Protein AF-A0A2Z6LLL2-F1 (afdb_monomer)

Radius of gyration: 31.36 Å; Cα contacts (8 Å, |Δi|>4): 465; chains: 1; bounding box: 80×69×62 Å

Mean predicted aligned error: 14.04 Å

Foldseek 3Di:
DVLVDDDADPDDPVLLVVLLVLLVVLQVCLVVLADPLEQAPHPPRDPVVLLVVLQLLLVQCVVVVFFKDKDKDADRQLQLPAQLVLLLVLCVVSVPDPVSNVVVCCSQFPDWDFDQDVNRTDDTDTRRGGHHHPRSNSLSSLSSSCRVVVVVQVVCCVVVQFAFRWDDDPDTDGAQWHHHRRTIMGMHGPDPSNVVSCCVVCVVPVDDDDDAQDDDPRATHNDDLADPVNCVSLVVVLVCQLVVDPPVPADPVRNLVSLLVSLVPSCCVVVVNDDHDPPDPVVVVSVCSNVVPPDPDPCNVQLPKEKDAALQQVAFQAQHQHFNCGGVCVVVVVQCVFAPPRRDTPNRCVVQDLALPGPRSHGPDDDDPVSSVSSVVVNVRVVPDDHNNVDHMDID

Sequence (396 aa):
MVSDFRPIALVSSIYKILSKVLANRLRNVVGVVVSDAQLAFIKGRQILDGILIANELVDDAKRNAKDLLLFKVDFEKAYDSVDWDYLNEVMVKMNFPSQWRGWMKACVMTASASVLVNGSPTDEFPFERGLRQGDPLSPFLFLLAAEGLNVLMSAMVRNGSFIPYRVGSNISVSVSHLQFADDTLLVGVKSWANVRALKPAASVMHCKHGCLPFLYLGLPIGGDSRIIQFWKPLLDKIHKRLTGWKCKNLSFGGRLVLLKSVLSSVPVYFLSFFKAPSGSSWWRALNKVRSGHGLIDPRWLADNIVRQIGDGRTTSFWVDCWLEVGPLARAFSRLYDLADNKNISVADMCVDGWALNGNEWKWRRRLFAWEEELVAQCVGVLANFVLQGDVSDRWV

Organism: Trifolium subterraneum (NCBI:txid3900)

Nearest PDB structures (foldseek):
  8c8j-assembly1_A  TM=8.072E-01  e=1.002E-12  Homo sapiens
  8sxu-assembly1_A  TM=7.950E-01  e=5.300E-11  Homo sapiens
  8gh6-assembly1_A  TM=6.274E-01  e=6.405E-09  Bombyx mori
  8ibx-assembly1_C  TM=6.152E-01  e=4.355E-09  Bombyx mori
  8ibz-assembly1_C  TM=5.870E-01  e=2.997E-08  Bombyx mori

InterPro domains:
  IPR000477 Reverse transcriptase domain [PF00078] (3-188)
  IPR000477 Reverse transcriptase domain [PS50878] (1-250)
  IPR043502 DNA/RNA polymerase superfamily [SSF56672] (5-199)

Structure (mmCIF, N/CA/C/O backbone):
data_AF-A0A2Z6LLL2-F1
#
_entry.id   AF-A0A2Z6LLL2-F1
#
loop_
_atom_site.group_PDB
_atom_site.id
_atom_site.type_symbol
_atom_site.label_atom_id
_atom_site.label_alt_id
_atom_site.label_comp_id
_atom_site.label_asym_id
_atom_site.label_entity_id
_atom_site.label_seq_id
_atom_site.pdbx_PDB_ins_code
_atom_site.Cartn_x
_atom_site.Cartn_y
_atom_site.Cartn_z
_atom_site.occupancy
_atom_site.B_iso_or_equiv
_atom_site.auth_seq_id
_atom_site.auth_comp_id
_atom_site.auth_asym_id
_atom_site.auth_atom_id
_atom_site.pdbx_PDB_model_num
ATOM 1 N N . MET A 1 1 ? 15.741 -20.517 0.670 1.00 38.72 1 MET A N 1
ATOM 2 C CA . MET A 1 1 ? 16.246 -19.827 -0.540 1.00 38.72 1 MET A CA 1
ATOM 3 C C . MET A 1 1 ? 15.124 -19.455 -1.504 1.00 38.72 1 MET A C 1
ATOM 5 O O . MET A 1 1 ? 15.037 -18.282 -1.800 1.00 38.72 1 MET A O 1
ATOM 9 N N . VAL A 1 2 ? 14.232 -20.356 -1.953 1.00 52.81 2 VAL A N 1
ATOM 10 C CA . VAL A 1 2 ? 13.105 -19.977 -2.854 1.00 52.81 2 VAL A CA 1
ATOM 11 C C . VAL A 1 2 ? 11.979 -19.199 -2.142 1.00 52.81 2 VAL A C 1
ATOM 13 O O . VAL A 1 2 ? 11.270 -18.424 -2.773 1.00 52.81 2 VAL A O 1
ATOM 16 N N . SER A 1 3 ? 11.837 -19.349 -0.820 1.00 52.53 3 SER A N 1
ATOM 17 C CA . SER A 1 3 ? 10.820 -18.677 0.012 1.00 52.53 3 SER A CA 1
ATOM 18 C C . SER A 1 3 ? 10.890 -17.148 0.008 1.00 52.53 3 SER A C 1
ATOM 20 O O . SER A 1 3 ? 9.868 -16.506 0.228 1.00 52.53 3 SER A O 1
ATOM 22 N N . ASP A 1 4 ? 12.070 -16.581 -0.250 1.00 59.38 4 ASP A N 1
ATOM 23 C CA . ASP A 1 4 ? 12.340 -15.149 -0.064 1.00 59.38 4 ASP A CA 1
ATOM 24 C C . ASP A 1 4 ? 12.199 -14.354 -1.373 1.00 59.38 4 ASP A C 1
ATOM 26 O O . ASP A 1 4 ? 12.359 -13.132 -1.396 1.00 59.38 4 ASP A O 1
ATOM 30 N N . PHE A 1 5 ? 11.904 -15.044 -2.479 1.00 66.75 5 PHE A N 1
ATOM 31 C CA . PHE A 1 5 ? 11.714 -14.436 -3.788 1.00 66.75 5 PHE A CA 1
ATOM 32 C C . PHE A 1 5 ? 10.233 -14.229 -4.087 1.00 66.75 5 PHE A C 1
ATOM 34 O O . PHE A 1 5 ? 9.390 -15.084 -3.823 1.00 66.75 5 PHE A O 1
ATOM 41 N N . ARG A 1 6 ? 9.929 -13.083 -4.699 1.00 66.38 6 ARG A N 1
ATOM 42 C CA . ARG A 1 6 ? 8.595 -12.749 -5.195 1.00 66.38 6 ARG A CA 1
ATOM 43 C C . ARG A 1 6 ? 8.514 -13.104 -6.686 1.00 66.38 6 ARG A C 1
ATOM 45 O O . ARG A 1 6 ? 9.143 -12.401 -7.481 1.00 66.38 6 ARG A O 1
ATOM 52 N N . PRO A 1 7 ? 7.799 -14.170 -7.085 1.00 69.62 7 PRO A N 1
ATOM 53 C CA . PRO A 1 7 ? 7.684 -14.535 -8.492 1.00 69.62 7 PRO A CA 1
ATOM 54 C C . PRO A 1 7 ? 6.863 -13.481 -9.246 1.00 69.62 7 PRO A C 1
ATOM 56 O O . PRO A 1 7 ? 5.790 -13.076 -8.804 1.00 69.62 7 PRO A O 1
ATOM 59 N N . ILE A 1 8 ? 7.370 -13.026 -10.393 1.00 71.69 8 ILE A N 1
ATOM 60 C CA . ILE A 1 8 ? 6.679 -12.076 -11.275 1.00 71.69 8 ILE A CA 1
ATOM 61 C C . ILE A 1 8 ? 6.273 -12.820 -12.544 1.00 71.69 8 ILE A C 1
ATOM 63 O O . ILE A 1 8 ? 7.121 -13.404 -13.217 1.00 71.69 8 ILE A O 1
ATOM 67 N N . ALA A 1 9 ? 4.987 -12.772 -12.895 1.00 71.75 9 ALA A N 1
ATOM 68 C CA . ALA A 1 9 ? 4.488 -13.399 -14.110 1.00 71.75 9 ALA A CA 1
ATOM 69 C C . ALA A 1 9 ? 4.664 -12.455 -15.308 1.00 71.75 9 ALA A C 1
ATOM 71 O O . ALA A 1 9 ? 4.010 -11.411 -15.406 1.00 71.75 9 ALA A O 1
ATOM 72 N N . LEU A 1 10 ? 5.520 -12.830 -16.261 1.00 72.69 10 LEU A N 1
ATOM 73 C CA . LEU A 1 10 ? 5.643 -12.109 -17.526 1.00 72.69 10 LEU A CA 1
ATOM 74 C C . LEU A 1 10 ? 4.599 -12.622 -18.528 1.00 72.69 10 LEU A C 1
ATOM 76 O O . LEU A 1 10 ? 4.867 -13.493 -19.344 1.00 72.69 10 LEU A O 1
ATOM 80 N N . VAL A 1 11 ? 3.388 -12.072 -18.458 1.00 76.31 11 VAL A N 1
ATOM 81 C CA . VAL A 1 11 ? 2.296 -12.420 -19.384 1.00 76.31 11 VAL A CA 1
ATOM 82 C C . VAL A 1 11 ? 2.451 -11.760 -20.762 1.00 76.31 11 VAL A C 1
ATOM 84 O O . VAL A 1 11 ? 3.023 -10.668 -20.881 1.00 76.31 11 VAL A O 1
ATOM 87 N N . SER A 1 12 ? 1.908 -12.413 -21.798 1.00 82.50 12 SER A N 1
ATOM 88 C CA . SER A 1 12 ? 1.950 -11.933 -23.185 1.00 82.50 12 SER A CA 1
ATOM 89 C C . SER A 1 12 ? 1.299 -10.553 -23.340 1.00 82.50 12 SER A C 1
ATOM 91 O O . SER A 1 12 ? 0.352 -10.201 -22.631 1.00 82.50 12 SER A O 1
ATOM 93 N N . SER A 1 13 ? 1.792 -9.752 -24.288 1.00 87.06 13 SER A N 1
ATOM 94 C CA . SER A 1 13 ? 1.284 -8.391 -24.518 1.00 87.06 13 SER A CA 1
ATOM 95 C C . SER A 1 13 ? -0.201 -8.370 -24.894 1.00 87.06 13 SER A C 1
ATOM 97 O O . SER A 1 13 ? -0.933 -7.503 -24.423 1.00 87.06 13 SER A O 1
ATOM 99 N N . ILE A 1 14 ? -0.668 -9.352 -25.674 1.00 88.50 14 ILE A N 1
ATOM 100 C CA . ILE A 1 14 ? -2.082 -9.479 -26.061 1.00 88.50 14 ILE A CA 1
ATOM 101 C C . ILE A 1 14 ? -2.953 -9.733 -24.825 1.00 88.50 14 ILE A C 1
ATOM 103 O O . ILE A 1 14 ? -3.949 -9.039 -24.616 1.00 88.50 14 ILE A O 1
ATOM 107 N N . TYR A 1 15 ? -2.543 -10.667 -23.959 1.00 89.75 15 TYR A N 1
ATOM 108 C CA . TYR A 1 15 ? -3.256 -10.930 -22.711 1.00 89.75 15 TYR A CA 1
ATOM 109 C C . TYR A 1 15 ? -3.288 -9.691 -21.809 1.00 89.75 15 TYR A C 1
ATOM 111 O O . TYR A 1 15 ? -4.338 -9.373 -21.262 1.00 89.75 15 TYR A O 1
ATOM 119 N N . LYS A 1 16 ? -2.179 -8.946 -21.695 1.00 90.44 16 LYS A N 1
ATOM 120 C CA . LYS A 1 16 ? -2.130 -7.708 -20.895 1.00 90.44 16 LYS A CA 1
ATOM 121 C C . LYS A 1 16 ? -3.144 -6.666 -21.366 1.00 90.44 16 LYS A C 1
ATOM 123 O O . LYS A 1 16 ? -3.724 -5.975 -20.532 1.00 90.44 16 LYS A O 1
ATOM 128 N N . ILE A 1 17 ? -3.364 -6.541 -22.676 1.00 93.00 17 ILE A N 1
ATOM 129 C CA . ILE A 1 17 ? -4.384 -5.634 -23.221 1.00 93.00 17 ILE A CA 1
ATOM 130 C C . ILE A 1 17 ? -5.774 -6.101 -22.777 1.00 93.00 17 ILE A C 1
ATOM 132 O O . ILE A 1 17 ? -6.531 -5.309 -22.213 1.00 93.00 17 ILE A O 1
ATOM 136 N N . LEU A 1 18 ? -6.087 -7.387 -22.963 1.00 93.62 18 LEU A N 1
ATOM 137 C CA . LEU A 1 18 ? -7.368 -7.965 -22.556 1.00 93.62 18 LEU A CA 1
ATOM 138 C C . LEU A 1 18 ? -7.612 -7.805 -21.047 1.00 93.62 18 LEU A C 1
ATOM 140 O O . LEU A 1 18 ? -8.645 -7.271 -20.637 1.00 93.62 18 LEU A O 1
ATOM 144 N N . SER A 1 19 ? -6.652 -8.214 -20.216 1.00 93.88 19 SER A N 1
ATOM 145 C CA . SER A 1 19 ? -6.778 -8.151 -18.761 1.00 93.88 19 SER A CA 1
ATOM 146 C C . SER A 1 19 ? -6.877 -6.708 -18.269 1.00 93.88 19 SER A C 1
ATOM 148 O O . SER A 1 19 ? -7.644 -6.423 -17.351 1.00 93.88 19 SER A O 1
ATOM 150 N N . LYS A 1 20 ? -6.212 -5.755 -18.939 1.00 95.06 20 LYS A N 1
ATOM 151 C CA . LYS A 1 20 ? -6.366 -4.326 -18.652 1.00 95.06 20 LYS A CA 1
ATOM 152 C C . LYS A 1 20 ? -7.763 -3.803 -18.985 1.00 95.06 20 LYS A C 1
ATOM 154 O O . LYS A 1 20 ? -8.302 -3.014 -18.207 1.00 95.06 20 LYS A O 1
ATOM 159 N N . VAL A 1 21 ? -8.359 -4.223 -20.103 1.00 96.44 21 VAL A N 1
ATOM 160 C CA . VAL A 1 21 ? -9.744 -3.863 -20.457 1.00 96.44 21 VAL A CA 1
ATOM 161 C C . VAL A 1 21 ? -10.716 -4.387 -19.398 1.00 96.44 21 VAL A C 1
ATOM 163 O O . VAL A 1 21 ? -11.556 -3.626 -18.913 1.00 96.44 21 VAL A O 1
ATOM 166 N N . LEU A 1 22 ? -10.565 -5.647 -18.986 1.00 96.56 22 LEU A N 1
ATOM 167 C CA . LEU A 1 22 ? -11.391 -6.261 -17.943 1.00 96.56 22 LEU A CA 1
ATOM 168 C C . LEU A 1 22 ? -11.205 -5.566 -16.587 1.00 96.56 22 LEU A C 1
ATOM 170 O O . LEU A 1 22 ? -12.187 -5.185 -15.953 1.00 96.56 22 LEU A O 1
ATOM 174 N N . ALA A 1 23 ? -9.962 -5.297 -16.184 1.00 95.81 23 ALA A N 1
ATOM 175 C CA . ALA A 1 23 ? -9.649 -4.575 -14.953 1.00 95.81 23 ALA A CA 1
ATOM 176 C C . ALA A 1 23 ? -10.275 -3.173 -14.932 1.00 95.81 23 ALA A C 1
ATOM 178 O O . ALA A 1 23 ? -10.844 -2.753 -13.928 1.00 95.81 23 ALA A O 1
ATOM 179 N N . ASN A 1 24 ? -10.226 -2.448 -16.054 1.00 95.81 24 ASN A N 1
ATOM 180 C CA . ASN A 1 24 ? -10.834 -1.123 -16.157 1.00 95.81 24 ASN A CA 1
ATOM 181 C C . ASN A 1 24 ? -12.363 -1.163 -16.011 1.00 95.81 24 ASN A C 1
ATOM 183 O O . ASN A 1 24 ? -12.921 -0.221 -15.450 1.00 95.81 24 ASN A O 1
ATOM 187 N N . ARG A 1 25 ? -13.028 -2.226 -16.488 1.00 95.88 25 ARG A N 1
ATOM 188 C CA . ARG A 1 25 ? -14.472 -2.435 -16.286 1.00 95.88 25 ARG A CA 1
ATOM 189 C C . ARG A 1 25 ? -14.784 -2.771 -14.830 1.00 95.88 25 ARG A C 1
ATOM 191 O O . ARG A 1 25 ? -15.653 -2.133 -14.242 1.00 95.88 25 ARG A O 1
ATOM 198 N N . LEU A 1 26 ? -14.036 -3.702 -14.234 1.00 95.25 26 LEU A N 1
ATOM 199 C CA . LEU A 1 26 ? -14.212 -4.105 -12.836 1.00 95.25 26 LEU A CA 1
ATOM 200 C C . LEU A 1 26 ? -13.993 -2.934 -11.871 1.00 95.25 26 LEU A C 1
ATOM 202 O O . LEU A 1 26 ? -14.765 -2.744 -10.938 1.00 95.25 26 LEU A O 1
ATOM 206 N N . ARG A 1 27 ? -13.002 -2.081 -12.146 1.00 93.88 27 ARG A N 1
ATOM 207 C CA . ARG A 1 27 ? -12.713 -0.870 -11.366 1.00 93.88 27 ARG A CA 1
ATOM 208 C C . ARG A 1 27 ? -13.918 0.064 -11.208 1.00 93.88 27 ARG A C 1
ATOM 210 O O . ARG A 1 27 ? -13.986 0.783 -10.217 1.00 93.88 27 ARG A O 1
ATOM 217 N N . ASN A 1 28 ? -14.852 0.075 -12.158 1.00 93.69 28 ASN A N 1
ATOM 218 C CA . ASN A 1 28 ? -16.029 0.942 -12.085 1.00 93.69 28 ASN A CA 1
ATOM 219 C C . ASN A 1 28 ? -17.086 0.430 -11.097 1.00 93.69 28 ASN A C 1
ATOM 221 O O . ASN A 1 28 ? -17.899 1.221 -10.634 1.00 93.69 28 ASN A O 1
ATOM 225 N N . VAL A 1 29 ? -17.076 -0.867 -10.777 1.00 93.38 29 VAL A N 1
ATOM 226 C CA . VAL A 1 29 ? -18.067 -1.501 -9.892 1.00 93.38 29 VAL A CA 1
ATOM 227 C C . VAL A 1 29 ? -17.466 -1.972 -8.571 1.00 93.38 29 VAL A C 1
ATOM 229 O O . VAL A 1 29 ? -18.195 -2.112 -7.597 1.00 93.38 29 VAL A O 1
ATOM 232 N N . VAL A 1 30 ? -16.142 -2.175 -8.508 1.00 93.00 30 VAL A N 1
ATOM 233 C CA . VAL A 1 30 ? -15.468 -2.759 -7.338 1.00 93.00 30 VAL A CA 1
ATOM 234 C C . VAL A 1 30 ? -15.773 -1.991 -6.053 1.00 93.00 30 VAL A C 1
ATOM 236 O O . VAL A 1 30 ? -16.082 -2.615 -5.052 1.00 93.00 30 VAL A O 1
ATOM 239 N N . GLY A 1 31 ? -15.792 -0.654 -6.093 1.00 91.19 31 GLY A N 1
ATOM 240 C CA . GLY A 1 31 ? -16.075 0.176 -4.916 1.00 91.19 31 GLY A CA 1
ATOM 241 C C . GLY A 1 31 ? -17.508 0.070 -4.385 1.00 91.19 31 GLY A C 1
ATOM 242 O O . GLY A 1 31 ? -17.750 0.482 -3.260 1.00 91.19 31 GLY A O 1
ATOM 243 N N . VAL A 1 32 ? -18.441 -0.475 -5.174 1.00 91.81 32 VAL A N 1
ATOM 244 C CA . VAL A 1 32 ? -19.837 -0.712 -4.767 1.00 91.81 32 VAL A CA 1
ATOM 245 C C . VAL A 1 32 ? -20.003 -2.095 -4.137 1.00 91.81 32 VAL A C 1
ATOM 247 O O . VAL A 1 32 ? -20.858 -2.278 -3.277 1.00 91.81 32 VAL A O 1
ATOM 250 N N . VAL A 1 33 ? -19.205 -3.075 -4.570 1.00 92.44 33 VAL A N 1
ATOM 251 C CA . VAL A 1 33 ? -19.338 -4.477 -4.134 1.00 92.44 33 VAL A CA 1
ATOM 252 C C . VAL A 1 33 ? -18.398 -4.858 -2.992 1.00 92.44 33 VAL A C 1
ATOM 254 O O . VAL A 1 33 ? -18.594 -5.910 -2.392 1.00 92.44 33 VAL A O 1
ATOM 257 N N . VAL A 1 34 ? -17.390 -4.033 -2.694 1.00 93.50 34 VAL A N 1
ATOM 258 C CA . VAL A 1 34 ? -16.470 -4.243 -1.567 1.00 93.50 34 VAL A CA 1
ATOM 259 C C . VAL A 1 34 ? -16.702 -3.217 -0.463 1.00 93.50 34 VAL A C 1
ATOM 261 O O . VAL A 1 34 ? -16.993 -2.045 -0.722 1.00 93.50 34 VAL A O 1
ATOM 264 N N . SER A 1 35 ? -16.523 -3.659 0.776 1.00 92.94 35 SER A N 1
ATOM 265 C CA . SER A 1 35 ? -16.731 -2.858 1.981 1.00 92.94 35 SER A CA 1
ATOM 266 C C . SER A 1 35 ? -15.868 -1.601 2.023 1.00 92.94 35 SER A C 1
ATOM 268 O O . SER A 1 35 ? -14.738 -1.587 1.529 1.00 92.94 35 SER A O 1
ATOM 270 N N . ASP A 1 36 ? -16.363 -0.549 2.677 1.00 91.50 36 ASP A N 1
ATOM 271 C CA . ASP A 1 36 ? -15.607 0.681 2.956 1.00 91.50 36 ASP A CA 1
ATOM 272 C C . ASP A 1 36 ? -14.371 0.445 3.837 1.00 91.50 36 ASP A C 1
ATOM 274 O O . ASP A 1 36 ? -13.449 1.258 3.834 1.00 91.50 36 ASP A O 1
ATOM 278 N N . ALA A 1 37 ? -14.299 -0.699 4.528 1.00 90.56 37 ALA A N 1
ATOM 279 C CA . ALA A 1 37 ? -13.113 -1.112 5.274 1.00 90.56 37 ALA A CA 1
ATOM 280 C C . ALA A 1 37 ? -11.901 -1.428 4.371 1.00 90.56 37 ALA A C 1
ATOM 282 O O . ALA A 1 37 ? -10.768 -1.411 4.855 1.00 90.56 37 ALA A O 1
ATOM 283 N N . GLN A 1 38 ? -12.116 -1.704 3.076 1.00 92.75 38 GLN A N 1
ATOM 284 C CA . GLN A 1 38 ? -11.056 -1.934 2.093 1.00 92.75 38 GLN A CA 1
ATOM 285 C C . GLN A 1 38 ? -10.639 -0.622 1.423 1.00 92.75 38 GLN A C 1
ATOM 287 O O . GLN A 1 38 ? -11.410 -0.003 0.699 1.00 92.75 38 GLN A O 1
ATOM 292 N N . LEU A 1 39 ? -9.394 -0.202 1.603 1.00 91.38 39 LEU A N 1
ATOM 293 C CA . LEU A 1 39 ? -8.917 1.106 1.147 1.00 91.38 39 LEU A CA 1
ATOM 294 C C . LEU A 1 39 ? -8.019 1.028 -0.096 1.00 91.38 39 LEU A C 1
ATOM 296 O O . LEU A 1 39 ? -7.753 2.049 -0.730 1.00 91.38 39 LEU A O 1
ATOM 300 N N . ALA A 1 40 ? -7.545 -0.163 -0.474 1.00 90.12 40 ALA A N 1
ATOM 301 C CA . ALA A 1 40 ? -6.615 -0.316 -1.590 1.00 90.12 40 ALA A CA 1
ATOM 302 C C . ALA A 1 40 ? -7.310 -0.367 -2.955 1.00 90.12 40 ALA A C 1
ATOM 304 O O . ALA A 1 40 ? -8.365 -0.968 -3.114 1.00 90.12 40 ALA A O 1
ATOM 305 N N . PHE A 1 41 ? -6.657 0.214 -3.969 1.00 85.25 41 PHE A N 1
ATOM 306 C CA . PHE A 1 41 ? -7.009 0.139 -5.400 1.00 85.25 41 PHE A CA 1
ATOM 307 C C . PHE A 1 41 ? -8.422 0.608 -5.798 1.00 85.25 41 PHE A C 1
ATOM 309 O O . PHE A 1 41 ? -8.830 0.427 -6.948 1.00 85.25 41 PHE A O 1
ATOM 316 N N . ILE A 1 42 ? -9.149 1.269 -4.898 1.00 87.75 42 ILE A N 1
ATOM 317 C CA . ILE A 1 42 ? -10.501 1.778 -5.139 1.00 87.75 42 ILE A CA 1
ATOM 318 C C . ILE A 1 42 ? -10.442 3.287 -5.357 1.00 87.75 42 ILE A C 1
ATOM 320 O O . ILE A 1 42 ? -9.790 4.025 -4.619 1.00 87.75 42 ILE A O 1
ATOM 324 N N . LYS A 1 43 ? -11.122 3.765 -6.404 1.00 86.75 43 LYS A N 1
ATOM 325 C CA . LYS A 1 43 ? -11.140 5.191 -6.744 1.00 86.75 43 LYS A CA 1
ATOM 326 C C . LYS A 1 43 ? -11.754 5.991 -5.590 1.00 86.75 43 LYS A C 1
ATOM 328 O O . LYS A 1 43 ? -12.866 5.703 -5.171 1.00 86.75 43 LYS A O 1
ATOM 333 N N . GLY A 1 44 ? -11.042 7.021 -5.137 1.00 86.25 44 GLY A N 1
ATOM 334 C CA . GLY A 1 44 ? -11.489 7.905 -4.058 1.00 86.25 44 GLY A CA 1
ATOM 335 C C . GLY A 1 44 ? -11.060 7.469 -2.657 1.00 86.25 44 GLY A C 1
ATOM 336 O O . GLY A 1 44 ? -11.156 8.285 -1.751 1.00 86.25 44 GLY A O 1
ATOM 337 N N . ARG A 1 45 ? -10.529 6.250 -2.487 1.00 90.56 45 ARG A N 1
ATOM 338 C CA . ARG A 1 45 ? -9.942 5.782 -1.224 1.00 90.56 45 ARG A CA 1
ATOM 339 C C . ARG A 1 45 ? -8.422 5.938 -1.284 1.00 90.56 45 ARG A C 1
ATOM 341 O O . ARG A 1 45 ? -7.802 5.607 -2.299 1.00 90.56 45 ARG A O 1
ATOM 348 N N . GLN A 1 46 ? -7.823 6.491 -0.236 1.00 89.00 46 GLN A N 1
ATOM 349 C CA . GLN A 1 46 ? -6.388 6.747 -0.158 1.00 89.00 46 GLN A CA 1
ATOM 350 C C . GLN A 1 46 ? -5.730 5.878 0.912 1.00 89.00 46 GLN A C 1
ATOM 352 O O . GLN A 1 46 ? -6.305 5.567 1.950 1.00 89.00 46 GLN A O 1
ATOM 357 N N . ILE A 1 47 ? -4.457 5.539 0.695 1.00 89.75 47 ILE A N 1
ATOM 358 C CA . ILE A 1 47 ? -3.652 4.801 1.681 1.00 89.75 47 ILE A CA 1
ATOM 359 C C . ILE A 1 47 ? -3.544 5.544 3.023 1.00 89.75 47 ILE A C 1
ATOM 361 O O . ILE A 1 47 ? -3.455 4.920 4.078 1.00 89.75 47 ILE A O 1
ATOM 365 N N . LEU A 1 48 ? -3.561 6.880 2.979 1.00 89.69 48 LEU A N 1
ATOM 366 C CA . LEU A 1 48 ? -3.462 7.726 4.164 1.00 89.69 48 LEU A CA 1
ATOM 367 C C . LEU A 1 48 ? -4.719 7.652 5.038 1.00 89.69 48 LEU A C 1
ATOM 369 O O . LEU A 1 48 ? -4.597 7.832 6.245 1.00 89.69 48 LEU A O 1
ATOM 373 N N . ASP A 1 49 ? -5.882 7.313 4.474 1.00 90.69 49 ASP A N 1
ATOM 374 C CA . ASP A 1 49 ? -7.138 7.216 5.225 1.00 90.69 49 ASP A CA 1
ATOM 375 C C . ASP A 1 49 ? -7.040 6.125 6.302 1.00 90.69 49 ASP A C 1
ATOM 377 O O . ASP A 1 49 ? -7.391 6.340 7.460 1.00 90.69 49 ASP A O 1
ATOM 381 N N . GLY A 1 50 ? -6.462 4.969 5.959 1.00 91.88 50 GLY A N 1
ATOM 382 C CA . GLY A 1 50 ? -6.285 3.859 6.901 1.00 91.88 50 GLY A CA 1
ATOM 383 C C . GLY A 1 50 ? -5.298 4.192 8.017 1.00 91.88 50 GLY A C 1
ATOM 384 O O . GLY A 1 50 ? -5.498 3.815 9.170 1.00 91.88 50 GLY A O 1
ATOM 385 N N . ILE A 1 51 ? -4.251 4.948 7.686 1.00 92.44 51 ILE A N 1
ATOM 386 C CA . ILE A 1 51 ? -3.239 5.405 8.647 1.00 92.44 51 ILE A CA 1
ATOM 387 C C . ILE A 1 51 ? -3.828 6.458 9.585 1.00 92.44 51 ILE A C 1
ATOM 389 O O . ILE A 1 51 ? -3.532 6.438 10.781 1.00 92.44 51 ILE A O 1
ATOM 393 N N . LEU A 1 52 ? -4.673 7.349 9.059 1.00 92.31 52 LEU A N 1
ATOM 394 C CA . LEU A 1 52 ? -5.401 8.340 9.842 1.00 92.31 52 LEU A CA 1
ATOM 395 C C . LEU A 1 52 ? -6.304 7.661 10.864 1.00 92.31 52 LEU A C 1
ATOM 397 O O . LEU A 1 52 ? -6.168 7.916 12.057 1.00 92.31 52 LEU A O 1
ATOM 401 N N . ILE A 1 53 ? -7.163 6.746 10.404 1.00 93.50 53 ILE A N 1
ATOM 402 C CA . ILE A 1 53 ? -8.091 6.025 11.280 1.00 93.50 53 ILE A CA 1
ATOM 403 C C . ILE A 1 53 ? -7.310 5.254 12.352 1.00 93.50 53 ILE A C 1
ATOM 405 O O . ILE A 1 53 ? -7.628 5.357 13.533 1.00 93.50 53 ILE A O 1
ATOM 409 N N . ALA A 1 54 ? -6.249 4.531 11.977 1.00 94.44 54 ALA A N 1
ATOM 410 C CA . ALA A 1 54 ? -5.427 3.781 12.927 1.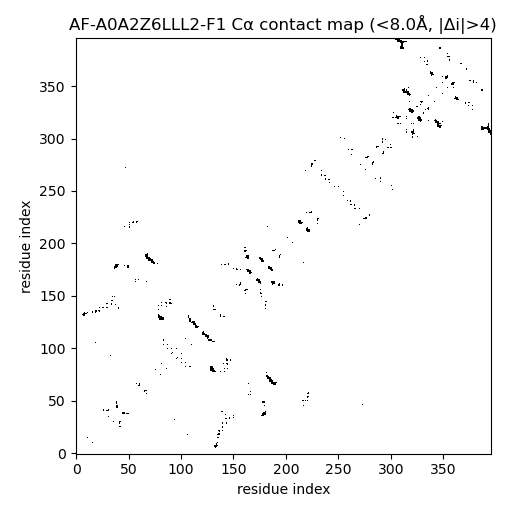00 94.44 54 ALA A CA 1
ATOM 411 C C . ALA A 1 54 ? -4.752 4.669 13.992 1.00 94.44 54 ALA A C 1
ATOM 413 O O . ALA A 1 54 ? -4.704 4.279 15.160 1.00 94.44 54 ALA A O 1
ATOM 414 N N . ASN A 1 55 ? -4.244 5.852 13.624 1.00 93.25 55 ASN A N 1
ATOM 415 C CA . ASN A 1 55 ? -3.660 6.782 14.597 1.00 93.25 55 ASN A CA 1
ATOM 416 C C . ASN A 1 55 ? -4.721 7.398 15.513 1.00 93.25 55 ASN A C 1
ATOM 418 O O . ASN A 1 55 ? -4.522 7.398 16.724 1.00 93.25 55 ASN A O 1
ATOM 422 N N . GLU A 1 56 ? -5.865 7.833 14.978 1.00 93.12 56 GLU A N 1
ATOM 423 C CA . GLU A 1 56 ? -6.949 8.386 15.800 1.00 93.12 56 GLU A CA 1
ATOM 424 C C . GLU A 1 56 ? -7.501 7.361 16.797 1.00 93.12 56 GLU A C 1
ATOM 426 O O . GLU A 1 56 ? -7.805 7.716 17.933 1.00 93.12 56 GLU A O 1
ATOM 431 N N . LEU A 1 57 ? -7.564 6.078 16.423 1.00 94.94 57 LEU A N 1
ATOM 432 C CA . LEU A 1 57 ? -7.929 4.995 17.343 1.00 94.94 57 LEU A CA 1
ATOM 433 C C . LEU A 1 57 ? -6.962 4.903 18.530 1.00 94.94 57 LEU A C 1
ATOM 435 O O . LEU A 1 57 ? -7.393 4.808 19.680 1.00 94.94 57 LEU A O 1
ATOM 439 N N . VAL A 1 58 ? -5.654 4.944 18.263 1.00 94.62 58 VAL A N 1
ATOM 440 C CA . VAL A 1 58 ? -4.629 4.906 19.316 1.00 94.62 58 VAL A CA 1
ATOM 441 C C . VAL A 1 58 ? -4.664 6.168 20.172 1.00 94.62 58 VAL A C 1
ATOM 443 O O . VAL A 1 58 ? -4.546 6.080 21.395 1.00 94.62 58 VAL A O 1
ATOM 446 N N . ASP A 1 59 ? -4.838 7.332 19.558 1.00 92.88 59 ASP A N 1
ATOM 447 C CA . ASP A 1 59 ? -4.857 8.605 20.269 1.00 92.88 59 ASP A CA 1
ATOM 448 C C . ASP A 1 59 ? -6.133 8.782 21.099 1.00 92.88 59 ASP A C 1
ATOM 450 O O . ASP A 1 59 ? -6.066 9.305 22.211 1.00 92.88 59 ASP A O 1
ATOM 454 N N . ASP A 1 60 ? -7.293 8.324 20.621 1.00 94.50 60 ASP A N 1
ATOM 455 C CA . ASP A 1 60 ? -8.526 8.237 21.415 1.00 94.50 60 ASP A CA 1
ATOM 456 C C . ASP A 1 60 ? -8.348 7.296 22.614 1.00 94.50 60 ASP A C 1
ATOM 458 O O . ASP A 1 60 ? -8.729 7.654 23.731 1.00 94.50 60 ASP A O 1
ATOM 462 N N . ALA A 1 61 ? -7.719 6.133 22.411 1.00 94.25 61 ALA A N 1
ATOM 463 C CA . ALA A 1 61 ? -7.473 5.174 23.483 1.00 94.25 61 ALA A CA 1
ATOM 464 C C . ALA A 1 61 ? -6.547 5.740 24.563 1.00 94.25 61 ALA A C 1
ATOM 466 O O . ALA A 1 61 ? -6.848 5.643 25.752 1.00 94.25 61 ALA A O 1
ATOM 467 N N . LYS A 1 62 ? -5.452 6.396 24.159 1.00 93.00 62 LYS A N 1
ATOM 468 C CA . LYS A 1 62 ? -4.514 7.049 25.081 1.00 93.00 62 LYS A CA 1
ATOM 469 C C . LYS A 1 62 ? -5.158 8.207 25.838 1.00 93.00 62 LYS A C 1
ATOM 471 O O . LYS A 1 62 ? -5.002 8.287 27.052 1.00 93.00 62 LYS A O 1
ATOM 476 N N . ARG A 1 63 ? -5.873 9.099 25.139 1.00 92.94 63 ARG A N 1
ATOM 477 C CA . ARG A 1 63 ? -6.499 10.291 25.744 1.00 92.94 63 ARG A CA 1
ATOM 478 C C . ARG A 1 63 ? -7.575 9.927 26.760 1.00 92.94 63 ARG A C 1
ATOM 480 O O . ARG A 1 63 ? -7.670 10.578 27.792 1.00 92.94 63 ARG A O 1
ATOM 487 N N . ASN A 1 64 ? -8.352 8.885 26.476 1.00 93.00 64 ASN A N 1
ATOM 488 C CA . ASN A 1 64 ? -9.483 8.480 27.310 1.00 93.00 64 ASN A CA 1
ATOM 489 C C . ASN A 1 64 ? -9.182 7.271 28.210 1.00 93.00 64 ASN A C 1
ATOM 491 O O . ASN A 1 64 ? -10.112 6.718 28.791 1.00 93.00 64 ASN A O 1
ATOM 495 N N . ALA A 1 65 ? -7.920 6.831 28.288 1.00 92.81 65 ALA A N 1
ATOM 496 C CA . ALA A 1 65 ? -7.500 5.633 29.018 1.00 92.81 65 ALA A CA 1
ATOM 497 C C . ALA A 1 65 ? -8.356 4.384 28.700 1.00 92.81 65 ALA A C 1
ATOM 499 O O . ALA A 1 65 ? -8.698 3.604 29.588 1.00 92.81 65 ALA A O 1
ATOM 500 N N . LYS A 1 66 ? -8.723 4.202 27.423 1.00 93.31 66 LYS A N 1
ATOM 501 C CA . LYS A 1 66 ? -9.520 3.059 26.959 1.00 93.31 66 LYS A CA 1
ATOM 502 C C . LYS A 1 66 ? -8.629 1.884 26.570 1.00 93.31 66 LYS A C 1
ATOM 504 O O . LYS A 1 66 ? -7.543 2.037 26.014 1.00 93.31 66 LYS A O 1
ATOM 509 N N . ASP A 1 67 ? -9.167 0.694 26.779 1.00 93.00 67 ASP A N 1
ATOM 510 C CA . ASP A 1 67 ? -8.548 -0.571 26.411 1.00 93.00 67 ASP A CA 1
ATOM 511 C C . ASP A 1 67 ? -8.665 -0.853 24.901 1.00 93.00 67 ASP A C 1
ATOM 513 O O . ASP A 1 67 ? -9.737 -1.188 24.390 1.00 93.00 67 ASP A O 1
ATOM 517 N N . LEU A 1 68 ? -7.540 -0.769 24.186 1.00 94.19 68 LEU A N 1
ATOM 518 C CA . LEU A 1 68 ? -7.443 -0.994 22.739 1.00 94.19 68 LEU A CA 1
ATOM 519 C C . LEU A 1 68 ? -6.650 -2.268 22.412 1.00 94.19 68 LEU A C 1
ATOM 521 O O . LEU A 1 68 ? -5.544 -2.481 22.911 1.00 94.19 68 LEU A O 1
ATOM 525 N N . LEU A 1 69 ? -7.203 -3.089 21.520 1.00 92.44 69 LEU A N 1
ATOM 526 C CA . LEU A 1 69 ? -6.536 -4.208 20.864 1.00 92.44 69 LEU A CA 1
ATOM 527 C C . LEU A 1 69 ? -6.312 -3.868 19.390 1.00 92.44 69 LEU A C 1
ATOM 529 O O . LEU A 1 69 ? -7.266 -3.603 18.659 1.00 92.44 69 LEU A O 1
ATOM 533 N N . LEU A 1 70 ? -5.055 -3.948 18.959 1.00 92.38 70 LEU A N 1
ATOM 534 C CA . LEU A 1 70 ? -4.660 -3.904 17.556 1.00 92.38 70 LEU A CA 1
ATOM 535 C C . LEU A 1 70 ? -4.019 -5.239 17.191 1.00 92.38 70 LEU A C 1
ATOM 537 O O . LEU A 1 70 ? -3.049 -5.655 17.825 1.00 92.38 70 LEU A O 1
ATOM 541 N N . PHE A 1 71 ? -4.557 -5.905 16.175 1.00 88.62 71 PHE A N 1
ATOM 542 C CA . PHE A 1 71 ? -4.061 -7.191 15.702 1.00 88.62 71 PHE A CA 1
ATOM 543 C C . PHE A 1 71 ? -3.751 -7.098 14.209 1.00 88.62 71 PHE A C 1
ATOM 545 O O . PHE A 1 71 ? -4.653 -7.042 13.373 1.00 88.62 71 PHE A O 1
ATOM 552 N N . LYS A 1 72 ? -2.457 -7.035 13.880 1.00 86.75 72 LYS A N 1
ATOM 553 C CA . LYS A 1 72 ? -1.991 -7.014 12.493 1.00 86.75 72 LYS A CA 1
ATOM 554 C C . LYS A 1 72 ? -1.986 -8.438 11.936 1.00 86.75 72 LYS A C 1
ATOM 556 O O . LYS A 1 72 ? -1.365 -9.324 12.517 1.00 86.75 72 LYS A O 1
ATOM 561 N N . VAL A 1 73 ? -2.644 -8.620 10.800 1.00 81.94 73 VAL A N 1
ATOM 562 C CA . VAL A 1 73 ? -2.664 -9.856 10.018 1.00 81.94 73 VAL A CA 1
ATOM 563 C C . VAL A 1 73 ? -1.710 -9.682 8.839 1.00 81.94 73 VAL A C 1
ATOM 565 O O . VAL A 1 73 ? -1.737 -8.649 8.172 1.00 81.94 73 VAL A O 1
ATOM 568 N N . ASP A 1 74 ? -0.865 -10.682 8.606 1.00 75.50 74 ASP A N 1
ATOM 569 C CA . ASP A 1 74 ? 0.065 -10.744 7.477 1.00 75.50 74 ASP A CA 1
ATOM 570 C C . ASP A 1 74 ? -0.246 -12.005 6.663 1.00 75.50 74 ASP A C 1
ATOM 572 O O . ASP A 1 74 ? -0.166 -13.114 7.191 1.00 75.50 74 ASP A O 1
ATOM 576 N N . PHE A 1 75 ? -0.679 -11.850 5.411 1.00 71.56 75 PHE A N 1
ATOM 577 C CA . PHE A 1 75 ? -1.009 -12.998 4.568 1.00 71.56 75 PHE A CA 1
ATOM 578 C C . PHE A 1 75 ? 0.254 -13.516 3.894 1.00 71.56 75 PHE A C 1
ATOM 580 O O . PHE A 1 75 ? 0.810 -12.872 3.000 1.00 71.56 75 PHE A O 1
ATOM 587 N N . GLU A 1 76 ? 0.669 -14.728 4.253 1.00 69.94 76 GLU A N 1
ATOM 588 C CA . GLU A 1 76 ? 1.756 -15.384 3.539 1.00 69.94 76 GLU A CA 1
ATOM 589 C C . GLU A 1 76 ? 1.359 -15.601 2.070 1.00 69.94 76 GLU A C 1
ATOM 591 O O . GLU A 1 76 ? 0.391 -16.301 1.762 1.00 69.94 76 GLU A O 1
ATOM 596 N N . LYS A 1 77 ? 2.118 -14.978 1.157 1.00 72.56 77 LYS A N 1
ATOM 597 C CA . LYS A 1 77 ? 1.956 -15.110 -0.301 1.00 72.56 77 LYS A CA 1
ATOM 598 C C . LYS A 1 77 ? 0.501 -14.934 -0.753 1.00 72.56 77 LYS A C 1
ATOM 600 O O . LYS A 1 77 ? -0.033 -15.755 -1.492 1.00 72.56 77 LYS A O 1
ATOM 605 N N . ALA A 1 78 ? -0.127 -13.839 -0.322 1.00 76.69 78 ALA A N 1
ATOM 606 C CA . ALA A 1 78 ? -1.562 -13.580 -0.467 1.00 76.69 78 ALA A CA 1
ATOM 607 C C . ALA A 1 78 ? -2.133 -13.817 -1.879 1.00 76.69 78 ALA A C 1
ATOM 609 O O . ALA A 1 78 ? -3.236 -14.329 -2.025 1.00 76.69 78 ALA A O 1
ATOM 610 N N . TYR A 1 79 ? -1.386 -13.457 -2.926 1.00 82.69 79 TYR A N 1
ATOM 611 C CA . TYR A 1 79 ? -1.815 -13.674 -4.309 1.00 82.69 79 TYR A CA 1
ATOM 612 C C . TYR A 1 79 ? -1.719 -15.146 -4.698 1.00 82.69 79 TYR A C 1
ATOM 614 O O . TYR A 1 79 ? -2.623 -15.659 -5.344 1.00 82.69 79 TYR A O 1
ATOM 622 N N . ASP A 1 80 ? -0.657 -15.833 -4.290 1.00 82.44 80 ASP A N 1
ATOM 623 C CA . ASP A 1 80 ? -0.341 -17.195 -4.722 1.00 82.44 80 ASP A CA 1
ATOM 624 C C . ASP A 1 80 ? -1.235 -18.243 -4.022 1.00 82.44 80 ASP A C 1
ATOM 626 O O . ASP A 1 80 ? -1.300 -19.396 -4.445 1.00 82.44 80 ASP A O 1
ATOM 630 N N . SER A 1 81 ? -1.934 -17.851 -2.950 1.00 84.06 81 SER A N 1
ATOM 631 C CA . SER A 1 81 ? -2.782 -18.722 -2.128 1.00 84.06 81 SER A CA 1
ATOM 632 C C . SER A 1 81 ? -4.282 -18.627 -2.424 1.00 84.06 81 SER A C 1
ATOM 634 O O . SER A 1 81 ? -5.043 -19.417 -1.868 1.00 84.06 81 SER A O 1
ATOM 636 N N . VAL A 1 82 ? -4.722 -17.711 -3.298 1.00 87.62 82 VAL A N 1
ATOM 637 C CA . VAL A 1 82 ? -6.152 -17.529 -3.608 1.00 87.62 82 VAL A CA 1
ATOM 638 C C . VAL A 1 82 ? -6.732 -18.772 -4.275 1.00 87.62 82 VAL A C 1
ATOM 640 O O . VAL A 1 82 ? -6.358 -19.112 -5.396 1.00 87.62 82 VAL A O 1
ATOM 643 N N . ASP A 1 83 ? -7.698 -19.399 -3.614 1.00 90.94 83 ASP A N 1
ATOM 644 C CA . ASP A 1 83 ? -8.468 -20.504 -4.172 1.00 90.94 83 ASP A CA 1
ATOM 645 C C . ASP A 1 83 ? -9.478 -20.010 -5.226 1.00 90.94 83 ASP A C 1
ATOM 647 O O . ASP A 1 83 ? -10.203 -19.028 -5.023 1.00 90.94 83 ASP A O 1
ATOM 651 N N . TRP A 1 84 ? -9.487 -20.663 -6.388 1.00 91.94 84 TRP A N 1
ATOM 652 C CA . TRP A 1 84 ? -10.277 -20.230 -7.541 1.00 91.94 84 TRP A CA 1
ATOM 653 C C . TRP A 1 84 ? -11.763 -20.556 -7.413 1.00 91.94 84 TRP A C 1
ATOM 655 O O . TRP A 1 84 ? -12.593 -19.765 -7.872 1.00 91.94 84 TRP A O 1
ATOM 665 N N . ASP A 1 85 ? -12.102 -21.674 -6.775 1.00 92.38 85 ASP A N 1
ATOM 666 C CA . ASP A 1 85 ? -13.491 -22.065 -6.552 1.00 92.38 85 ASP A CA 1
ATOM 667 C C . ASP A 1 85 ? -14.134 -21.140 -5.519 1.00 92.38 85 ASP A C 1
ATOM 669 O O . ASP A 1 85 ? -15.206 -20.586 -5.768 1.00 92.38 85 ASP A O 1
ATOM 673 N N . TYR A 1 86 ? -13.421 -20.842 -4.432 1.00 92.38 86 TYR A N 1
ATOM 674 C CA . TYR A 1 86 ? -13.795 -19.814 -3.467 1.00 92.38 86 TYR A CA 1
ATOM 675 C C . TYR A 1 86 ? -14.006 -18.449 -4.133 1.00 92.38 86 TYR A C 1
ATOM 677 O O . TYR A 1 86 ? -15.040 -17.813 -3.919 1.00 92.38 86 TYR A O 1
ATOM 685 N N . LEU A 1 87 ? -13.071 -17.993 -4.975 1.00 92.94 87 LEU A N 1
ATOM 686 C CA . LEU A 1 87 ? -13.220 -16.721 -5.688 1.00 92.94 87 LEU A CA 1
ATOM 687 C C . LEU A 1 87 ? -14.470 -16.720 -6.583 1.00 92.94 87 LEU A C 1
ATOM 689 O O . LEU A 1 87 ? -15.193 -15.721 -6.639 1.00 92.94 87 LEU A O 1
ATOM 693 N N . ASN A 1 88 ? -14.753 -17.828 -7.272 1.00 94.06 88 ASN A N 1
ATOM 694 C CA . ASN A 1 88 ? -15.972 -17.965 -8.062 1.00 94.06 88 ASN A CA 1
ATOM 695 C C . ASN A 1 88 ? -17.236 -17.914 -7.188 1.00 94.06 88 ASN A C 1
ATOM 697 O O . ASN A 1 88 ? -18.168 -17.195 -7.547 1.00 94.06 88 ASN A O 1
ATOM 701 N N . GLU A 1 89 ? -17.260 -18.602 -6.045 1.00 94.12 89 GLU A N 1
ATOM 702 C CA . GLU A 1 89 ? -18.377 -18.556 -5.092 1.00 94.12 89 GLU A CA 1
ATOM 703 C C . GLU A 1 89 ? -18.617 -17.139 -4.558 1.00 94.12 89 GLU A C 1
ATOM 705 O O . GLU A 1 89 ? -19.756 -16.665 -4.532 1.00 94.12 89 GLU A O 1
ATOM 710 N N . VAL A 1 90 ? -17.555 -16.401 -4.218 1.00 92.94 90 VAL A N 1
ATOM 711 C CA . VAL A 1 90 ? -17.670 -14.993 -3.810 1.00 92.94 90 VAL A CA 1
ATOM 712 C C . VAL A 1 90 ? -18.286 -14.148 -4.925 1.00 92.94 90 VAL A C 1
ATOM 714 O O . VAL A 1 90 ? -19.232 -13.398 -4.683 1.00 92.94 90 VAL A O 1
ATOM 717 N N . MET A 1 91 ? -17.820 -14.303 -6.168 1.00 95.12 91 MET A N 1
ATOM 718 C CA . MET A 1 91 ? -18.392 -13.585 -7.311 1.00 95.12 91 MET A CA 1
ATOM 719 C C . MET A 1 91 ? -19.863 -13.954 -7.564 1.00 95.12 91 MET A C 1
ATOM 721 O O . MET A 1 91 ? -20.643 -13.086 -7.957 1.00 95.12 91 MET A O 1
ATOM 725 N N . VAL A 1 92 ? -20.264 -15.209 -7.324 1.00 96.00 92 VAL A N 1
ATOM 726 C CA . VAL A 1 92 ? -21.675 -15.629 -7.370 1.00 96.00 92 VAL A CA 1
ATOM 727 C C . VAL A 1 92 ? -22.487 -14.886 -6.312 1.00 96.00 92 VAL A C 1
ATOM 729 O O . VAL A 1 92 ? -23.535 -14.328 -6.635 1.00 96.00 92 VAL A O 1
ATOM 732 N N . LYS A 1 93 ? -22.001 -14.815 -5.067 1.00 93.88 93 LYS A N 1
ATOM 733 C CA . LYS A 1 93 ? -22.683 -14.093 -3.977 1.00 93.88 93 LYS A CA 1
ATOM 734 C C . LYS A 1 93 ? -22.758 -12.583 -4.210 1.00 93.88 93 LYS A C 1
ATOM 736 O O . LYS A 1 93 ? -23.729 -11.960 -3.796 1.00 93.88 93 LYS A O 1
ATOM 741 N N . MET A 1 94 ? -21.787 -12.013 -4.919 1.00 94.50 94 MET A N 1
ATOM 742 C CA . MET A 1 94 ? -21.789 -10.615 -5.372 1.00 94.50 94 MET A CA 1
ATOM 743 C C . MET A 1 94 ? -22.632 -10.376 -6.635 1.00 94.50 94 MET A C 1
ATOM 745 O O . MET A 1 94 ? -22.651 -9.265 -7.161 1.00 94.50 94 MET A O 1
ATOM 749 N N . ASN A 1 95 ? -23.330 -11.402 -7.131 1.00 95.31 95 ASN A N 1
ATOM 750 C CA . ASN A 1 95 ? -24.213 -11.331 -8.292 1.00 95.31 95 ASN A CA 1
ATOM 751 C C . ASN A 1 95 ? -23.499 -10.973 -9.614 1.00 95.31 95 ASN A C 1
ATOM 753 O O . ASN A 1 95 ? -24.089 -10.368 -10.512 1.00 95.31 95 ASN A O 1
ATOM 757 N N . PHE A 1 96 ? -22.225 -11.357 -9.769 1.00 96.12 96 PHE A N 1
ATOM 758 C CA . PHE A 1 96 ? -21.543 -11.218 -11.056 1.00 96.12 96 PHE A CA 1
ATOM 759 C C . PHE A 1 96 ? -22.136 -12.192 -12.094 1.00 96.12 96 PHE A C 1
ATOM 761 O O . PHE A 1 96 ? -22.251 -13.396 -11.816 1.00 96.12 96 PHE A O 1
ATOM 768 N N . PRO A 1 97 ? -22.449 -11.722 -13.321 1.00 96.88 97 PRO A N 1
ATOM 769 C CA . PRO A 1 97 ? -23.010 -12.566 -14.371 1.00 96.88 97 PRO A CA 1
ATOM 770 C C . PRO A 1 97 ? -22.142 -13.789 -14.679 1.00 96.88 97 PRO A C 1
ATOM 772 O O . PRO A 1 97 ? -20.911 -13.716 -14.660 1.00 96.88 97 PRO A O 1
ATOM 775 N N . SER A 1 98 ? -22.776 -14.909 -15.035 1.00 96.88 98 SER A N 1
ATOM 776 C CA . SER A 1 98 ? -22.079 -16.156 -15.391 1.00 96.88 98 SER A CA 1
ATOM 777 C C . SER A 1 98 ? -21.057 -15.963 -16.512 1.00 96.88 98 SER A C 1
ATOM 779 O O . SER A 1 98 ? -19.956 -16.498 -16.426 1.00 96.88 98 SER A O 1
ATOM 781 N N . GLN A 1 99 ? -21.377 -15.138 -17.514 1.00 97.50 99 GLN A N 1
ATOM 782 C CA . GLN A 1 99 ? -20.457 -14.801 -18.600 1.00 97.50 99 GLN A CA 1
ATOM 783 C C . GLN A 1 99 ? -19.195 -14.089 -18.090 1.00 97.50 99 GLN A C 1
ATOM 785 O O . GLN A 1 99 ? -18.086 -14.456 -18.472 1.00 97.50 99 GLN A O 1
ATOM 790 N N . TRP A 1 100 ? -19.350 -13.115 -17.184 1.00 96.12 100 TRP A N 1
ATOM 791 C CA . TRP A 1 100 ? -18.219 -12.407 -16.581 1.00 96.12 100 TRP A CA 1
ATOM 792 C C . TRP A 1 100 ? -17.330 -13.364 -15.788 1.00 96.12 100 TRP A C 1
ATOM 794 O O . TRP A 1 100 ? -16.114 -13.381 -15.973 1.00 96.12 100 TRP A O 1
ATOM 804 N N . ARG A 1 101 ? -17.941 -14.210 -14.951 1.00 95.94 101 ARG A N 1
ATOM 805 C CA . ARG A 1 101 ? -17.223 -15.237 -14.185 1.00 95.94 101 ARG A CA 1
ATOM 806 C C . ARG A 1 101 ? -16.496 -16.220 -15.101 1.00 95.94 101 ARG A C 1
ATOM 808 O O . ARG A 1 101 ? -15.358 -16.565 -14.810 1.00 95.94 101 ARG A O 1
ATOM 815 N N . GLY A 1 102 ? -17.092 -16.598 -16.234 1.00 95.69 102 GLY A N 1
ATOM 816 C CA . GLY A 1 102 ? -16.447 -17.416 -17.264 1.00 95.69 102 GLY A CA 1
ATOM 817 C C . GLY A 1 102 ? -15.185 -16.769 -17.841 1.00 95.69 102 GLY A C 1
ATOM 818 O O . GLY A 1 102 ? -14.162 -17.438 -17.976 1.00 95.69 102 GLY A O 1
ATOM 819 N N . TRP A 1 103 ? -15.209 -15.458 -18.107 1.00 95.38 103 TRP A N 1
ATOM 820 C CA . TRP A 1 103 ? -14.011 -14.725 -18.532 1.00 95.38 103 TRP A CA 1
ATOM 821 C C . TRP A 1 103 ? -12.946 -14.660 -17.441 1.00 95.38 103 TRP A C 1
ATOM 823 O O . TRP A 1 103 ? -11.778 -14.888 -17.737 1.00 95.38 103 TRP A O 1
ATOM 833 N N . MET A 1 104 ? -13.328 -14.398 -16.184 1.00 94.75 104 MET A N 1
ATOM 834 C CA . MET A 1 104 ? -12.373 -14.413 -15.068 1.00 94.75 104 MET A CA 1
ATOM 835 C C . MET A 1 104 ? -11.725 -15.793 -14.949 1.00 94.75 104 MET A C 1
ATOM 837 O O . MET A 1 104 ? -10.502 -15.884 -14.921 1.00 94.75 104 MET A O 1
ATOM 841 N N . LYS A 1 105 ? -12.537 -16.860 -14.990 1.00 91.56 105 LYS A N 1
ATOM 842 C CA . LYS A 1 105 ? -12.094 -18.258 -14.974 1.00 91.56 105 LYS A CA 1
ATOM 843 C C . LYS A 1 105 ? -11.058 -18.527 -16.064 1.00 91.56 105 LYS A C 1
ATOM 845 O O . LYS A 1 105 ? -9.990 -19.049 -15.769 1.00 91.56 105 LYS A O 1
ATOM 850 N N . ALA A 1 106 ? -11.338 -18.105 -17.297 1.00 91.50 106 ALA A N 1
ATOM 851 C CA . ALA A 1 106 ? -10.396 -18.227 -18.405 1.00 91.50 106 ALA A CA 1
ATOM 852 C C . ALA A 1 106 ? -9.101 -17.432 -18.156 1.00 91.50 106 ALA A C 1
ATOM 854 O O . ALA A 1 106 ? -8.015 -17.927 -18.423 1.00 91.50 106 ALA A O 1
ATOM 855 N N . CYS A 1 107 ? -9.182 -16.222 -17.596 1.00 90.12 107 CYS A N 1
ATOM 856 C CA . CYS A 1 107 ? -7.996 -15.417 -17.310 1.00 90.12 107 CYS A CA 1
ATOM 857 C C . CYS A 1 107 ? -7.075 -16.044 -16.257 1.00 90.12 107 CYS A C 1
ATOM 859 O O . CYS A 1 107 ? -5.862 -15.977 -16.437 1.00 90.12 107 CYS A O 1
ATOM 861 N N . VAL A 1 108 ? -7.608 -16.641 -15.184 1.00 87.38 108 VAL A N 1
ATOM 862 C CA . VAL A 1 108 ? -6.785 -17.231 -14.109 1.00 87.38 108 VAL A CA 1
ATOM 863 C C . VAL A 1 108 ? -6.433 -18.701 -14.339 1.00 87.38 108 VAL A C 1
ATOM 865 O O . VAL A 1 108 ? -5.260 -19.048 -14.214 1.00 87.38 108 VAL A O 1
ATOM 868 N N . MET A 1 109 ? -7.392 -19.541 -14.737 1.00 82.31 109 MET A N 1
ATOM 869 C CA . MET A 1 109 ? -7.247 -21.004 -14.691 1.00 82.31 109 MET A CA 1
ATOM 870 C C . MET A 1 109 ? -6.578 -21.625 -15.921 1.00 82.31 109 MET A C 1
ATOM 872 O O . MET A 1 109 ? -6.214 -22.793 -15.880 1.00 82.31 109 MET A O 1
ATOM 876 N N . THR A 1 110 ? -6.402 -20.888 -17.022 1.00 82.38 110 THR A N 1
ATOM 877 C CA . THR A 1 110 ? -5.777 -21.443 -18.239 1.00 82.38 110 THR A CA 1
ATOM 878 C C . THR A 1 110 ? -4.271 -21.193 -18.323 1.00 82.38 110 THR A C 1
ATOM 880 O O . THR A 1 110 ? -3.690 -21.419 -19.381 1.00 82.38 110 THR A O 1
ATOM 883 N N . ALA A 1 111 ? -3.627 -20.658 -17.277 1.00 80.44 111 ALA A N 1
ATOM 884 C CA . ALA A 1 111 ? -2.170 -20.513 -17.308 1.00 80.44 111 ALA A CA 1
ATOM 885 C C . ALA A 1 111 ? -1.468 -21.825 -16.984 1.00 80.44 111 ALA A C 1
ATOM 887 O O . ALA A 1 111 ? -1.770 -22.468 -15.979 1.00 80.44 111 ALA A O 1
ATOM 888 N N . SER A 1 112 ? -0.433 -22.097 -17.768 1.00 83.31 112 SER A N 1
ATOM 889 C CA . SER A 1 112 ? 0.705 -22.922 -17.395 1.00 83.31 112 SER A CA 1
ATOM 890 C C . SER A 1 112 ? 1.925 -22.043 -17.094 1.00 83.31 112 SER A C 1
ATOM 892 O O . SER A 1 112 ? 1.972 -20.854 -17.437 1.00 83.31 112 SER A O 1
ATOM 894 N N . ALA A 1 113 ? 2.914 -22.619 -16.419 1.00 83.00 113 ALA A N 1
ATOM 895 C CA . ALA A 1 113 ? 4.239 -22.041 -16.259 1.00 83.00 113 ALA A CA 1
ATOM 896 C C . ALA A 1 113 ? 5.325 -23.096 -16.468 1.00 83.00 113 ALA A C 1
ATOM 898 O O . ALA A 1 113 ? 5.096 -24.286 -16.295 1.00 83.00 113 ALA A O 1
ATOM 899 N N . SER A 1 114 ? 6.523 -22.627 -16.801 1.00 82.00 114 SER A N 1
ATOM 900 C CA . SER A 1 114 ? 7.759 -23.410 -16.857 1.00 82.00 114 SER A CA 1
ATOM 901 C C . SER A 1 114 ? 8.829 -22.705 -16.025 1.00 82.00 114 SER A C 1
ATOM 903 O O . SER A 1 114 ? 8.865 -21.470 -15.982 1.00 82.00 114 SER A O 1
ATOM 905 N N . VAL A 1 115 ? 9.743 -23.451 -15.409 1.00 83.44 115 VAL A N 1
ATOM 906 C CA . VAL A 1 115 ? 10.906 -22.874 -14.719 1.00 83.44 115 VAL A CA 1
ATOM 907 C C . VAL A 1 115 ? 12.095 -22.875 -15.675 1.00 83.44 115 VAL A C 1
ATOM 909 O O . VAL A 1 115 ? 12.348 -23.863 -16.351 1.00 83.44 115 VAL A O 1
ATOM 912 N N . LEU A 1 116 ? 12.846 -21.774 -15.747 1.00 81.50 116 LEU A N 1
ATOM 913 C CA . LEU A 1 116 ? 14.102 -21.748 -16.500 1.00 81.50 116 LEU A CA 1
ATOM 914 C C . LEU A 1 116 ? 15.235 -22.294 -15.624 1.00 81.50 116 LEU A C 1
ATOM 916 O O . LEU A 1 116 ? 15.625 -21.654 -14.647 1.00 81.50 116 LEU A O 1
ATOM 920 N N . VAL A 1 117 ? 15.790 -23.446 -15.995 1.00 84.81 117 VAL A N 1
ATOM 921 C CA . VAL A 1 117 ? 16.971 -24.042 -15.358 1.00 84.81 117 VAL A CA 1
ATOM 922 C C . VAL A 1 117 ? 18.142 -23.905 -16.324 1.00 84.81 117 VAL A C 1
ATOM 924 O O . VAL A 1 117 ? 18.102 -24.409 -17.442 1.00 84.81 117 VAL A O 1
ATOM 927 N N . ASN A 1 118 ? 19.181 -23.167 -15.921 1.00 89.56 118 ASN A N 1
ATOM 928 C CA . ASN A 1 118 ? 20.346 -22.859 -16.767 1.00 89.56 118 ASN A CA 1
ATOM 929 C C . ASN A 1 118 ? 19.973 -22.263 -18.142 1.00 89.56 118 ASN A C 1
ATOM 931 O O . ASN A 1 118 ? 20.595 -22.566 -19.156 1.00 89.56 118 ASN A O 1
ATOM 935 N N . GLY A 1 119 ? 18.931 -21.425 -18.183 1.00 85.69 119 GLY A N 1
ATOM 936 C CA . GLY A 1 119 ? 18.452 -20.775 -19.408 1.00 85.69 119 GLY A CA 1
ATOM 937 C C . GLY A 1 119 ? 17.557 -21.642 -20.299 1.00 85.69 119 GLY A C 1
ATOM 938 O O . GLY A 1 119 ? 17.033 -21.128 -21.282 1.00 85.69 119 GLY A O 1
ATOM 939 N N . SER A 1 120 ? 17.332 -22.909 -19.945 1.00 88.56 120 SER A N 1
ATOM 940 C CA . SER A 1 120 ? 16.430 -23.811 -20.669 1.00 88.56 120 SER A CA 1
ATOM 941 C C . SER A 1 120 ? 15.114 -23.994 -19.902 1.00 88.56 120 SER A C 1
ATOM 943 O O . SER A 1 120 ? 15.156 -24.162 -18.680 1.00 88.56 120 SER A O 1
ATOM 945 N N . PRO A 1 121 ? 13.945 -23.937 -20.564 1.00 89.00 121 PRO A N 1
ATOM 946 C CA . PRO A 1 121 ? 12.663 -24.177 -19.907 1.00 89.00 121 PRO A CA 1
ATOM 947 C C . PRO A 1 121 ? 12.503 -25.652 -19.533 1.00 89.00 121 PRO A C 1
ATOM 949 O O . PRO A 1 121 ? 12.849 -26.539 -20.311 1.00 89.00 121 PRO A O 1
ATOM 952 N N . THR A 1 122 ? 11.977 -25.903 -18.337 1.00 91.00 122 THR A N 1
ATOM 953 C CA . THR A 1 122 ? 11.433 -27.210 -17.950 1.00 91.00 122 THR A CA 1
ATOM 954 C C . THR A 1 122 ? 10.103 -27.467 -18.651 1.00 91.00 122 THR A C 1
ATOM 956 O O . THR A 1 122 ? 9.539 -26.568 -19.278 1.00 91.00 122 THR A O 1
ATOM 959 N N . ASP A 1 123 ? 9.554 -28.663 -18.448 1.00 90.94 123 ASP A N 1
ATOM 960 C CA . ASP A 1 123 ? 8.175 -28.968 -18.817 1.00 90.94 123 ASP A CA 1
ATOM 961 C C . ASP A 1 123 ? 7.195 -27.954 -18.211 1.00 90.94 123 ASP A C 1
ATOM 963 O O . ASP A 1 123 ? 7.391 -27.441 -17.098 1.00 90.94 123 ASP A O 1
ATOM 967 N N . GLU A 1 124 ? 6.148 -27.654 -18.977 1.00 89.06 124 GLU A N 1
ATOM 968 C CA . GLU A 1 124 ? 5.057 -26.807 -18.521 1.00 89.06 124 GLU A CA 1
ATOM 969 C C . GLU A 1 124 ? 4.196 -27.546 -17.495 1.00 89.06 124 GLU A C 1
ATOM 971 O O . GLU A 1 124 ? 3.826 -28.705 -17.679 1.00 89.06 124 GLU A O 1
ATOM 976 N N . PHE A 1 125 ? 3.818 -26.842 -16.433 1.00 88.81 125 PHE A N 1
ATOM 977 C CA . PHE A 1 125 ? 2.867 -27.319 -15.438 1.00 88.81 125 PHE A CA 1
ATOM 978 C C . PHE A 1 125 ? 1.713 -26.319 -15.280 1.00 88.81 125 PHE A C 1
ATOM 980 O O . PHE A 1 125 ? 1.931 -25.104 -15.356 1.00 88.81 125 PHE A O 1
ATOM 987 N N . PRO A 1 126 ? 0.472 -26.795 -15.078 1.00 87.50 126 PRO A N 1
ATOM 988 C CA . PRO A 1 126 ? -0.666 -25.925 -14.816 1.00 87.50 126 PRO A CA 1
ATOM 989 C C . PRO A 1 126 ? -0.599 -25.347 -13.398 1.00 87.50 126 PRO A C 1
ATOM 991 O O . PRO A 1 126 ? -0.046 -25.956 -12.481 1.00 87.50 126 PRO A O 1
ATOM 994 N N . PHE A 1 127 ? -1.203 -24.177 -13.199 1.00 86.12 127 PHE A N 1
ATOM 995 C CA . PHE A 1 127 ? -1.487 -23.688 -11.850 1.00 86.12 127 PHE A CA 1
ATOM 996 C C . PHE A 1 127 ? -2.775 -24.319 -11.308 1.00 86.12 127 PHE A C 1
ATOM 998 O O . PHE A 1 127 ? -3.715 -24.559 -12.061 1.00 86.12 127 PHE A O 1
ATOM 1005 N N . GLU A 1 128 ? -2.830 -24.536 -9.995 1.00 86.62 128 GLU A N 1
ATOM 1006 C CA . GLU A 1 128 ? -4.029 -25.041 -9.299 1.00 86.62 128 GLU A CA 1
ATOM 1007 C C . GLU A 1 128 ? -4.754 -23.945 -8.506 1.00 86.62 128 GLU A C 1
ATOM 1009 O O . GLU A 1 128 ? -5.930 -24.073 -8.178 1.00 86.62 128 GLU A O 1
ATOM 1014 N N . ARG A 1 129 ? -4.043 -22.860 -8.179 1.00 88.69 129 ARG A N 1
ATOM 1015 C CA . ARG A 1 129 ? -4.544 -21.725 -7.405 1.00 88.69 129 ARG A CA 1
ATOM 1016 C C . ARG A 1 129 ? -3.704 -20.476 -7.654 1.00 88.69 129 ARG A C 1
ATOM 1018 O O . ARG A 1 129 ? -2.623 -20.535 -8.242 1.00 88.69 129 ARG A O 1
ATOM 1025 N N . GLY A 1 130 ? -4.183 -19.359 -7.128 1.00 89.00 130 GLY A N 1
ATOM 1026 C CA . GLY A 1 130 ? -3.456 -18.104 -7.043 1.00 89.00 130 GLY A CA 1
ATOM 1027 C C . GLY A 1 130 ? -3.732 -17.130 -8.187 1.00 89.00 130 GLY A C 1
ATOM 1028 O O . GLY A 1 130 ? -4.357 -17.439 -9.202 1.00 89.00 130 GLY A O 1
ATOM 1029 N N . LEU A 1 131 ? -3.277 -15.899 -8.001 1.00 90.31 131 LEU A N 1
ATOM 1030 C CA . LEU A 1 131 ? -3.446 -14.779 -8.914 1.00 90.31 131 LEU A CA 1
ATOM 1031 C C . LEU A 1 131 ? -2.080 -14.324 -9.424 1.00 90.31 131 LEU A C 1
ATOM 1033 O O . LEU A 1 131 ? -1.112 -14.214 -8.672 1.00 90.31 131 LEU A O 1
ATOM 1037 N N . ARG A 1 132 ? -1.994 -14.002 -10.715 1.00 87.44 132 ARG A N 1
ATOM 1038 C CA . ARG A 1 132 ? -0.720 -13.644 -11.351 1.00 87.44 132 ARG A CA 1
ATOM 1039 C C . ARG A 1 132 ? -0.230 -12.284 -10.866 1.00 87.44 132 ARG A C 1
ATOM 1041 O O . ARG A 1 132 ? -0.905 -11.270 -11.064 1.00 87.44 132 ARG A O 1
ATOM 1048 N N . GLN A 1 133 ? 0.968 -12.234 -10.296 1.00 84.00 133 GLN A N 1
ATOM 1049 C CA . GLN A 1 133 ? 1.592 -10.972 -9.909 1.00 84.00 133 GLN A CA 1
ATOM 1050 C C . GLN A 1 133 ? 2.088 -10.211 -11.144 1.00 84.00 133 GLN A C 1
ATOM 1052 O O . GLN A 1 133 ? 2.831 -10.752 -11.962 1.00 84.00 133 GLN A O 1
ATOM 1057 N N . GLY A 1 134 ? 1.674 -8.947 -11.272 1.00 83.88 134 GLY A N 1
ATOM 1058 C CA . GLY A 1 134 ? 1.953 -8.105 -12.443 1.00 83.88 134 GLY A CA 1
ATOM 1059 C C . GLY A 1 134 ? 0.830 -8.074 -13.487 1.00 83.88 134 GLY A C 1
ATOM 1060 O O . GLY A 1 134 ? 0.894 -7.270 -14.417 1.00 83.88 134 GLY A O 1
ATOM 1061 N N . ASP A 1 135 ? -0.216 -8.887 -13.326 1.00 89.19 135 ASP A N 1
ATOM 1062 C CA . ASP A 1 135 ? -1.429 -8.799 -14.140 1.00 89.19 135 ASP A CA 1
ATOM 1063 C C . ASP A 1 135 ? -2.332 -7.647 -13.646 1.00 89.19 135 ASP A C 1
ATOM 1065 O O . ASP A 1 135 ? -2.681 -7.620 -12.464 1.00 89.19 135 ASP A O 1
ATOM 1069 N N . PRO A 1 136 ? -2.746 -6.704 -14.518 1.00 91.50 136 PRO A N 1
ATOM 1070 C CA . PRO A 1 136 ? -3.691 -5.639 -14.180 1.00 91.50 136 PRO A CA 1
ATOM 1071 C C . PRO A 1 136 ? -4.997 -6.080 -13.504 1.00 91.50 136 PRO A C 1
ATOM 1073 O O . PRO A 1 136 ? -5.589 -5.275 -12.783 1.00 91.50 136 PRO A O 1
ATOM 1076 N N . LEU A 1 137 ? -5.473 -7.302 -13.766 1.00 93.31 137 LEU A N 1
ATOM 1077 C CA . LEU A 1 137 ? -6.741 -7.814 -13.236 1.00 93.31 137 LEU A CA 1
ATOM 1078 C C . LEU A 1 137 ? -6.606 -8.382 -11.814 1.00 93.31 137 LEU A C 1
ATOM 1080 O O . LEU A 1 137 ? -7.504 -8.191 -10.991 1.00 93.31 137 LEU A O 1
ATOM 1084 N N . SER A 1 138 ? -5.476 -9.026 -11.513 1.00 92.81 138 SER A N 1
ATOM 1085 C CA . SER A 1 138 ? -5.237 -9.735 -10.250 1.00 92.81 138 SER A CA 1
ATOM 1086 C C . SER A 1 138 ? -5.501 -8.904 -8.989 1.00 92.81 138 SER A C 1
ATOM 1088 O O . SER A 1 138 ? -6.161 -9.432 -8.097 1.00 92.81 138 SER A O 1
ATOM 1090 N N . PRO A 1 139 ? -5.081 -7.623 -8.875 1.00 93.06 139 PRO A N 1
ATOM 1091 C CA . PRO A 1 139 ? -5.349 -6.838 -7.672 1.00 93.06 139 PRO A CA 1
ATOM 1092 C C . PRO A 1 139 ? -6.838 -6.724 -7.352 1.00 93.06 139 PRO A C 1
ATOM 1094 O O . PRO A 1 139 ? -7.220 -6.829 -6.195 1.00 93.06 139 PRO A O 1
ATOM 1097 N N . PHE A 1 140 ? -7.693 -6.565 -8.366 1.00 94.62 140 PHE A N 1
ATOM 1098 C CA . PHE A 1 140 ? -9.135 -6.441 -8.157 1.00 94.62 140 PHE A CA 1
ATOM 1099 C C . PHE A 1 140 ? -9.778 -7.774 -7.783 1.00 94.62 140 PHE A C 1
ATOM 1101 O O . PHE A 1 140 ? -10.634 -7.797 -6.907 1.00 94.62 140 PHE A O 1
ATOM 1108 N N . LEU A 1 141 ? -9.346 -8.880 -8.396 1.00 94.56 141 LEU A N 1
ATOM 1109 C CA . LEU A 1 141 ? -9.806 -10.218 -8.008 1.00 94.56 141 LEU A CA 1
ATOM 1110 C C . LEU A 1 141 ? -9.407 -10.557 -6.570 1.00 94.56 141 LEU A C 1
ATOM 1112 O O . LEU A 1 141 ? -10.202 -11.140 -5.836 1.00 94.56 141 LEU A O 1
ATOM 1116 N N . PHE A 1 142 ? -8.217 -10.126 -6.150 1.00 93.12 142 PHE A N 1
ATOM 1117 C CA . PHE A 1 142 ? -7.788 -10.252 -4.765 1.00 93.12 142 PHE A CA 1
ATOM 1118 C C . PHE A 1 142 ? -8.709 -9.476 -3.815 1.00 93.12 142 PHE A C 1
ATOM 1120 O O . PHE A 1 142 ? -9.090 -10.015 -2.781 1.00 93.12 142 PHE A O 1
ATOM 1127 N N . LEU A 1 143 ? -9.129 -8.252 -4.169 1.00 93.44 143 LEU A N 1
ATOM 1128 C CA . LEU A 1 143 ? -10.087 -7.497 -3.348 1.00 93.44 143 LEU A CA 1
ATOM 1129 C C . LEU A 1 143 ? -11.414 -8.242 -3.173 1.00 93.44 143 LEU A C 1
ATOM 1131 O O . LEU A 1 143 ? -11.955 -8.249 -2.071 1.00 93.44 143 LEU A O 1
ATOM 1135 N N . LEU A 1 144 ? -11.919 -8.887 -4.232 1.00 94.25 144 LEU A N 1
ATOM 1136 C CA . LEU A 1 144 ? -13.139 -9.692 -4.134 1.00 94.25 144 LEU A CA 1
ATOM 1137 C C . LEU A 1 144 ? -12.928 -10.870 -3.177 1.00 94.25 144 LEU A C 1
ATOM 1139 O O . LEU A 1 144 ? -13.726 -11.061 -2.270 1.00 94.25 144 LEU A O 1
ATOM 1143 N N . ALA A 1 145 ? -11.829 -11.616 -3.319 1.00 91.75 145 ALA A N 1
ATOM 1144 C CA . ALA A 1 145 ? -11.506 -12.716 -2.409 1.00 91.75 145 ALA A CA 1
ATOM 1145 C C . ALA A 1 145 ? -11.382 -12.248 -0.945 1.00 91.75 145 ALA A C 1
ATOM 1147 O O . ALA A 1 145 ? -11.908 -12.899 -0.036 1.00 91.75 145 ALA A O 1
ATOM 1148 N N . ALA A 1 146 ? -10.724 -11.106 -0.722 1.00 90.00 146 ALA A N 1
ATOM 1149 C CA . ALA A 1 146 ? -10.516 -10.510 0.595 1.00 90.00 146 ALA A CA 1
ATOM 1150 C C . ALA A 1 146 ? -11.817 -10.019 1.254 1.00 90.00 146 ALA A C 1
ATOM 1152 O O . ALA A 1 146 ? -11.881 -9.963 2.483 1.00 90.00 146 ALA A O 1
ATOM 1153 N N . GLU A 1 147 ? -12.866 -9.725 0.476 1.00 91.56 147 GLU A N 1
ATOM 1154 C CA . GLU A 1 147 ? -14.178 -9.314 0.995 1.00 91.56 147 GLU A CA 1
ATOM 1155 C C . GLU A 1 147 ? -14.793 -10.372 1.923 1.00 91.56 147 GLU A C 1
ATOM 1157 O O . GLU A 1 147 ? -15.494 -10.032 2.876 1.00 91.56 147 GLU A O 1
ATOM 1162 N N . GLY A 1 148 ? -14.479 -11.658 1.728 1.00 88.31 148 GLY A N 1
ATOM 1163 C CA . GLY A 1 148 ? -14.927 -12.703 2.650 1.00 88.31 148 GLY A CA 1
ATOM 1164 C C . GLY A 1 148 ? -14.457 -12.478 4.090 1.00 88.31 148 GLY A C 1
ATOM 1165 O O . GLY A 1 148 ? -15.212 -12.754 5.022 1.00 88.31 148 GLY A O 1
ATOM 1166 N N . LEU A 1 149 ? -13.269 -11.893 4.298 1.00 87.19 149 LEU A N 1
ATOM 1167 C CA . LEU A 1 149 ? -12.812 -11.520 5.638 1.00 87.19 149 LEU A CA 1
ATOM 1168 C C . LEU A 1 149 ? -13.669 -10.396 6.233 1.00 87.19 149 LEU A C 1
ATOM 1170 O O . LEU A 1 149 ? -14.043 -10.483 7.403 1.00 87.19 149 LEU A O 1
ATOM 1174 N N . ASN A 1 150 ? -14.033 -9.381 5.443 1.00 90.00 150 ASN A N 1
ATOM 1175 C CA . ASN A 1 150 ? -14.953 -8.335 5.895 1.00 90.00 150 ASN A CA 1
ATOM 1176 C C . ASN A 1 150 ? -16.315 -8.925 6.299 1.00 90.00 150 ASN A C 1
ATOM 1178 O O . ASN A 1 150 ? -16.851 -8.583 7.359 1.00 90.00 150 ASN A O 1
ATOM 1182 N N . VAL A 1 151 ? -16.857 -9.849 5.499 1.00 91.06 151 VAL A N 1
ATOM 1183 C CA . VAL A 1 151 ? -18.131 -10.525 5.793 1.00 91.06 151 VAL A CA 1
ATOM 1184 C C . VAL A 1 151 ? -18.045 -11.319 7.099 1.00 91.06 151 VAL A C 1
ATOM 1186 O O . VAL A 1 151 ? -18.945 -11.213 7.938 1.00 91.06 151 VAL A O 1
ATOM 1189 N N . LEU A 1 152 ? -16.953 -12.061 7.308 1.00 89.19 152 LEU A N 1
ATOM 1190 C CA . LEU A 1 152 ? -16.694 -12.810 8.540 1.00 89.19 152 LEU A CA 1
ATOM 1191 C C . LEU A 1 152 ? -16.583 -11.884 9.756 1.00 89.19 152 LEU A C 1
ATOM 1193 O O . LEU A 1 152 ? -17.275 -12.096 10.752 1.00 89.19 152 LEU A O 1
ATOM 1197 N N . MET A 1 153 ? -15.771 -10.826 9.673 1.00 91.06 153 MET A N 1
ATOM 1198 C CA . MET A 1 153 ? -15.628 -9.839 10.748 1.00 91.06 153 MET A CA 1
ATOM 1199 C C . MET A 1 153 ? -16.967 -9.179 11.083 1.00 91.06 153 MET A C 1
ATOM 1201 O O . MET A 1 153 ? -17.331 -9.065 12.254 1.00 91.06 153 MET A O 1
ATOM 1205 N N . SER A 1 154 ? -17.738 -8.800 10.065 1.00 92.31 154 SER A N 1
ATOM 1206 C CA . SER A 1 154 ? -19.072 -8.222 10.239 1.00 92.31 154 SER A CA 1
ATOM 1207 C C . SER A 1 154 ? -20.030 -9.195 10.927 1.00 92.31 154 SER A C 1
ATOM 1209 O O . SER A 1 154 ? -20.780 -8.794 11.816 1.00 92.31 154 SER A O 1
ATOM 1211 N N . ALA A 1 155 ? -19.995 -10.480 10.566 1.00 91.50 155 ALA A N 1
ATOM 1212 C CA . ALA A 1 155 ? -20.795 -11.507 11.228 1.00 91.50 155 ALA A CA 1
ATOM 1213 C C . ALA A 1 155 ? -20.380 -11.706 12.695 1.00 91.50 155 ALA A C 1
ATOM 1215 O O . ALA A 1 155 ? -21.248 -11.768 13.563 1.00 91.50 155 ALA A O 1
ATOM 1216 N N . MET A 1 156 ? -19.077 -11.733 12.994 1.00 91.38 156 MET A N 1
ATOM 1217 C CA . MET A 1 156 ? -18.581 -11.849 14.371 1.00 91.38 156 MET A CA 1
ATOM 1218 C C . MET A 1 156 ? -18.996 -10.661 15.243 1.00 91.38 156 MET A C 1
ATOM 1220 O O . MET A 1 156 ? -19.362 -10.861 16.401 1.00 91.38 156 MET A O 1
ATOM 1224 N N . VAL A 1 157 ? -18.985 -9.444 14.691 1.00 94.44 157 VAL A N 1
ATOM 1225 C CA . VAL A 1 157 ? -19.468 -8.242 15.387 1.00 94.44 157 VAL A CA 1
ATOM 1226 C C . VAL A 1 157 ? -20.975 -8.312 15.627 1.00 94.44 157 VAL A C 1
ATOM 1228 O O . VAL A 1 157 ? -21.419 -8.095 16.753 1.00 94.44 157 VAL A O 1
ATOM 1231 N N . ARG A 1 158 ? -21.769 -8.656 14.603 1.00 94.88 158 ARG A N 1
ATOM 1232 C CA . ARG A 1 158 ? -23.233 -8.777 14.732 1.00 94.88 158 ARG A CA 1
ATOM 1233 C C . ARG A 1 158 ? -23.648 -9.832 15.755 1.00 94.88 158 ARG A C 1
ATOM 1235 O O . ARG A 1 158 ? -24.576 -9.599 16.519 1.00 94.88 158 ARG A O 1
ATOM 1242 N N . ASN A 1 159 ? -22.940 -10.957 15.797 1.00 94.00 159 ASN A N 1
ATOM 1243 C CA . ASN A 1 159 ? -23.226 -12.057 16.718 1.00 94.00 159 ASN A CA 1
ATOM 1244 C C . ASN A 1 159 ? -22.610 -11.846 18.114 1.00 94.00 159 ASN A C 1
ATOM 1246 O O . ASN A 1 159 ? -22.633 -12.760 18.935 1.00 94.00 159 ASN A O 1
ATOM 1250 N N . GLY A 1 160 ? -21.993 -10.688 18.382 1.00 92.75 160 GLY A N 1
ATOM 1251 C CA . GLY A 1 160 ? -21.368 -10.375 19.671 1.00 92.75 160 GLY A CA 1
ATOM 1252 C C . GLY A 1 160 ? -20.126 -11.209 20.005 1.00 92.75 160 GLY A C 1
ATOM 1253 O O . GLY A 1 160 ? -19.619 -11.132 21.121 1.00 92.75 160 GLY A O 1
ATOM 1254 N N . SER A 1 161 ? -19.611 -11.992 19.053 1.00 91.56 161 SER A N 1
ATOM 1255 C CA . SER A 1 161 ? -18.394 -12.797 19.227 1.00 91.56 161 SER A CA 1
ATOM 1256 C C . SER A 1 161 ? -17.126 -11.942 19.191 1.00 91.56 161 SER A C 1
ATOM 1258 O O . SER A 1 161 ? -16.104 -12.340 19.741 1.00 91.56 161 SER A O 1
ATOM 1260 N N . PHE A 1 162 ? -17.191 -10.761 18.569 1.00 94.31 162 PHE A N 1
ATOM 1261 C CA . PHE A 1 162 ? -16.110 -9.782 18.545 1.00 94.31 162 PHE A CA 1
ATOM 1262 C C . PHE A 1 162 ? -16.642 -8.381 18.866 1.00 94.31 162 PHE A C 1
ATOM 1264 O O . PHE A 1 162 ? -17.584 -7.904 18.238 1.00 94.31 162 PHE A O 1
ATOM 1271 N N . ILE A 1 163 ? -16.025 -7.703 19.830 1.00 95.62 163 ILE A N 1
ATOM 1272 C CA . ILE A 1 163 ? -16.407 -6.360 20.272 1.00 95.62 163 ILE A CA 1
ATOM 1273 C C . ILE A 1 163 ? -15.510 -5.333 19.559 1.00 95.62 163 ILE A C 1
ATOM 1275 O O . ILE A 1 163 ? -14.321 -5.242 19.898 1.00 95.62 163 ILE A O 1
ATOM 1279 N N . PRO A 1 164 ? -16.041 -4.553 18.596 1.00 96.06 164 PRO A N 1
ATOM 1280 C CA . PRO A 1 164 ? -15.265 -3.551 17.870 1.00 96.06 164 PRO A CA 1
ATOM 1281 C C . PRO A 1 164 ? -14.881 -2.383 18.780 1.00 96.06 164 PRO A C 1
ATOM 1283 O O . PRO A 1 164 ? -15.536 -2.125 19.793 1.00 96.06 164 PRO A O 1
ATOM 1286 N N . TYR A 1 165 ? -13.847 -1.638 18.398 1.00 96.19 165 TYR A N 1
ATOM 1287 C CA . TYR A 1 165 ? -13.492 -0.410 19.103 1.00 96.19 165 TYR A CA 1
ATOM 1288 C C . TYR A 1 165 ? -14.427 0.729 18.682 1.00 96.19 165 TYR A C 1
ATOM 1290 O O . TYR A 1 165 ? -14.779 0.834 17.508 1.00 96.19 165 TYR A O 1
ATOM 1298 N N . ARG A 1 166 ? -14.841 1.586 19.623 1.00 93.81 166 ARG A N 1
ATOM 1299 C CA . ARG A 1 166 ? -15.741 2.720 19.355 1.00 93.81 166 ARG A CA 1
ATOM 1300 C C . ARG A 1 166 ? -15.066 4.051 19.676 1.00 93.81 166 ARG A C 1
ATOM 1302 O O . ARG A 1 166 ? -14.624 4.271 20.805 1.00 93.81 166 ARG A O 1
ATOM 1309 N N . VAL A 1 167 ? -15.043 4.941 18.688 1.00 90.75 167 VAL A N 1
ATOM 1310 C CA . VAL A 1 167 ? -14.529 6.316 18.794 1.00 90.75 167 VAL A CA 1
ATOM 1311 C C . VAL A 1 167 ? -15.698 7.294 18.766 1.00 90.75 167 VAL A C 1
ATOM 1313 O O . VAL A 1 167 ? -16.662 7.069 18.038 1.00 90.75 167 VAL A O 1
ATOM 1316 N N . GLY A 1 168 ? -15.588 8.393 19.515 1.00 84.56 168 GLY A N 1
ATOM 1317 C CA . GLY A 1 168 ? -16.577 9.474 19.537 1.00 84.56 168 GLY A CA 1
ATOM 1318 C C . GLY A 1 168 ? -17.530 9.415 20.733 1.00 84.56 168 GLY A C 1
ATOM 1319 O O . GLY A 1 168 ? -17.836 8.343 21.254 1.00 84.56 168 GLY A O 1
ATOM 1320 N N . SER A 1 169 ? -17.965 10.594 21.186 1.00 76.44 169 SER A N 1
ATOM 1321 C CA . SER A 1 169 ? -18.904 10.777 22.301 1.00 76.44 169 SER A CA 1
ATOM 1322 C C . SER A 1 169 ? -20.361 10.813 21.827 1.00 76.44 169 SER A C 1
ATOM 1324 O O . SER A 1 169 ? -21.165 10.003 22.270 1.00 76.44 169 SER A O 1
ATOM 1326 N N . ASN A 1 170 ? -20.685 11.719 20.895 1.00 72.88 170 ASN A N 1
ATOM 1327 C CA . ASN A 1 170 ? -22.059 11.953 20.422 1.00 72.88 170 ASN A CA 1
ATOM 1328 C C . ASN A 1 170 ? -22.429 11.122 19.183 1.00 72.88 170 ASN A C 1
ATOM 1330 O O . ASN A 1 170 ? -23.571 10.698 19.039 1.00 72.88 170 ASN A O 1
ATOM 1334 N N . ILE A 1 171 ? -21.467 10.888 18.287 1.00 77.19 171 ILE A N 1
ATOM 1335 C CA . ILE A 1 171 ? -21.610 10.014 17.116 1.00 77.19 171 ILE A CA 1
ATOM 1336 C C . ILE A 1 171 ? -20.517 8.964 17.241 1.00 77.19 171 ILE A C 1
ATOM 1338 O O . ILE A 1 171 ? -19.339 9.262 17.044 1.00 77.19 171 ILE A O 1
ATOM 1342 N N . SER A 1 172 ? -20.903 7.751 17.635 1.00 83.88 172 SER A N 1
ATOM 1343 C CA . SER A 1 172 ? -19.948 6.666 17.823 1.00 83.88 172 SER A CA 1
ATOM 1344 C C . SER A 1 172 ? -19.681 5.956 16.500 1.00 83.88 172 SER A C 1
ATOM 1346 O O . SER A 1 172 ? -20.596 5.366 15.923 1.00 83.88 172 SER A O 1
ATOM 1348 N N . VAL A 1 173 ? -18.429 5.952 16.054 1.00 90.00 173 VAL A N 1
ATOM 1349 C CA . VAL A 1 173 ? -17.975 5.140 14.919 1.00 90.00 173 VAL A CA 1
ATOM 1350 C C . VAL A 1 173 ? -17.357 3.860 15.466 1.00 90.00 173 VAL A C 1
ATOM 1352 O O . VAL A 1 173 ? -16.435 3.910 16.282 1.00 90.00 173 VAL A O 1
ATOM 1355 N N . SER A 1 174 ? -17.867 2.704 15.037 1.00 92.50 174 SER A N 1
ATOM 1356 C CA . SER A 1 174 ? -17.304 1.401 15.395 1.00 92.50 174 SER A CA 1
ATOM 1357 C C . SER A 1 174 ? -16.333 0.915 14.325 1.00 92.50 174 SER A C 1
ATOM 1359 O O . SER A 1 174 ? -16.735 0.725 13.179 1.00 92.50 174 SER A O 1
ATOM 1361 N N . VAL A 1 175 ? -15.090 0.640 14.711 1.00 95.12 175 VAL A N 1
ATOM 1362 C CA . VAL A 1 175 ? -14.061 0.083 13.829 1.00 95.12 175 VAL A CA 1
ATOM 1363 C C . VAL A 1 175 ? -13.699 -1.315 14.318 1.00 95.12 175 VAL A C 1
ATOM 1365 O O . VAL A 1 175 ? -13.286 -1.495 15.463 1.00 95.12 175 VAL A O 1
ATOM 1368 N N . SER A 1 176 ? -13.888 -2.311 13.450 1.00 95.12 176 SER A N 1
ATOM 1369 C CA . SER A 1 176 ? -13.521 -3.713 13.701 1.00 95.12 176 SER A CA 1
ATOM 1370 C C . SER A 1 176 ? -12.289 -4.149 12.913 1.00 95.12 176 SER A C 1
ATOM 1372 O O . SER A 1 176 ? -11.560 -5.039 13.347 1.00 95.12 176 SER A O 1
ATOM 1374 N N . HIS A 1 177 ? -12.062 -3.543 11.748 1.00 94.38 177 HIS A N 1
ATOM 1375 C CA . HIS A 1 177 ? -10.940 -3.848 10.876 1.00 94.38 177 HIS A CA 1
ATOM 1376 C C . HIS A 1 177 ? -10.694 -2.726 9.860 1.00 94.38 177 HIS A C 1
ATOM 1378 O O . HIS A 1 177 ? -11.601 -1.962 9.535 1.00 94.38 177 HIS A O 1
ATOM 1384 N N . LEU A 1 178 ? -9.460 -2.659 9.366 1.00 94.69 178 LEU A N 1
ATOM 1385 C CA . LEU A 1 178 ? -9.008 -1.838 8.247 1.00 94.69 178 LEU A CA 1
ATOM 1386 C C . LEU A 1 178 ? -8.199 -2.732 7.309 1.00 94.69 178 LEU A C 1
ATOM 1388 O O . LEU A 1 178 ? -7.322 -3.467 7.769 1.00 94.69 178 LEU A O 1
ATOM 1392 N N . GLN A 1 179 ? -8.476 -2.676 6.012 1.00 92.75 179 GLN A N 1
ATOM 1393 C CA . GLN A 1 179 ? -7.761 -3.457 5.007 1.00 92.75 179 GLN A CA 1
ATOM 1394 C C . GLN A 1 179 ? -7.153 -2.537 3.958 1.00 92.75 179 GLN A C 1
ATOM 1396 O O . GLN A 1 179 ? -7.795 -1.614 3.459 1.00 92.75 179 GLN A O 1
ATOM 1401 N N . PHE A 1 180 ? -5.913 -2.823 3.587 1.00 91.69 180 PHE A N 1
ATOM 1402 C CA . PHE A 1 180 ? -5.272 -2.251 2.417 1.00 91.69 180 PHE A CA 1
ATOM 1403 C C . PHE A 1 180 ? -4.677 -3.398 1.604 1.00 91.69 180 PHE A C 1
ATOM 1405 O O . PHE A 1 180 ? -3.543 -3.811 1.822 1.00 91.69 180 PHE A O 1
ATOM 1412 N N . ALA A 1 181 ? -5.482 -3.937 0.688 1.00 88.75 181 ALA A N 1
ATOM 1413 C CA . ALA A 1 181 ? -5.210 -5.200 0.016 1.00 88.75 181 ALA A CA 1
ATOM 1414 C C . ALA A 1 181 ? -4.966 -6.310 1.052 1.00 88.75 181 ALA A C 1
ATOM 1416 O O . ALA A 1 181 ? -5.892 -6.646 1.790 1.00 88.75 181 ALA A O 1
ATOM 1417 N N . ASP A 1 182 ? -3.766 -6.885 1.083 1.00 83.31 182 ASP A N 1
ATOM 1418 C CA . ASP A 1 182 ? -3.342 -7.927 2.014 1.00 83.31 182 ASP A CA 1
ATOM 1419 C C . ASP A 1 182 ? -3.010 -7.377 3.411 1.00 83.31 182 ASP A C 1
ATOM 1421 O O . ASP A 1 182 ? -3.277 -8.041 4.408 1.00 83.31 182 ASP A O 1
ATOM 1425 N N . ASP A 1 183 ? -2.543 -6.136 3.548 1.00 88.50 183 ASP A N 1
ATOM 1426 C CA . ASP A 1 183 ? -2.283 -5.551 4.868 1.00 88.50 183 ASP A CA 1
ATOM 1427 C C . ASP A 1 183 ? -3.597 -5.324 5.644 1.00 88.50 183 ASP A C 1
ATOM 1429 O O . ASP A 1 183 ? -4.323 -4.350 5.416 1.00 88.50 183 ASP A O 1
ATOM 1433 N N . THR A 1 184 ? -3.899 -6.204 6.604 1.00 89.56 184 THR A N 1
ATOM 1434 C CA . THR A 1 184 ? -5.120 -6.130 7.420 1.00 89.56 184 THR A CA 1
ATOM 1435 C C . THR A 1 184 ? -4.801 -5.826 8.881 1.00 89.56 184 THR A C 1
ATOM 1437 O O . THR A 1 184 ? -3.965 -6.471 9.514 1.00 89.56 184 THR A O 1
ATOM 1440 N N . LEU A 1 185 ? -5.501 -4.844 9.441 1.00 92.62 185 LEU A N 1
ATOM 1441 C CA . LEU A 1 185 ? -5.435 -4.467 10.847 1.00 92.62 185 LEU A CA 1
ATOM 1442 C C . LEU A 1 185 ? -6.804 -4.690 11.487 1.00 92.62 185 LEU A C 1
ATOM 1444 O O . LEU A 1 185 ? -7.750 -3.974 11.180 1.00 92.62 185 LEU A O 1
ATOM 1448 N N . LEU A 1 186 ? -6.915 -5.667 12.384 1.00 93.25 186 LEU A N 1
ATOM 1449 C CA . LEU A 1 186 ? -8.118 -5.878 13.187 1.00 93.25 186 LEU A CA 1
ATOM 1450 C C . LEU A 1 186 ? -8.054 -5.005 14.442 1.00 93.25 186 LEU A C 1
ATOM 1452 O O . LEU A 1 186 ? -7.000 -4.868 15.070 1.00 93.25 186 LEU A O 1
ATOM 1456 N N . VAL A 1 187 ? -9.189 -4.416 14.802 1.00 95.25 187 VAL A N 1
ATOM 1457 C CA . VAL A 1 187 ? -9.308 -3.398 15.848 1.00 95.25 187 VAL A CA 1
ATOM 1458 C C . VAL A 1 187 ? -10.453 -3.779 16.775 1.00 95.25 187 VAL A C 1
ATOM 1460 O O . VAL A 1 187 ? -11.569 -4.018 16.328 1.00 95.25 187 VAL A O 1
ATOM 1463 N N . GLY A 1 188 ? -10.207 -3.824 18.078 1.00 95.44 188 GLY A N 1
ATOM 1464 C CA . GLY A 1 188 ? -11.248 -4.156 19.045 1.00 95.44 188 GLY A CA 1
ATOM 1465 C C . GLY A 1 188 ? -10.935 -3.660 20.445 1.00 95.44 188 GLY A C 1
ATOM 1466 O O . GLY A 1 188 ? -9.884 -3.078 20.700 1.00 95.44 188 GLY A O 1
ATOM 1467 N N . VAL A 1 189 ? -11.846 -3.923 21.376 1.00 94.94 189 VAL A N 1
ATOM 1468 C CA . VAL A 1 189 ? -11.574 -3.730 22.807 1.00 94.94 189 VAL A CA 1
ATOM 1469 C C . VAL A 1 189 ? -10.565 -4.779 23.281 1.00 94.94 189 VAL A C 1
ATOM 1471 O O . VAL A 1 189 ? -10.650 -5.950 22.891 1.00 94.94 189 VAL A O 1
ATOM 1474 N N . LYS A 1 190 ? -9.614 -4.393 24.137 1.00 92.31 190 LYS A N 1
ATOM 1475 C CA . LYS A 1 190 ? -8.675 -5.344 24.750 1.00 92.31 190 LYS A CA 1
ATOM 1476 C C . LYS A 1 190 ? -9.412 -6.264 25.722 1.00 92.31 190 LYS A C 1
ATOM 1478 O O . LYS A 1 190 ? -9.664 -5.921 26.868 1.00 92.31 190 LYS A O 1
ATOM 1483 N N . SER A 1 191 ? -9.755 -7.461 25.254 1.00 91.12 191 SER A N 1
ATOM 1484 C CA . SER A 1 191 ? -10.414 -8.484 26.064 1.00 91.12 191 SER A CA 1
ATOM 1485 C C . SER A 1 191 ? -9.998 -9.889 25.640 1.00 91.12 191 SER A C 1
ATOM 1487 O O . SER A 1 191 ? -9.731 -10.158 24.467 1.00 91.12 191 SER A O 1
ATOM 1489 N N . TRP A 1 192 ? -10.015 -10.826 26.589 1.00 87.62 192 TRP A N 1
ATOM 1490 C CA . TRP A 1 192 ? -9.804 -12.246 26.296 1.00 87.62 192 TRP A CA 1
ATOM 1491 C C . TRP A 1 192 ? -10.887 -12.841 25.394 1.00 87.62 192 TRP A C 1
ATOM 1493 O O . TRP A 1 192 ? -10.647 -13.866 24.761 1.00 87.62 192 TRP A O 1
ATOM 1503 N N . ALA A 1 193 ? -12.079 -12.239 25.344 1.00 90.12 193 ALA A N 1
ATOM 1504 C CA . ALA A 1 193 ? -13.123 -12.628 24.401 1.00 90.12 193 ALA A CA 1
ATOM 1505 C C . ALA A 1 193 ? -12.679 -12.331 22.961 1.00 90.12 193 ALA A C 1
ATOM 1507 O O . ALA A 1 193 ? -12.624 -13.249 22.148 1.00 90.12 193 ALA A O 1
ATOM 1508 N N . ASN A 1 194 ? -12.228 -11.102 22.687 1.00 91.69 194 ASN A N 1
ATOM 1509 C CA . ASN A 1 194 ? -11.711 -10.724 21.371 1.00 91.69 194 ASN A CA 1
ATOM 1510 C C . ASN A 1 194 ? -10.465 -11.525 20.983 1.00 91.69 194 ASN A C 1
ATOM 1512 O O . ASN A 1 194 ? -10.381 -12.020 19.865 1.00 91.69 194 ASN A O 1
ATOM 1516 N N . VAL A 1 195 ? -9.522 -11.729 21.908 1.00 86.56 195 VAL A N 1
ATOM 1517 C CA . VAL A 1 195 ? -8.334 -12.561 21.640 1.00 86.56 195 VAL A CA 1
ATOM 1518 C C . VAL A 1 195 ? -8.731 -14.003 21.295 1.00 86.56 195 VAL A C 1
ATOM 1520 O O . VAL A 1 195 ? -8.154 -14.598 20.388 1.00 86.56 195 VAL A O 1
ATOM 1523 N N . ARG A 1 196 ? -9.743 -14.569 21.971 1.00 85.00 196 ARG A N 1
ATOM 1524 C CA . ARG A 1 196 ? -10.264 -15.911 21.662 1.00 85.00 196 ARG A CA 1
ATOM 1525 C C . ARG A 1 196 ? -11.003 -15.970 20.329 1.00 85.00 196 ARG A C 1
ATOM 1527 O O . ARG A 1 196 ? -10.821 -16.942 19.606 1.00 85.00 196 ARG A O 1
ATOM 1534 N N . ALA A 1 197 ? -11.778 -14.946 19.989 1.00 85.62 197 ALA A N 1
ATOM 1535 C CA . ALA A 1 197 ? -12.449 -14.851 18.694 1.00 85.62 197 ALA A CA 1
ATOM 1536 C C . ALA A 1 197 ? -11.444 -14.823 17.534 1.00 85.62 197 ALA A C 1
ATOM 1538 O O . ALA A 1 197 ? -11.677 -15.420 16.490 1.00 85.62 197 ALA A O 1
ATOM 1539 N N . LEU A 1 198 ? -10.279 -14.207 17.756 1.00 83.00 198 LEU A N 1
ATOM 1540 C CA . LEU A 1 198 ? -9.172 -14.196 16.802 1.00 83.00 198 LEU A CA 1
ATOM 1541 C C . LEU A 1 198 ? -8.271 -15.438 16.893 1.00 83.00 198 LEU A C 1
ATOM 1543 O O . LEU A 1 198 ? -7.361 -15.584 16.085 1.00 83.00 198 LEU A O 1
ATOM 1547 N N . LYS A 1 199 ? -8.498 -16.356 17.842 1.00 70.62 199 LYS A N 1
ATOM 1548 C CA . LYS A 1 199 ? -7.635 -17.524 18.083 1.00 70.62 199 LYS A CA 1
ATOM 1549 C C . LYS A 1 199 ? -7.514 -18.476 16.887 1.00 70.62 199 LYS A C 1
ATOM 1551 O O . LYS A 1 199 ? -6.400 -18.950 16.678 1.00 70.62 199 LYS A O 1
ATOM 1556 N N . PRO A 1 200 ? -8.556 -18.739 16.070 1.00 66.38 200 PRO A N 1
ATOM 1557 C CA . PRO A 1 200 ? -8.381 -19.498 14.831 1.00 66.38 200 PRO A CA 1
ATOM 1558 C C . PRO A 1 200 ? -7.328 -18.856 13.917 1.00 66.38 200 PRO A C 1
ATOM 1560 O O . PRO A 1 200 ? -6.433 -19.550 13.450 1.00 66.38 200 PRO A O 1
ATOM 1563 N N . ALA A 1 201 ? -7.341 -17.525 13.780 1.00 58.25 201 ALA A N 1
ATOM 1564 C CA . ALA A 1 201 ? -6.310 -16.788 13.049 1.00 58.25 201 ALA A CA 1
ATOM 1565 C C . ALA A 1 201 ? -4.954 -16.796 13.784 1.00 58.25 201 ALA A C 1
ATOM 1567 O O . ALA A 1 201 ? -3.925 -17.054 13.176 1.00 58.25 201 ALA A O 1
ATOM 1568 N N . ALA A 1 202 ? -4.923 -16.583 15.102 1.00 54.41 202 ALA A N 1
ATOM 1569 C CA . ALA A 1 202 ? -3.679 -16.496 15.873 1.00 54.41 202 ALA A 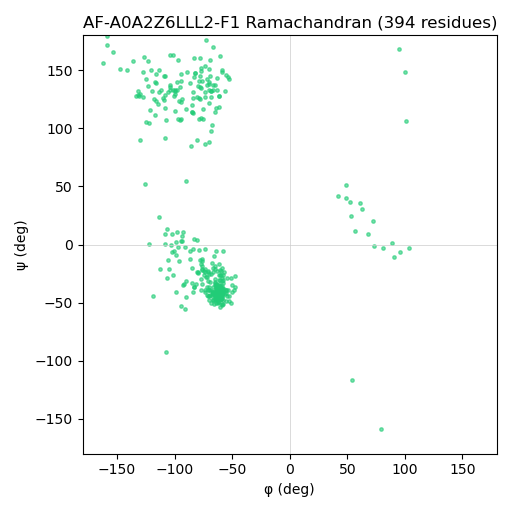CA 1
ATOM 1570 C C . ALA A 1 202 ? -2.941 -17.842 16.033 1.00 54.41 202 ALA A C 1
ATOM 1572 O O . ALA A 1 202 ? -1.715 -17.858 16.115 1.00 54.41 202 ALA A O 1
ATOM 1573 N N . SER A 1 203 ? -3.670 -18.965 16.074 1.00 49.31 203 SER A N 1
ATOM 1574 C CA . SER A 1 203 ? -3.108 -20.319 16.225 1.00 49.31 203 SER A CA 1
ATOM 1575 C C . SER A 1 203 ? -2.399 -20.825 14.968 1.00 49.31 203 SER A C 1
ATOM 1577 O O . SER A 1 203 ? -1.436 -21.575 15.084 1.00 49.31 203 SER A O 1
ATOM 1579 N N . VAL A 1 204 ? -2.817 -20.353 13.791 1.00 49.94 204 VAL A N 1
ATOM 1580 C CA . VAL A 1 204 ? -2.160 -20.632 12.504 1.00 49.94 204 VAL A CA 1
ATOM 1581 C C . VAL A 1 204 ? -0.931 -19.732 12.291 1.00 49.94 204 VAL A C 1
ATOM 1583 O O . VAL A 1 204 ? -0.015 -20.100 11.567 1.00 49.94 204 VAL A O 1
ATOM 1586 N N . MET A 1 205 ? -0.873 -18.563 12.941 1.00 46.06 205 MET A N 1
ATOM 1587 C CA . MET A 1 205 ? -0.009 -17.446 12.521 1.00 46.06 205 MET A CA 1
ATOM 1588 C C . MET A 1 205 ? 1.212 -17.160 13.419 1.00 46.06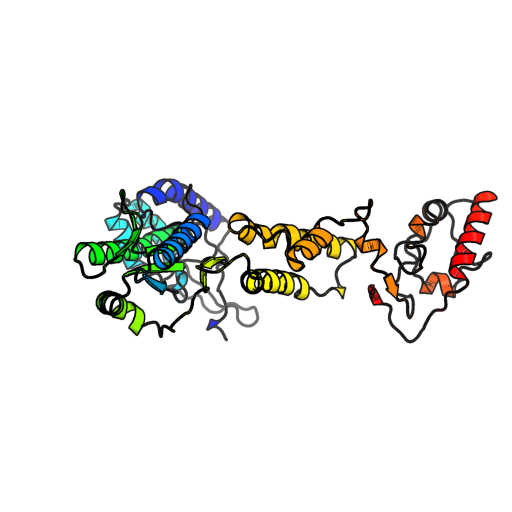 205 MET A C 1
ATOM 1590 O O . MET A 1 205 ? 1.860 -16.134 13.228 1.00 46.06 205 MET A O 1
ATOM 1594 N N . HIS A 1 206 ? 1.546 -18.009 14.404 1.00 53.66 206 HIS A N 1
ATOM 1595 C CA . HIS A 1 206 ? 2.710 -17.824 15.305 1.00 53.66 206 HIS A CA 1
ATOM 1596 C C . HIS A 1 206 ? 2.911 -16.365 15.791 1.00 53.66 206 HIS A C 1
ATOM 1598 O O . HIS A 1 206 ? 4.029 -15.836 15.809 1.00 53.66 206 HIS A O 1
ATOM 1604 N N . CYS A 1 207 ? 1.820 -15.674 16.142 1.00 59.41 207 CYS A N 1
ATOM 1605 C CA . CYS A 1 207 ? 1.847 -14.224 16.334 1.00 59.41 207 CYS A CA 1
ATOM 1606 C C . CYS A 1 207 ? 2.738 -13.797 17.514 1.00 59.41 207 CYS A C 1
ATOM 1608 O O . CYS A 1 207 ? 2.679 -14.369 18.603 1.00 59.41 207 CYS A O 1
ATOM 1610 N N . LYS A 1 208 ? 3.524 -12.731 17.317 1.00 62.78 208 LYS A N 1
ATOM 1611 C CA . LYS A 1 208 ? 4.338 -12.093 18.365 1.00 62.78 208 LYS A CA 1
ATOM 1612 C C . LYS A 1 208 ? 3.587 -10.917 18.992 1.00 62.78 208 LYS A C 1
ATOM 1614 O O . LYS A 1 208 ? 2.867 -10.199 18.301 1.00 62.78 208 LYS A O 1
ATOM 1619 N N . HIS A 1 209 ? 3.801 -10.682 20.286 1.00 69.50 209 HIS A N 1
ATOM 1620 C CA . HIS A 1 209 ? 3.336 -9.463 20.948 1.00 69.50 209 HIS A CA 1
ATOM 1621 C C . HIS A 1 209 ? 4.121 -8.259 20.409 1.00 69.50 209 HIS A C 1
ATOM 1623 O O . HIS A 1 209 ? 5.352 -8.282 20.388 1.00 69.50 209 HIS A O 1
ATOM 1629 N N . GLY A 1 210 ? 3.410 -7.230 19.945 1.00 75.62 210 GLY A N 1
ATOM 1630 C CA . GLY A 1 210 ? 3.996 -5.979 19.460 1.00 75.62 210 GLY A CA 1
ATOM 1631 C C . GLY A 1 210 ? 3.906 -4.851 20.489 1.00 75.62 210 GLY A C 1
ATOM 1632 O O . GLY A 1 210 ? 3.100 -4.909 21.416 1.00 75.62 210 GLY A O 1
ATOM 1633 N N . CYS A 1 211 ? 4.701 -3.800 20.286 1.00 82.50 211 CYS A N 1
ATOM 1634 C CA . CYS A 1 211 ? 4.651 -2.560 21.062 1.00 82.50 211 CYS A CA 1
ATOM 1635 C C . CYS A 1 211 ? 4.352 -1.373 20.139 1.00 82.50 211 CYS A C 1
ATOM 1637 O O . CYS A 1 211 ? 4.741 -1.376 18.971 1.00 82.50 211 CYS A O 1
ATOM 1639 N N . LEU A 1 212 ? 3.686 -0.344 20.670 1.00 83.00 212 LEU A N 1
ATOM 1640 C CA . LEU A 1 212 ? 3.591 0.951 19.998 1.00 83.00 212 LEU A CA 1
ATOM 1641 C C . LEU A 1 212 ? 4.903 1.742 20.188 1.00 83.00 212 LEU A C 1
ATOM 1643 O O . LEU A 1 212 ? 5.481 1.685 21.275 1.00 83.00 212 LEU A O 1
ATOM 1647 N N . PRO A 1 213 ? 5.336 2.534 19.192 1.00 87.62 213 PRO A N 1
ATOM 1648 C CA . PRO A 1 213 ? 4.794 2.593 17.837 1.00 87.62 213 PRO A CA 1
ATOM 1649 C C . PRO A 1 213 ? 5.241 1.409 16.964 1.00 87.62 213 PRO A C 1
ATOM 1651 O O . PRO A 1 213 ? 6.360 0.919 17.097 1.00 87.62 213 PRO A O 1
ATOM 1654 N N . PHE A 1 214 ? 4.400 1.005 16.010 1.00 88.44 214 PHE A N 1
ATOM 1655 C CA . PHE A 1 214 ? 4.747 0.024 14.969 1.00 88.44 214 PHE A CA 1
ATOM 1656 C C . PHE A 1 214 ? 4.452 0.581 13.571 1.00 88.44 214 PHE A C 1
ATOM 1658 O O . PHE A 1 214 ? 3.691 1.536 13.434 1.00 88.44 214 PHE A O 1
ATOM 1665 N N . LEU A 1 215 ? 5.051 0.003 12.525 1.00 88.44 215 LEU A N 1
ATOM 1666 C CA . LEU A 1 215 ? 4.818 0.429 11.141 1.00 88.44 215 LEU A CA 1
ATOM 1667 C C . LEU A 1 215 ? 3.566 -0.234 10.549 1.00 88.44 215 LEU A C 1
ATOM 1669 O O . LEU A 1 215 ? 3.478 -1.463 10.483 1.00 88.44 215 LEU A O 1
ATOM 1673 N N . TYR A 1 216 ? 2.650 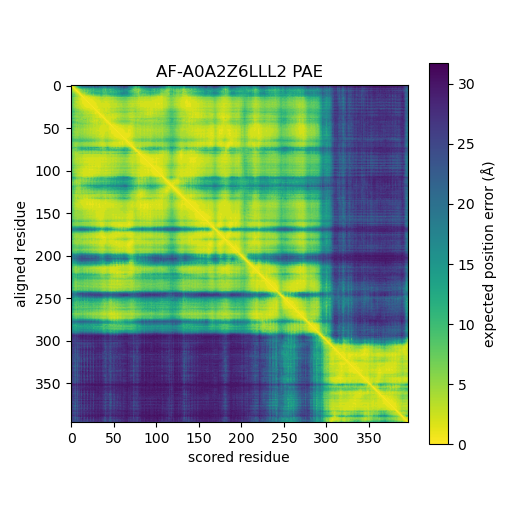0.583 10.036 1.00 90.12 216 TYR A N 1
ATOM 1674 C CA . TYR A 1 216 ? 1.493 0.176 9.242 1.00 90.12 216 TYR A CA 1
ATOM 1675 C C . TYR A 1 216 ? 1.477 0.980 7.942 1.00 90.12 216 TYR A C 1
ATOM 1677 O O . TYR A 1 216 ? 1.621 2.201 7.963 1.00 90.12 216 TYR A O 1
ATOM 1685 N N . LEU A 1 217 ? 1.393 0.288 6.801 1.00 89.19 217 LEU A N 1
ATOM 1686 C CA . LEU A 1 217 ? 1.436 0.895 5.461 1.00 89.19 217 LEU A CA 1
ATOM 1687 C C . LEU A 1 217 ? 2.659 1.808 5.227 1.00 89.19 217 LEU A C 1
ATOM 1689 O O . LEU A 1 217 ? 2.657 2.694 4.383 1.00 89.19 217 LEU A O 1
ATOM 1693 N N . GLY A 1 218 ? 3.745 1.575 5.969 1.00 88.38 218 GLY A N 1
ATOM 1694 C CA . GLY A 1 218 ? 4.985 2.344 5.876 1.00 88.38 218 GLY A CA 1
ATOM 1695 C C . GLY A 1 218 ? 5.061 3.586 6.767 1.00 88.38 218 GLY A C 1
ATOM 1696 O O . GLY A 1 218 ? 6.101 4.246 6.733 1.00 88.38 218 GLY A O 1
ATOM 1697 N N . LEU A 1 219 ? 4.037 3.879 7.579 1.00 90.38 219 LEU A N 1
ATOM 1698 C CA . LEU A 1 219 ? 4.053 4.948 8.581 1.00 90.38 219 LEU A CA 1
ATOM 1699 C C . LEU A 1 219 ? 3.920 4.400 10.013 1.00 90.38 219 LEU A C 1
ATOM 1701 O O . LEU A 1 219 ? 3.272 3.376 10.228 1.00 90.38 219 LEU A O 1
ATOM 1705 N N . PRO A 1 220 ? 4.555 5.044 11.006 1.00 90.94 220 PRO A N 1
ATOM 1706 C CA . PRO A 1 220 ? 4.420 4.663 12.408 1.00 90.94 220 PRO A CA 1
ATOM 1707 C C . PRO A 1 220 ? 3.021 4.991 12.947 1.00 90.94 220 PRO A C 1
ATOM 1709 O O . PRO A 1 220 ? 2.526 6.101 12.773 1.00 90.94 220 PRO A O 1
ATOM 1712 N N . ILE A 1 221 ? 2.412 4.037 13.647 1.00 91.69 221 ILE A N 1
ATOM 1713 C CA . ILE A 1 221 ? 1.137 4.199 14.351 1.00 91.69 221 ILE A CA 1
ATOM 1714 C C . ILE A 1 221 ? 1.400 4.439 15.834 1.00 91.69 221 ILE A C 1
ATOM 1716 O O . ILE A 1 221 ? 2.140 3.681 16.464 1.00 91.69 221 ILE A O 1
ATOM 1720 N N . GLY A 1 222 ? 0.786 5.481 16.400 1.00 87.75 222 GLY A N 1
ATOM 1721 C CA . GLY A 1 222 ? 0.830 5.767 17.835 1.00 87.75 222 GLY A CA 1
ATOM 1722 C C . GLY A 1 222 ? 2.170 6.289 18.355 1.00 87.75 222 GLY A C 1
ATOM 1723 O O . GLY A 1 222 ? 2.441 6.168 19.554 1.00 87.75 222 GLY A O 1
ATOM 1724 N N . GLY A 1 223 ? 3.016 6.828 17.477 1.00 86.62 223 GLY A N 1
ATOM 1725 C CA . GLY A 1 223 ? 4.310 7.412 17.829 1.00 86.62 223 GLY A CA 1
ATOM 1726 C C . GLY A 1 223 ? 4.258 8.934 17.975 1.00 86.62 223 GLY A C 1
ATOM 1727 O O . GLY A 1 223 ? 3.379 9.587 17.425 1.00 86.62 223 GLY A O 1
ATOM 1728 N N . ASP A 1 224 ? 5.222 9.504 18.699 1.00 85.75 224 ASP A N 1
ATOM 1729 C CA . ASP A 1 224 ? 5.333 10.954 18.885 1.00 85.75 224 ASP A CA 1
ATOM 1730 C C . ASP A 1 224 ? 6.284 11.573 17.850 1.00 85.75 224 ASP A C 1
ATOM 1732 O O . ASP A 1 224 ? 7.507 11.424 17.940 1.00 85.75 224 ASP A O 1
ATOM 1736 N N . SER A 1 225 ? 5.726 12.313 16.888 1.00 84.19 225 SER A N 1
ATOM 1737 C CA . SER A 1 225 ? 6.495 12.969 15.825 1.00 84.19 225 SER A CA 1
ATOM 1738 C C . SER A 1 225 ? 7.429 14.081 16.317 1.00 84.19 225 SER A C 1
ATOM 1740 O O . SER A 1 225 ? 8.282 14.548 15.557 1.00 84.19 225 SER A O 1
ATOM 1742 N N . ARG A 1 226 ? 7.333 14.502 17.584 1.00 81.12 226 ARG A N 1
ATOM 1743 C CA . ARG A 1 226 ? 8.251 15.480 18.190 1.00 81.12 226 ARG A CA 1
ATOM 1744 C C . ARG A 1 226 ? 9.605 14.860 18.539 1.00 81.12 226 ARG A C 1
ATOM 1746 O O . ARG A 1 226 ? 10.592 15.584 18.656 1.00 81.12 226 ARG A O 1
ATOM 1753 N N . ILE A 1 227 ? 9.671 13.536 18.681 1.00 82.31 227 ILE A N 1
ATOM 1754 C CA . ILE A 1 227 ? 10.866 12.812 19.125 1.00 82.31 227 ILE A CA 1
ATOM 1755 C C . ILE A 1 227 ? 11.674 12.337 17.913 1.00 82.31 227 ILE A C 1
ATOM 1757 O O . ILE A 1 227 ? 11.125 11.864 16.924 1.00 82.31 227 ILE A O 1
ATOM 1761 N N . ILE A 1 228 ? 13.006 12.410 17.979 1.00 79.19 228 ILE A N 1
ATOM 1762 C CA . ILE A 1 228 ? 13.875 12.018 16.855 1.00 79.19 228 ILE A CA 1
ATOM 1763 C C . ILE A 1 228 ? 13.780 10.525 16.498 1.00 79.19 228 ILE A C 1
ATOM 1765 O O . ILE A 1 228 ? 13.827 10.175 15.321 1.00 79.19 228 ILE A O 1
ATOM 1769 N N . GLN A 1 229 ? 13.594 9.646 17.491 1.00 83.00 229 GLN A N 1
ATOM 1770 C CA . GLN A 1 229 ? 13.492 8.196 17.282 1.00 83.00 229 GLN A CA 1
ATOM 1771 C C . GLN A 1 229 ? 12.310 7.813 16.382 1.00 83.00 229 GLN A C 1
ATOM 1773 O O . GLN A 1 229 ? 12.419 6.867 15.607 1.00 83.00 229 GLN A O 1
ATOM 1778 N N . PHE A 1 230 ? 11.223 8.589 16.411 1.00 86.25 230 PHE A N 1
ATOM 1779 C CA . PHE A 1 230 ? 10.068 8.408 15.533 1.00 86.25 230 PHE A CA 1
ATOM 1780 C C . PHE A 1 230 ? 10.435 8.490 14.044 1.00 86.25 230 PHE A C 1
ATOM 1782 O O . PHE A 1 230 ? 9.892 7.760 13.218 1.00 86.25 230 PHE A O 1
ATOM 1789 N N . TRP A 1 231 ? 11.396 9.351 13.700 1.00 85.94 231 TRP A N 1
ATOM 1790 C CA . TRP A 1 231 ? 11.837 9.586 12.323 1.00 85.94 231 TRP A CA 1
ATOM 1791 C C . TRP A 1 231 ? 12.927 8.616 11.864 1.00 85.94 231 TRP A C 1
ATOM 1793 O O . TRP A 1 231 ? 13.294 8.620 10.688 1.00 85.94 231 TRP A O 1
ATOM 1803 N N . LYS A 1 232 ? 13.432 7.755 12.755 1.00 86.25 232 LYS A N 1
ATOM 1804 C CA . LYS A 1 232 ? 14.495 6.795 12.439 1.00 86.25 232 LYS A CA 1
ATOM 1805 C C . LYS A 1 232 ? 14.167 5.900 11.231 1.00 86.25 232 LYS A C 1
ATOM 1807 O O . LYS A 1 232 ? 15.020 5.820 10.353 1.00 86.25 232 LYS A O 1
ATOM 1812 N N . PRO A 1 233 ? 12.954 5.326 11.075 1.00 89.44 233 PRO A N 1
ATOM 1813 C CA . PRO A 1 233 ? 12.626 4.521 9.894 1.00 89.44 233 PRO A CA 1
ATOM 1814 C C . PRO A 1 233 ? 12.729 5.299 8.573 1.00 89.44 233 PRO A C 1
ATOM 1816 O O . PRO A 1 233 ? 13.161 4.749 7.559 1.00 89.44 233 PRO A O 1
ATOM 1819 N N . LEU A 1 234 ? 12.365 6.588 8.574 1.00 87.56 234 LEU A N 1
ATOM 1820 C CA . LEU A 1 234 ? 12.528 7.457 7.408 1.00 87.56 234 LEU A CA 1
ATOM 1821 C C . LEU A 1 234 ? 14.014 7.690 7.110 1.00 87.56 234 LEU A C 1
ATOM 1823 O O . LEU A 1 234 ? 14.435 7.552 5.961 1.00 87.56 234 LEU A O 1
ATOM 1827 N N . LEU A 1 235 ? 14.801 8.026 8.134 1.00 85.44 235 LEU A N 1
ATOM 1828 C CA . LEU A 1 235 ? 16.239 8.262 7.997 1.00 85.44 235 LEU A CA 1
ATOM 1829 C C . LEU A 1 235 ? 16.966 7.012 7.494 1.00 85.44 235 LEU A C 1
ATOM 1831 O O . LEU A 1 235 ? 17.751 7.106 6.553 1.00 85.44 235 LEU A O 1
ATOM 1835 N N . ASP A 1 236 ? 16.640 5.841 8.037 1.00 87.69 236 ASP A N 1
ATOM 1836 C CA . ASP A 1 236 ? 17.206 4.561 7.614 1.00 87.69 236 ASP A CA 1
ATOM 1837 C C . ASP A 1 236 ? 16.822 4.248 6.151 1.00 87.69 236 ASP A C 1
ATOM 1839 O O . ASP A 1 236 ? 17.649 3.763 5.377 1.00 87.69 236 ASP A O 1
ATOM 1843 N N . LYS A 1 237 ? 15.598 4.594 5.715 1.00 87.81 237 LYS A N 1
ATOM 1844 C CA . LYS A 1 237 ? 15.153 4.439 4.316 1.00 87.81 237 LYS A CA 1
ATOM 1845 C C . LYS A 1 237 ? 15.899 5.371 3.360 1.00 87.81 237 LYS A C 1
ATOM 1847 O O . LYS A 1 237 ? 16.280 4.931 2.273 1.00 87.81 237 LYS A O 1
ATOM 1852 N N . ILE A 1 238 ? 16.116 6.629 3.748 1.00 84.62 238 ILE A N 1
ATOM 1853 C CA . ILE A 1 238 ? 16.929 7.589 2.984 1.00 84.62 238 ILE A CA 1
ATOM 1854 C C . ILE A 1 238 ? 18.365 7.080 2.896 1.00 84.62 238 ILE A C 1
ATOM 1856 O O . ILE A 1 238 ? 18.910 6.986 1.800 1.00 84.62 238 ILE A O 1
ATOM 1860 N N . HIS A 1 239 ? 18.946 6.682 4.026 1.00 83.44 239 HIS A N 1
ATOM 1861 C CA . HIS A 1 239 ? 20.304 6.163 4.088 1.00 83.44 239 HIS A CA 1
ATOM 1862 C C . HIS A 1 239 ? 20.467 4.929 3.196 1.00 83.44 239 HIS A C 1
ATOM 1864 O O . HIS A 1 239 ? 21.309 4.947 2.309 1.00 83.44 239 HIS A O 1
ATOM 1870 N N . LYS A 1 240 ? 19.596 3.917 3.319 1.00 85.06 240 LYS A N 1
ATOM 1871 C CA . LYS A 1 240 ? 19.605 2.709 2.471 1.00 85.06 240 LYS A CA 1
ATOM 1872 C C . LYS A 1 240 ? 19.484 3.033 0.980 1.00 85.06 240 LYS A C 1
ATOM 1874 O O . LYS A 1 240 ? 20.123 2.394 0.146 1.00 85.06 240 LYS A O 1
ATOM 1879 N N . ARG A 1 241 ? 18.660 4.027 0.627 1.00 83.25 241 ARG A N 1
ATOM 1880 C CA . ARG A 1 241 ? 18.521 4.505 -0.755 1.00 83.25 241 ARG A CA 1
ATOM 1881 C C . ARG A 1 241 ? 19.741 5.271 -1.239 1.00 83.25 241 ARG A C 1
ATOM 1883 O O . ARG A 1 241 ? 19.892 5.330 -2.442 1.00 83.25 241 ARG A O 1
ATOM 1890 N N . LEU A 1 242 ? 20.568 5.854 -0.378 1.00 78.06 242 LEU A N 1
ATOM 1891 C CA . LEU A 1 242 ? 21.797 6.547 -0.774 1.00 78.06 242 LEU A CA 1
ATOM 1892 C C . LEU A 1 242 ? 23.015 5.609 -0.769 1.00 78.06 242 LEU A C 1
ATOM 1894 O O . LEU A 1 242 ? 23.871 5.733 -1.637 1.00 78.06 242 LEU A O 1
ATOM 1898 N N . THR A 1 243 ? 23.073 4.637 0.145 1.00 75.38 243 THR A N 1
ATOM 1899 C CA . THR A 1 243 ? 24.191 3.684 0.268 1.00 75.38 243 THR A CA 1
ATOM 1900 C C . THR A 1 243 ? 24.149 2.541 -0.735 1.00 75.38 243 THR A C 1
ATOM 1902 O O . THR A 1 243 ? 25.194 1.990 -1.065 1.00 75.38 243 THR A O 1
ATOM 1905 N N . GLY A 1 244 ? 22.971 2.191 -1.261 1.00 65.56 244 GLY A N 1
ATOM 1906 C CA . GLY A 1 244 ? 22.826 1.130 -2.263 1.00 65.56 244 GLY A CA 1
ATOM 1907 C C . GLY A 1 244 ? 23.515 1.407 -3.608 1.00 65.56 244 GLY A C 1
ATOM 1908 O O . GLY A 1 244 ? 23.531 0.530 -4.470 1.00 65.56 244 GLY A O 1
ATOM 1909 N N . TRP A 1 245 ? 24.081 2.600 -3.815 1.00 66.12 245 TRP A N 1
ATOM 1910 C CA . TRP A 1 245 ? 24.685 2.988 -5.085 1.00 66.12 245 TRP A CA 1
ATOM 1911 C C . TRP A 1 245 ? 26.200 2.840 -5.063 1.00 66.12 245 TRP A C 1
ATOM 1913 O O . TRP A 1 245 ? 26.893 3.342 -4.180 1.00 66.12 245 TRP A O 1
ATOM 1923 N N . LYS A 1 246 ? 26.737 2.219 -6.117 1.00 56.41 246 LYS A N 1
ATOM 1924 C CA . LYS A 1 246 ? 28.169 2.271 -6.414 1.00 56.41 246 LYS A CA 1
ATOM 1925 C C . LYS A 1 246 ? 28.506 3.691 -6.869 1.00 56.41 246 LYS A C 1
ATOM 1927 O O . LYS A 1 246 ? 28.492 3.971 -8.065 1.00 56.41 246 LYS A O 1
ATOM 1932 N N . CYS A 1 247 ? 28.821 4.584 -5.926 1.00 54.50 247 CYS A N 1
ATOM 1933 C CA . CYS A 1 247 ? 29.220 5.973 -6.195 1.00 54.50 247 CYS A CA 1
ATOM 1934 C C . CYS A 1 247 ? 30.289 6.089 -7.299 1.00 54.50 247 CYS A C 1
ATOM 1936 O O . CYS A 1 247 ? 30.322 7.088 -8.012 1.00 54.50 247 CYS A O 1
ATOM 1938 N N . LYS A 1 248 ? 31.110 5.047 -7.494 1.00 51.66 248 LYS A N 1
ATOM 1939 C CA . LYS A 1 248 ? 32.137 4.953 -8.543 1.00 51.66 248 LYS A CA 1
ATOM 1940 C C . LYS A 1 248 ? 31.606 5.087 -9.983 1.00 51.66 248 LYS A C 1
ATOM 1942 O O . LYS A 1 248 ? 32.354 5.554 -10.827 1.00 51.66 248 LYS A O 1
ATOM 1947 N N . ASN A 1 249 ? 30.341 4.750 -10.259 1.00 62.12 249 ASN A N 1
ATOM 194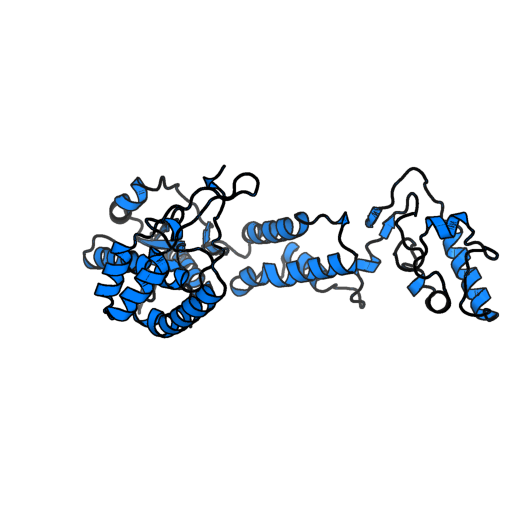8 C CA . ASN A 1 249 ? 29.806 4.697 -11.633 1.00 62.12 249 ASN A CA 1
ATOM 1949 C C . ASN A 1 249 ? 28.916 5.895 -12.011 1.00 62.12 249 ASN A C 1
ATOM 1951 O O . ASN A 1 249 ? 28.382 5.935 -13.116 1.00 62.12 249 ASN A O 1
ATOM 1955 N N . LEU A 1 250 ? 28.702 6.845 -11.096 1.00 63.94 250 LEU A N 1
ATOM 1956 C CA . LEU A 1 250 ? 27.854 8.013 -11.338 1.00 63.94 250 LEU A CA 1
ATOM 1957 C C . LEU A 1 250 ? 28.704 9.272 -11.465 1.00 63.94 250 LEU A C 1
ATOM 1959 O O . LEU A 1 250 ? 29.492 9.579 -10.564 1.00 63.94 250 LEU A O 1
ATOM 1963 N N . SER A 1 251 ? 28.471 10.019 -12.548 1.00 66.56 251 SER A N 1
ATOM 1964 C CA . SER A 1 251 ? 28.999 11.371 -12.726 1.00 66.56 251 SER A CA 1
ATOM 1965 C C . SER A 1 251 ? 28.498 12.301 -11.620 1.00 66.56 251 SER A C 1
ATOM 1967 O O . SER A 1 251 ? 27.491 12.031 -10.957 1.00 66.56 251 SER A O 1
ATOM 1969 N N . PHE A 1 252 ? 29.176 13.433 -11.446 1.00 57.66 252 PHE A N 1
ATOM 1970 C CA . PHE A 1 252 ? 28.787 14.467 -10.491 1.00 57.66 252 PHE A CA 1
ATOM 1971 C C . PHE A 1 252 ? 27.307 14.876 -10.634 1.00 57.66 252 PHE A C 1
ATOM 1973 O O . PHE A 1 252 ? 26.540 14.825 -9.669 1.00 57.66 252 PHE A O 1
ATOM 1980 N N . GLY A 1 253 ? 26.881 15.188 -11.864 1.00 62.53 253 GLY A N 1
ATOM 1981 C CA . GLY A 1 253 ? 25.488 15.520 -12.164 1.00 62.53 253 GLY A CA 1
ATOM 1982 C C . GLY A 1 253 ? 24.526 14.387 -11.796 1.00 62.53 253 GLY A C 1
ATOM 1983 O O . GLY A 1 253 ? 23.486 14.638 -11.189 1.00 62.53 253 GLY A O 1
ATOM 1984 N N . GLY A 1 254 ? 24.903 13.132 -12.062 1.00 69.38 254 GLY A N 1
ATOM 1985 C CA . GLY A 1 254 ? 24.118 11.956 -11.678 1.00 69.38 254 GLY A CA 1
ATOM 1986 C C . GLY A 1 254 ? 23.946 11.813 -10.162 1.00 69.38 254 GLY A C 1
ATOM 1987 O O . GLY A 1 254 ? 22.838 11.550 -9.693 1.00 69.38 254 GLY A O 1
ATOM 1988 N N . ARG A 1 255 ? 25.005 12.053 -9.376 1.00 72.94 255 ARG A N 1
ATOM 1989 C CA . ARG A 1 255 ? 24.943 12.027 -7.902 1.00 72.94 255 ARG A CA 1
ATOM 1990 C C . ARG A 1 255 ? 24.065 13.149 -7.348 1.00 72.94 255 ARG A C 1
ATOM 1992 O O . ARG A 1 255 ? 23.270 12.903 -6.442 1.00 72.94 255 ARG A O 1
ATOM 1999 N N . LEU A 1 256 ? 24.161 14.356 -7.907 1.00 69.69 256 LEU A N 1
ATOM 2000 C CA . LEU A 1 256 ? 23.338 15.496 -7.496 1.00 69.69 256 LEU A CA 1
ATOM 2001 C C . LEU A 1 256 ? 21.853 15.266 -7.801 1.00 69.69 256 LEU A C 1
ATOM 2003 O O . LEU A 1 256 ? 21.002 15.502 -6.941 1.00 69.69 256 LEU A O 1
ATOM 2007 N N . VAL A 1 257 ? 21.538 14.784 -9.006 1.00 74.56 257 VAL A N 1
ATOM 2008 C CA . VAL A 1 257 ? 20.167 14.434 -9.404 1.00 74.56 257 VAL A CA 1
ATOM 2009 C C . VAL A 1 257 ? 19.615 13.336 -8.499 1.00 74.56 257 VAL A C 1
ATOM 2011 O O . VAL A 1 257 ? 18.488 13.452 -8.022 1.00 74.56 257 VAL A O 1
ATOM 2014 N N . LEU A 1 258 ? 20.416 12.313 -8.191 1.00 77.12 258 LEU A N 1
ATOM 2015 C CA . LEU A 1 258 ? 20.034 11.241 -7.277 1.00 77.12 258 LEU A CA 1
ATOM 2016 C C . LEU A 1 258 ? 19.741 11.768 -5.868 1.00 77.12 258 LEU A C 1
ATOM 2018 O O . LEU A 1 258 ? 18.688 11.473 -5.307 1.00 77.12 258 LEU A O 1
ATOM 2022 N N . LEU A 1 259 ? 20.640 12.574 -5.304 1.00 77.62 259 LEU A N 1
ATOM 2023 C CA . LEU A 1 259 ? 20.481 13.137 -3.966 1.00 77.62 259 LEU A CA 1
ATOM 2024 C C . LEU A 1 259 ? 19.227 14.019 -3.887 1.00 77.62 259 LEU A C 1
ATOM 2026 O O . LEU A 1 259 ? 18.405 13.841 -2.986 1.00 77.62 259 LEU A O 1
ATOM 2030 N N . LYS A 1 260 ? 19.017 14.899 -4.875 1.00 72.00 260 LYS A N 1
ATOM 2031 C CA . LYS A 1 260 ? 17.796 15.711 -4.983 1.00 72.00 260 LYS A CA 1
ATOM 2032 C C . LYS A 1 260 ? 16.548 14.845 -5.149 1.00 72.00 260 LYS A C 1
ATOM 2034 O O . LYS A 1 260 ? 15.543 15.122 -4.502 1.00 72.00 260 LYS A O 1
ATOM 2039 N N . SER A 1 261 ? 16.593 13.785 -5.953 1.00 80.69 261 SER A N 1
ATOM 2040 C CA . SER A 1 261 ? 15.464 12.868 -6.163 1.00 80.69 261 SER A CA 1
ATOM 2041 C C . SER A 1 261 ? 15.087 12.124 -4.878 1.00 80.69 261 SER A C 1
ATOM 2043 O O . SER A 1 261 ? 13.916 12.095 -4.499 1.00 80.69 261 SER A O 1
ATOM 2045 N N . VAL A 1 262 ? 16.069 11.593 -4.145 1.00 83.56 262 VAL A N 1
ATOM 2046 C CA . VAL A 1 262 ? 15.836 10.848 -2.898 1.00 83.56 262 VAL A CA 1
ATOM 2047 C C . VAL A 1 262 ? 15.326 11.772 -1.794 1.00 83.56 262 VAL A C 1
ATOM 2049 O O . VAL A 1 262 ? 14.301 11.477 -1.179 1.00 83.56 262 VAL A O 1
ATOM 2052 N N . LEU A 1 263 ? 15.996 12.904 -1.556 1.00 79.88 263 LEU A N 1
ATOM 2053 C CA . LEU A 1 263 ? 15.628 13.828 -0.478 1.00 79.88 263 LEU A CA 1
ATOM 2054 C C . LEU A 1 263 ? 14.329 14.592 -0.753 1.00 79.88 263 LEU A C 1
ATOM 2056 O O . LEU A 1 263 ? 13.690 15.050 0.192 1.00 79.88 263 LEU A O 1
ATOM 2060 N N . SER A 1 264 ? 13.927 14.736 -2.019 1.00 75.94 264 SER A N 1
ATOM 2061 C CA . SER A 1 264 ? 12.654 15.374 -2.366 1.00 75.94 264 SER A CA 1
ATOM 2062 C C . SER A 1 264 ? 11.473 14.411 -2.332 1.00 75.94 264 SER A C 1
ATOM 2064 O O . SER A 1 264 ? 10.393 14.843 -1.960 1.00 75.94 264 SER A O 1
ATOM 2066 N N . SER A 1 265 ? 11.650 13.129 -2.673 1.00 80.06 265 SER A N 1
ATOM 2067 C CA . SER A 1 265 ? 10.530 12.184 -2.813 1.00 80.06 265 SER A CA 1
ATOM 2068 C C . SER A 1 265 ? 10.314 11.281 -1.597 1.00 80.06 265 SER A C 1
ATOM 2070 O O . SER A 1 265 ? 9.174 11.051 -1.197 1.00 80.06 265 SER A O 1
ATOM 2072 N N . VAL A 1 266 ? 11.381 10.775 -0.969 1.00 85.06 266 VAL A N 1
ATOM 2073 C CA . VAL A 1 266 ? 11.266 9.787 0.119 1.00 85.06 266 VAL A CA 1
ATOM 2074 C C . VAL A 1 266 ? 10.594 10.369 1.372 1.00 85.06 266 VAL A C 1
ATOM 2076 O O . VAL A 1 266 ? 9.724 9.691 1.926 1.00 85.06 266 VAL A O 1
ATOM 2079 N N . PRO A 1 267 ? 10.914 11.603 1.817 1.00 84.81 267 PRO A N 1
ATOM 2080 C CA . PRO A 1 267 ? 10.257 12.203 2.978 1.00 84.81 267 PRO A CA 1
ATOM 2081 C C . PRO A 1 267 ? 8.787 12.559 2.761 1.00 84.81 267 PRO A C 1
ATOM 2083 O O . PRO A 1 267 ? 8.043 12.595 3.737 1.00 84.81 267 PRO A O 1
ATOM 2086 N N . VAL A 1 268 ? 8.352 12.810 1.519 1.00 84.31 268 VAL A N 1
ATOM 2087 C CA . VAL A 1 268 ? 7.001 13.329 1.219 1.00 84.31 268 VAL A CA 1
ATOM 2088 C C . VAL A 1 268 ? 5.915 12.450 1.815 1.00 84.31 268 VAL A C 1
ATOM 2090 O O . VAL A 1 268 ? 4.959 12.972 2.371 1.00 84.31 268 VAL A O 1
ATOM 2093 N N . TYR A 1 269 ? 6.087 11.130 1.779 1.00 86.69 269 TYR A N 1
ATOM 2094 C CA . TYR A 1 269 ? 5.098 10.220 2.342 1.00 86.69 269 TYR A CA 1
ATOM 2095 C C . TYR A 1 269 ? 4.924 10.401 3.859 1.00 86.69 269 TYR A C 1
ATOM 2097 O O . TYR A 1 269 ? 3.804 10.546 4.334 1.00 86.69 269 TYR A O 1
ATOM 2105 N N . PHE A 1 270 ? 6.021 10.502 4.616 1.00 87.06 270 PHE A N 1
ATOM 2106 C CA . PHE A 1 270 ? 5.960 10.784 6.055 1.00 87.06 270 PHE A CA 1
ATOM 2107 C C . PHE A 1 270 ? 5.410 12.182 6.340 1.00 87.06 270 PHE A C 1
ATOM 2109 O O . PHE A 1 270 ? 4.603 12.353 7.247 1.00 87.06 270 PHE A O 1
ATOM 2116 N N . LEU A 1 271 ? 5.830 13.175 5.556 1.00 83.94 271 LEU A N 1
ATOM 2117 C CA . LEU A 1 271 ? 5.461 14.578 5.746 1.00 83.94 271 LEU A CA 1
ATOM 2118 C C . LEU A 1 271 ? 4.036 14.903 5.296 1.00 83.94 271 LEU A C 1
ATOM 2120 O O . LEU A 1 271 ? 3.490 15.916 5.718 1.00 83.94 271 LEU A O 1
ATOM 2124 N N . SER A 1 272 ? 3.435 14.051 4.461 1.00 82.44 272 SER A N 1
ATOM 2125 C CA . SER A 1 272 ? 2.023 14.155 4.089 1.00 82.44 272 SER A CA 1
ATOM 2126 C C . SER A 1 272 ? 1.090 13.937 5.281 1.00 82.44 272 SER A C 1
ATOM 2128 O O . SER A 1 272 ? -0.048 14.390 5.247 1.00 82.44 272 SER A O 1
ATOM 2130 N N . PHE A 1 273 ? 1.588 13.283 6.337 1.00 84.06 273 PHE A N 1
ATOM 2131 C CA . PHE A 1 273 ? 0.821 12.957 7.533 1.00 84.06 273 PHE A CA 1
ATOM 2132 C C . PHE A 1 273 ? 1.396 13.609 8.800 1.00 84.06 273 PHE A C 1
ATOM 2134 O O . PHE A 1 273 ? 0.663 14.184 9.600 1.00 84.06 273 PHE A O 1
ATOM 2141 N N . PHE A 1 274 ? 2.718 13.568 8.990 1.00 85.12 274 PHE A N 1
ATOM 2142 C CA . PHE A 1 274 ? 3.372 14.072 10.197 1.00 85.12 274 PHE A CA 1
ATOM 2143 C C . PHE A 1 274 ? 4.083 15.398 9.957 1.00 85.12 274 PHE A C 1
ATOM 2145 O O . PHE A 1 274 ? 4.932 15.537 9.074 1.00 85.12 274 PHE A O 1
ATOM 2152 N N . LYS A 1 275 ? 3.831 16.364 10.842 1.00 80.88 275 LYS A N 1
ATOM 2153 C CA . LYS A 1 275 ? 4.593 17.611 10.874 1.00 80.88 275 LYS A CA 1
ATOM 2154 C C . LYS A 1 275 ? 5.972 17.365 11.483 1.00 80.88 275 LYS A C 1
ATOM 2156 O O . LYS A 1 275 ? 6.082 17.023 12.660 1.00 80.88 275 LYS A O 1
ATOM 2161 N N . ALA A 1 276 ? 7.024 17.575 10.696 1.00 75.44 276 ALA A N 1
ATOM 2162 C CA . ALA A 1 276 ? 8.387 17.539 11.210 1.00 75.44 276 ALA A CA 1
ATOM 2163 C C . ALA A 1 276 ? 8.638 18.714 12.179 1.00 75.44 276 ALA A C 1
ATOM 2165 O O . ALA A 1 276 ? 8.252 19.851 11.879 1.00 75.44 276 ALA A O 1
ATOM 2166 N N . PRO A 1 277 ? 9.305 18.485 13.324 1.00 71.62 277 PRO A N 1
ATOM 2167 C CA . PRO A 1 277 ? 9.654 19.555 14.249 1.00 71.62 277 PRO A CA 1
ATOM 2168 C C . PRO A 1 277 ? 10.647 20.520 13.586 1.00 71.62 277 PRO A C 1
ATOM 2170 O O . PRO A 1 277 ? 11.795 20.161 13.311 1.00 71.62 277 PRO A O 1
ATOM 2173 N N . SER A 1 278 ? 10.217 21.764 13.346 1.00 64.38 278 SER A N 1
ATOM 2174 C CA . SER A 1 278 ? 11.010 22.833 12.708 1.00 64.38 278 SER A CA 1
ATOM 2175 C C . SER A 1 278 ? 12.308 23.144 13.462 1.00 64.38 278 SER A C 1
ATOM 2177 O O . SER A 1 278 ? 13.324 23.477 12.853 1.00 64.38 278 SER A O 1
ATOM 2179 N N . GLY A 1 279 ? 12.297 22.960 14.783 1.00 64.38 279 GLY A N 1
ATOM 2180 C CA . GLY A 1 279 ? 13.462 23.096 15.651 1.00 64.38 279 GLY A CA 1
ATOM 2181 C C . GLY A 1 279 ? 14.421 21.903 15.632 1.00 64.38 279 GLY A C 1
ATOM 2182 O O . GLY A 1 279 ? 15.482 21.989 16.241 1.00 64.38 279 GLY A O 1
ATOM 2183 N N . SER A 1 280 ? 14.130 20.797 14.946 1.00 70.38 280 SER A N 1
ATOM 2184 C CA . SER A 1 280 ? 15.026 19.635 14.978 1.00 70.38 280 SER A CA 1
ATOM 2185 C C . SER A 1 280 ? 16.256 19.822 14.083 1.00 70.38 280 SER A C 1
ATOM 2187 O O . SER A 1 280 ? 16.168 20.304 12.952 1.00 70.38 280 SER A O 1
ATOM 2189 N N . SER A 1 281 ? 17.431 19.466 14.607 1.00 68.75 281 SER A N 1
ATOM 2190 C CA . SER A 1 281 ? 18.713 19.595 13.903 1.00 68.75 281 SER A CA 1
ATOM 2191 C C . SER A 1 281 ? 18.751 18.753 12.628 1.00 68.75 281 SER A C 1
ATOM 2193 O O . SER A 1 281 ? 19.199 19.242 11.595 1.00 68.75 281 SER A O 1
ATOM 2195 N N . TRP A 1 282 ? 18.212 17.531 12.670 1.00 73.19 282 TRP A N 1
ATOM 2196 C CA . TRP A 1 282 ? 18.162 16.628 11.518 1.00 73.19 282 TRP A CA 1
ATOM 2197 C C . TRP A 1 282 ? 17.291 17.186 10.382 1.00 73.19 282 TRP A C 1
ATOM 2199 O O . TRP A 1 282 ? 17.713 17.173 9.229 1.00 73.19 282 TRP A O 1
ATOM 2209 N N . TRP A 1 283 ? 16.108 17.734 10.690 1.00 73.88 283 TRP A N 1
ATOM 2210 C CA . TRP A 1 283 ? 15.202 18.288 9.680 1.00 73.88 283 TRP A CA 1
ATOM 2211 C C . TRP A 1 283 ? 15.763 19.574 9.077 1.00 73.88 283 TRP A C 1
ATOM 2213 O O . TRP A 1 283 ? 15.650 19.808 7.873 1.00 73.88 283 TRP A O 1
ATOM 2223 N N . ARG A 1 284 ? 16.430 20.393 9.901 1.00 71.62 284 ARG A N 1
ATOM 2224 C CA . ARG A 1 284 ? 17.173 21.566 9.434 1.00 71.62 284 ARG A CA 1
ATOM 2225 C C . ARG A 1 284 ? 18.341 21.165 8.537 1.00 71.62 284 ARG A C 1
ATOM 2227 O O . ARG A 1 284 ? 18.484 21.750 7.473 1.00 71.62 284 ARG A O 1
ATOM 2234 N N . ALA A 1 285 ? 19.134 20.162 8.911 1.00 69.06 285 ALA A N 1
ATOM 2235 C CA . ALA A 1 285 ? 20.233 19.659 8.086 1.00 69.06 285 ALA A CA 1
ATOM 2236 C C . ALA A 1 285 ? 19.728 19.110 6.743 1.00 69.06 285 ALA A C 1
ATOM 2238 O O . ALA A 1 285 ? 20.235 19.489 5.692 1.00 69.06 285 ALA A O 1
ATOM 2239 N N . LEU A 1 286 ? 18.667 18.300 6.762 1.00 70.75 286 LEU A N 1
ATOM 2240 C CA . LEU A 1 286 ? 18.062 17.744 5.553 1.00 70.75 286 LEU A CA 1
ATOM 2241 C C . LEU A 1 286 ? 17.510 18.845 4.640 1.00 70.75 286 LEU A C 1
ATOM 2243 O O . LEU A 1 286 ? 17.738 18.810 3.433 1.00 70.75 286 LEU A O 1
ATOM 2247 N N . ASN A 1 287 ? 16.847 19.862 5.203 1.00 69.06 287 ASN A N 1
ATOM 2248 C CA . ASN A 1 287 ? 16.393 21.011 4.424 1.00 69.06 287 ASN A CA 1
ATOM 2249 C C . ASN A 1 287 ? 17.543 21.858 3.895 1.00 69.06 287 ASN A C 1
ATOM 2251 O O . ASN A 1 287 ? 17.467 22.247 2.742 1.00 69.06 287 ASN A O 1
ATOM 2255 N N . LYS A 1 288 ? 18.610 22.089 4.669 1.00 67.94 288 LYS A N 1
ATOM 2256 C CA . LYS A 1 288 ? 19.809 22.793 4.189 1.00 67.94 288 LYS A CA 1
ATOM 2257 C C . LYS A 1 288 ? 20.431 22.078 2.994 1.00 67.94 288 LYS A C 1
ATOM 2259 O O . LYS A 1 288 ? 20.729 22.729 2.002 1.00 67.94 288 LYS A O 1
ATOM 2264 N N . VAL A 1 289 ? 20.550 20.752 3.057 1.00 65.31 289 VAL A N 1
ATOM 2265 C CA . VAL A 1 289 ? 21.055 19.937 1.943 1.00 65.31 289 VAL A CA 1
ATOM 2266 C C . VAL A 1 289 ? 20.100 19.991 0.742 1.00 65.31 289 VAL A C 1
ATOM 2268 O O . VAL A 1 289 ? 20.539 20.140 -0.395 1.00 65.31 289 VAL A O 1
ATOM 2271 N N . ARG A 1 290 ? 18.783 19.920 0.980 1.00 63.31 290 ARG A N 1
ATOM 2272 C CA . ARG A 1 290 ? 17.755 19.996 -0.071 1.00 63.31 290 ARG A CA 1
ATOM 2273 C C . ARG A 1 290 ? 17.699 21.369 -0.749 1.00 63.31 290 ARG A C 1
ATOM 2275 O O . ARG A 1 290 ? 17.508 21.427 -1.960 1.00 63.31 290 ARG A O 1
ATOM 2282 N N . SER A 1 291 ? 17.819 22.450 0.021 1.00 60.00 291 SER A N 1
ATOM 2283 C CA . SER A 1 291 ? 17.632 23.832 -0.430 1.00 60.00 291 SER A CA 1
ATOM 2284 C C . SER A 1 291 ? 18.934 24.564 -0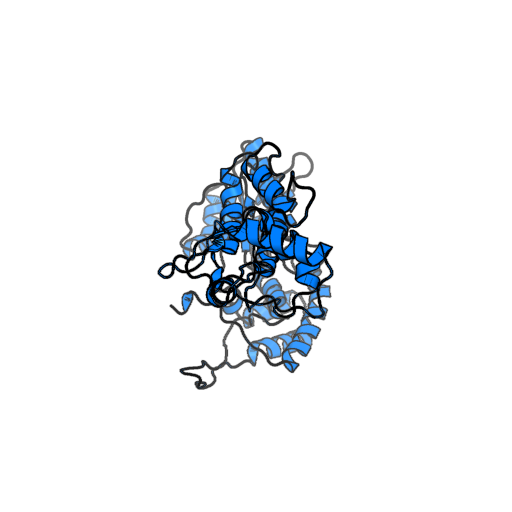.752 1.00 60.00 291 SER A C 1
ATOM 2286 O O . SER A 1 291 ? 18.865 25.677 -1.255 1.00 60.00 291 SER A O 1
ATOM 2288 N N . GLY A 1 292 ? 20.101 23.996 -0.432 1.00 55.06 292 GLY A N 1
ATOM 2289 C CA . GLY A 1 292 ? 21.397 24.665 -0.596 1.00 55.06 292 GLY A CA 1
ATOM 2290 C C . GLY A 1 292 ? 21.533 25.950 0.226 1.00 55.06 292 GLY A C 1
ATOM 2291 O O . GLY A 1 292 ? 22.080 26.938 -0.247 1.00 55.06 292 GLY A O 1
ATOM 2292 N N . HIS A 1 293 ? 20.959 25.980 1.432 1.00 46.56 293 HIS A N 1
ATOM 2293 C CA . HIS A 1 293 ? 20.797 27.218 2.202 1.00 46.56 293 HIS A CA 1
ATOM 2294 C C . HIS A 1 293 ? 22.141 27.889 2.546 1.00 46.56 293 HIS A C 1
ATOM 2296 O O . HIS A 1 293 ? 22.990 27.265 3.180 1.00 46.56 293 HIS A O 1
ATOM 2302 N N . GLY A 1 294 ? 22.271 29.186 2.234 1.00 47.62 294 GLY A N 1
ATOM 2303 C CA . GLY A 1 294 ? 23.448 30.017 2.542 1.00 47.62 294 GLY A CA 1
ATOM 2304 C C . GLY A 1 294 ? 24.366 30.307 1.353 1.00 47.62 294 GLY A C 1
ATOM 2305 O O . GLY A 1 294 ? 25.324 31.054 1.511 1.00 47.62 294 GLY A O 1
ATOM 2306 N N . LEU A 1 295 ? 24.077 29.759 0.172 1.00 45.22 295 LEU A N 1
ATOM 2307 C CA . LEU A 1 295 ? 24.863 29.981 -1.038 1.00 45.22 295 LEU A CA 1
ATOM 2308 C C . LEU A 1 295 ? 23.910 30.325 -2.188 1.00 45.22 295 LEU A C 1
ATOM 2310 O O . LEU A 1 295 ? 22.913 29.644 -2.409 1.00 45.22 295 LEU A O 1
ATOM 2314 N N . ILE A 1 296 ? 24.201 31.429 -2.882 1.00 49.03 296 ILE A N 1
ATOM 2315 C CA . ILE A 1 296 ? 23.385 31.990 -3.977 1.00 49.03 296 ILE A CA 1
ATOM 2316 C C . ILE A 1 296 ? 23.344 31.025 -5.187 1.00 49.03 296 ILE A C 1
ATOM 2318 O O . ILE A 1 296 ? 22.443 31.111 -6.019 1.00 49.03 296 ILE A O 1
ATOM 2322 N N . ASP A 1 297 ? 24.287 30.075 -5.272 1.00 50.12 297 ASP A N 1
ATOM 2323 C CA . ASP A 1 297 ? 24.478 29.193 -6.426 1.00 50.12 297 ASP A CA 1
ATOM 2324 C C . ASP A 1 297 ? 23.878 27.774 -6.218 1.00 50.12 297 ASP A C 1
ATOM 2326 O O . ASP A 1 297 ? 24.236 27.074 -5.261 1.00 50.12 297 ASP A O 1
ATOM 2330 N N . PRO A 1 298 ? 23.029 27.269 -7.143 1.00 48.09 298 PRO A N 1
ATOM 2331 C CA . PRO A 1 298 ? 22.573 25.872 -7.175 1.00 48.09 298 PRO A CA 1
ATOM 2332 C C . PRO A 1 298 ? 23.690 24.807 -7.282 1.00 48.09 298 PRO A C 1
ATOM 2334 O O . PRO A 1 298 ? 23.382 23.611 -7.196 1.00 48.09 298 PRO A O 1
ATOM 2337 N N . ARG A 1 299 ? 24.957 25.212 -7.455 1.00 50.50 299 ARG A N 1
ATOM 2338 C CA . ARG A 1 299 ? 26.167 24.374 -7.538 1.00 50.50 299 ARG A CA 1
ATOM 2339 C C . ARG A 1 299 ? 26.962 24.266 -6.233 1.00 50.50 299 ARG A C 1
ATOM 2341 O O . ARG A 1 299 ? 28.021 23.655 -6.244 1.00 50.50 299 ARG A O 1
ATOM 2348 N N . TRP A 1 300 ? 26.425 24.726 -5.100 1.00 52.94 300 TRP A N 1
ATOM 2349 C CA . TRP A 1 300 ? 27.104 24.680 -3.793 1.00 52.94 300 TRP A CA 1
ATOM 2350 C C . TRP A 1 300 ? 27.736 23.321 -3.426 1.00 52.94 300 TRP A C 1
ATOM 2352 O O . TRP A 1 300 ? 28.806 23.274 -2.828 1.00 52.94 300 TRP A O 1
ATOM 2362 N N . LEU A 1 301 ? 27.093 22.206 -3.795 1.00 49.91 301 LEU A N 1
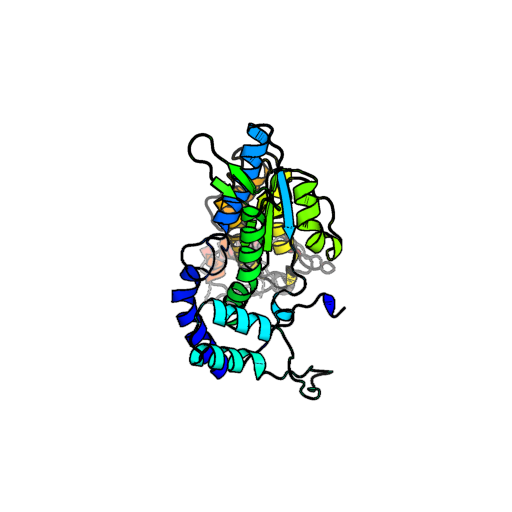ATOM 2363 C CA . LEU A 1 301 ? 27.611 20.860 -3.540 1.00 49.91 301 LEU A CA 1
ATOM 2364 C C . LEU A 1 301 ? 28.783 20.497 -4.477 1.00 49.91 301 LEU A C 1
ATOM 2366 O O . LEU A 1 301 ? 29.618 19.688 -4.105 1.00 49.91 301 LEU A O 1
ATOM 2370 N N . ALA A 1 302 ? 28.857 21.090 -5.674 1.00 49.00 302 ALA A N 1
ATOM 2371 C CA . ALA A 1 302 ? 29.991 20.961 -6.598 1.00 49.00 302 ALA A CA 1
ATOM 2372 C C . ALA A 1 302 ? 31.226 21.695 -6.075 1.00 49.00 302 ALA A C 1
ATOM 2374 O O . ALA A 1 302 ? 32.336 21.196 -6.192 1.00 49.00 302 ALA A O 1
ATOM 2375 N N . ASP A 1 303 ? 31.012 22.866 -5.478 1.00 49.09 303 AS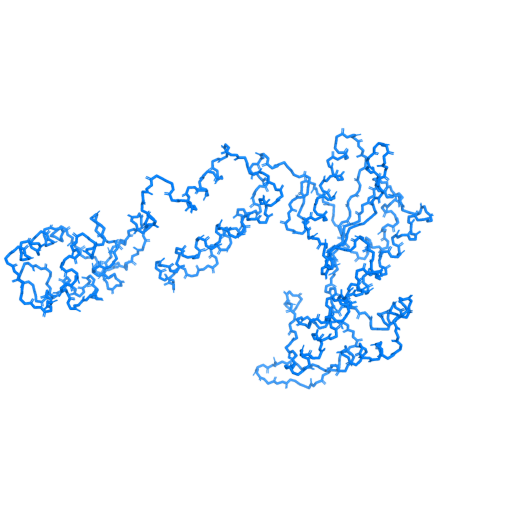P A N 1
ATOM 2376 C CA . ASP A 1 303 ? 32.080 23.737 -4.984 1.00 49.09 303 ASP A CA 1
ATOM 2377 C C . ASP A 1 303 ? 32.693 23.254 -3.657 1.00 49.09 303 ASP A C 1
ATOM 2379 O O . ASP A 1 303 ? 33.776 23.694 -3.291 1.00 49.09 303 ASP A O 1
ATOM 2383 N N . ASN A 1 304 ? 32.015 22.354 -2.936 1.00 50.56 304 ASN A N 1
ATOM 2384 C CA . ASN A 1 304 ? 32.485 21.796 -1.659 1.00 50.56 304 ASN A CA 1
ATOM 2385 C C . ASN A 1 304 ? 32.927 20.327 -1.758 1.00 50.56 304 ASN A C 1
ATOM 2387 O O . ASN A 1 304 ? 33.304 19.744 -0.747 1.00 50.56 304 ASN A O 1
ATOM 2391 N N . ILE A 1 305 ? 32.849 19.724 -2.948 1.00 54.28 305 ILE A N 1
ATOM 2392 C CA . ILE A 1 305 ? 33.362 18.379 -3.217 1.00 54.28 305 ILE A CA 1
ATOM 2393 C C . ILE A 1 305 ? 34.614 18.553 -4.066 1.00 54.28 305 ILE A C 1
ATOM 2395 O O . ILE A 1 305 ? 34.533 18.911 -5.243 1.00 54.28 305 ILE A O 1
ATOM 2399 N N . VAL A 1 306 ? 35.769 18.317 -3.453 1.00 59.44 306 VAL A N 1
ATOM 2400 C CA . VAL A 1 306 ? 37.071 18.544 -4.081 1.00 59.44 306 VAL A CA 1
ATOM 2401 C C . VAL A 1 306 ? 37.651 17.203 -4.487 1.00 59.44 306 VAL A C 1
ATOM 2403 O O . VAL A 1 306 ? 37.583 16.201 -3.774 1.00 59.44 306 VAL A O 1
ATOM 2406 N N . ARG A 1 307 ? 38.222 17.163 -5.680 1.00 68.12 307 ARG A N 1
ATOM 2407 C CA . ARG A 1 307 ? 39.000 16.033 -6.135 1.00 68.12 307 ARG A CA 1
ATOM 2408 C C . ARG A 1 307 ? 40.376 16.130 -5.500 1.00 68.12 307 ARG A C 1
ATOM 2410 O O . ARG A 1 307 ? 41.177 16.985 -5.863 1.00 68.12 307 ARG A O 1
ATOM 2417 N N . GLN A 1 308 ? 40.641 15.253 -4.541 1.00 78.31 308 GLN A N 1
ATOM 2418 C CA . GLN A 1 308 ? 41.995 15.048 -4.067 1.00 78.31 308 GLN A CA 1
ATOM 2419 C C . GLN A 1 308 ? 42.727 14.224 -5.121 1.00 78.31 308 GLN A C 1
ATOM 2421 O O . GLN A 1 308 ? 42.444 13.038 -5.317 1.00 78.31 308 GLN A O 1
ATOM 2426 N N . ILE A 1 309 ? 43.627 14.891 -5.826 1.00 80.69 309 ILE A N 1
ATOM 2427 C CA . ILE A 1 309 ? 44.415 14.283 -6.885 1.00 80.69 309 ILE A CA 1
ATOM 2428 C C . ILE A 1 309 ? 45.529 13.440 -6.277 1.00 80.69 309 ILE A C 1
ATOM 2430 O O . ILE A 1 309 ? 46.225 13.879 -5.360 1.00 80.69 309 ILE A O 1
ATOM 2434 N N . GLY A 1 310 ? 45.681 12.238 -6.818 1.00 84.88 310 GLY A N 1
ATOM 2435 C CA . GLY A 1 310 ? 46.878 11.433 -6.662 1.00 84.88 310 GLY A CA 1
ATOM 2436 C C . GLY A 1 310 ? 47.636 11.418 -7.988 1.00 84.88 310 GLY A C 1
ATOM 2437 O O . GLY A 1 310 ? 48.404 12.339 -8.264 1.00 84.88 310 GLY A O 1
ATOM 2438 N N . ASP A 1 311 ? 47.371 10.416 -8.825 1.00 84.94 311 ASP A N 1
ATOM 2439 C CA . ASP A 1 311 ? 48.005 10.218 -10.131 1.00 84.94 311 ASP A CA 1
ATOM 2440 C C . ASP A 1 311 ? 47.461 11.130 -11.243 1.00 84.94 311 ASP A C 1
ATOM 2442 O O . ASP A 1 311 ? 48.083 11.239 -12.297 1.00 84.94 311 ASP A O 1
ATOM 2446 N N . GLY A 1 312 ? 46.320 11.794 -11.027 1.00 85.50 312 GLY A N 1
ATOM 2447 C CA . GLY A 1 312 ? 45.716 12.776 -11.929 1.00 85.50 312 GLY A CA 1
ATOM 2448 C C . GLY A 1 312 ? 45.064 12.194 -13.184 1.00 85.50 312 GLY A C 1
ATOM 2449 O O . GLY A 1 312 ? 44.501 12.952 -13.977 1.00 85.50 312 GLY A O 1
ATOM 2450 N N . ARG A 1 313 ? 45.114 10.871 -13.390 1.00 85.69 313 ARG A N 1
ATOM 2451 C CA . ARG A 1 313 ? 44.709 10.221 -14.654 1.00 85.69 313 ARG A CA 1
ATOM 2452 C C . ARG A 1 313 ? 43.211 10.226 -14.875 1.00 85.69 313 ARG A C 1
ATOM 2454 O O . ARG A 1 313 ? 42.729 10.161 -16.001 1.00 85.69 313 ARG A O 1
ATOM 2461 N N . THR A 1 314 ? 42.457 10.251 -13.785 1.00 78.81 314 THR A N 1
ATOM 2462 C CA . THR A 1 314 ? 40.998 10.186 -13.847 1.00 78.81 314 THR A CA 1
ATOM 2463 C C . THR A 1 314 ? 40.356 11.554 -13.639 1.00 78.81 314 THR A C 1
ATOM 2465 O O . THR A 1 314 ? 39.130 11.665 -13.749 1.00 78.81 314 THR A O 1
ATOM 2468 N N . THR A 1 315 ? 41.156 12.573 -13.313 1.00 82.62 315 THR A N 1
ATOM 2469 C CA . THR A 1 315 ? 40.732 13.943 -13.010 1.00 82.62 315 THR A CA 1
ATOM 2470 C C . THR A 1 315 ? 40.794 14.811 -14.254 1.00 82.62 315 THR A C 1
ATOM 2472 O O . THR A 1 315 ? 41.836 14.899 -14.890 1.00 82.62 315 THR A O 1
ATOM 2475 N N . SER A 1 316 ? 39.685 15.457 -14.607 1.00 88.12 316 SER A N 1
ATOM 2476 C CA . SER A 1 316 ? 39.612 16.364 -15.756 1.00 88.12 316 SER A CA 1
ATOM 2477 C C . SER A 1 316 ? 40.240 17.708 -15.405 1.00 88.12 316 SER A C 1
ATOM 2479 O O . SER A 1 316 ? 39.797 18.359 -14.460 1.00 88.12 316 SER A O 1
ATOM 2481 N N . PHE A 1 317 ? 41.210 18.160 -16.200 1.00 89.75 317 PHE A N 1
ATOM 2482 C CA . PHE A 1 317 ? 41.963 19.391 -15.949 1.00 89.75 317 PHE A CA 1
ATOM 2483 C C . PHE A 1 317 ? 41.056 20.625 -15.854 1.00 89.75 317 PHE A C 1
ATOM 2485 O O . PHE A 1 317 ? 41.138 21.397 -14.902 1.00 89.75 317 PHE A O 1
ATOM 2492 N N . TRP A 1 318 ? 40.138 20.782 -16.809 1.00 89.19 318 TRP A N 1
ATOM 2493 C CA . TRP A 1 318 ? 39.291 21.970 -16.898 1.00 89.19 318 TRP A CA 1
ATOM 2494 C C . TRP A 1 318 ? 38.050 21.925 -16.003 1.00 89.19 318 TRP A C 1
ATOM 2496 O O . TRP A 1 318 ? 37.649 22.945 -15.444 1.00 89.19 318 TRP A O 1
ATOM 2506 N N . VAL A 1 319 ? 37.399 20.765 -15.918 1.00 80.94 319 VAL A N 1
ATOM 2507 C CA . VAL A 1 319 ? 36.001 20.673 -15.463 1.00 80.94 319 VAL A CA 1
ATOM 2508 C C . VAL A 1 319 ? 35.875 20.210 -14.009 1.00 80.94 319 V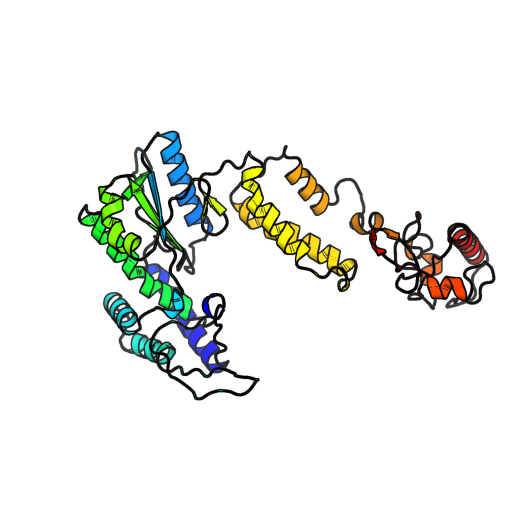AL A C 1
ATOM 2510 O O . VAL A 1 319 ? 34.896 20.568 -13.354 1.00 80.94 319 VAL A O 1
ATOM 2513 N N . ASP A 1 320 ? 36.844 19.457 -13.482 1.00 76.62 320 ASP A N 1
ATOM 2514 C CA . ASP A 1 320 ? 36.783 18.983 -12.097 1.00 76.62 320 ASP A CA 1
ATOM 2515 C C . ASP A 1 320 ? 37.273 20.054 -11.102 1.00 76.62 320 ASP A C 1
ATOM 2517 O O . ASP A 1 320 ? 38.166 20.847 -11.397 1.00 76.62 320 ASP A O 1
ATOM 2521 N N . CYS A 1 321 ? 36.701 20.068 -9.893 1.00 77.12 321 CYS A N 1
ATOM 2522 C CA . CYS A 1 321 ? 37.148 20.913 -8.780 1.00 77.12 321 CYS A CA 1
ATOM 2523 C C . CYS A 1 321 ? 38.356 20.272 -8.089 1.00 77.12 321 CYS A C 1
ATOM 2525 O O . CYS A 1 321 ? 38.169 19.492 -7.161 1.00 77.12 321 CYS A O 1
ATOM 2527 N N . TRP A 1 322 ? 39.580 20.565 -8.518 1.00 82.75 322 TRP A N 1
ATOM 2528 C CA . TRP A 1 322 ? 40.790 19.987 -7.910 1.00 82.75 322 TRP A CA 1
ATOM 2529 C C . TRP A 1 322 ? 41.793 21.019 -7.377 1.00 82.75 322 TRP A C 1
ATOM 2531 O O . TRP A 1 322 ? 42.822 20.655 -6.814 1.00 82.75 322 TRP A O 1
ATOM 2541 N N . LEU A 1 323 ? 41.463 22.304 -7.511 1.00 80.44 323 LEU A N 1
ATOM 2542 C CA . LEU A 1 323 ? 42.215 23.445 -6.992 1.00 80.44 323 LEU A CA 1
ATOM 2543 C C . LEU A 1 323 ? 41.309 24.284 -6.087 1.00 80.44 323 LEU A C 1
ATOM 2545 O O . LEU A 1 323 ? 40.086 24.268 -6.240 1.00 80.44 323 LEU A O 1
ATOM 2549 N N . GLU A 1 324 ? 41.902 25.073 -5.191 1.00 75.19 324 GLU A N 1
ATOM 2550 C CA . GLU A 1 324 ? 41.158 25.956 -4.274 1.00 75.19 324 GLU A CA 1
ATOM 2551 C C . GLU A 1 324 ? 40.326 27.020 -5.007 1.00 75.19 324 GLU A C 1
ATOM 2553 O O . GLU A 1 324 ? 39.280 27.446 -4.523 1.00 75.19 324 GLU A O 1
ATOM 2558 N N . VAL A 1 325 ? 40.738 27.400 -6.220 1.00 76.44 325 VAL A N 1
ATOM 2559 C CA . VAL A 1 325 ? 39.992 28.325 -7.092 1.00 76.44 325 VAL A CA 1
ATOM 2560 C C . VAL A 1 325 ? 38.735 27.688 -7.723 1.00 76.44 325 VAL A C 1
ATOM 2562 O O . VAL A 1 325 ? 37.955 28.358 -8.408 1.00 76.44 325 VAL A O 1
ATOM 2565 N N . GLY A 1 326 ? 38.508 26.390 -7.495 1.00 73.88 326 GLY A N 1
ATOM 2566 C CA . GLY A 1 326 ? 37.475 25.588 -8.148 1.00 73.88 326 GLY A CA 1
ATOM 2567 C C . GLY A 1 326 ? 37.875 25.146 -9.564 1.00 73.88 326 GLY A C 1
ATOM 2568 O O . GLY A 1 326 ? 39.063 25.111 -9.885 1.00 73.88 326 GLY A O 1
ATOM 2569 N N . PRO A 1 327 ? 36.910 24.790 -10.437 1.00 85.00 327 PRO A N 1
ATOM 2570 C CA . PRO A 1 327 ? 37.210 24.340 -11.793 1.00 85.00 327 PRO A CA 1
ATOM 2571 C C . PRO A 1 327 ? 37.873 25.444 -12.614 1.00 85.00 327 PRO A C 1
ATOM 2573 O O . PRO A 1 327 ? 37.358 26.568 -12.684 1.00 85.00 327 PRO A O 1
ATOM 2576 N N . LEU A 1 328 ? 38.957 25.111 -13.314 1.00 87.31 328 LEU A N 1
ATOM 2577 C CA . LEU A 1 328 ? 39.660 26.053 -14.189 1.00 87.31 328 LEU A CA 1
ATOM 2578 C C . LEU A 1 328 ? 38.763 26.562 -15.324 1.00 87.31 328 LEU A C 1
ATOM 2580 O O . LEU A 1 328 ? 38.860 27.725 -15.699 1.00 87.31 328 LEU A O 1
ATOM 2584 N N . ALA A 1 329 ? 37.810 25.750 -15.797 1.00 86.12 329 ALA A N 1
ATOM 2585 C CA . ALA A 1 329 ? 36.804 26.165 -16.776 1.00 86.12 329 ALA A CA 1
ATOM 2586 C C . ALA A 1 329 ? 35.918 27.319 -16.298 1.00 86.12 329 ALA A C 1
ATOM 2588 O O . ALA A 1 329 ? 35.314 28.016 -17.109 1.00 86.12 329 ALA A O 1
ATOM 2589 N N . ARG A 1 330 ? 35.821 27.520 -14.982 1.00 82.31 330 ARG A N 1
ATOM 2590 C CA . ARG A 1 330 ? 35.094 28.640 -14.390 1.00 82.31 330 ARG A CA 1
ATOM 2591 C C . ARG A 1 330 ? 36.028 29.804 -14.091 1.00 82.31 330 ARG A C 1
ATOM 2593 O O . ARG A 1 330 ? 35.737 30.917 -14.517 1.00 82.31 330 ARG A O 1
ATOM 2600 N N . ALA A 1 331 ? 37.119 29.540 -13.367 1.00 84.38 331 ALA A N 1
ATOM 2601 C CA . ALA A 1 331 ? 38.081 30.568 -12.964 1.00 84.38 331 ALA A CA 1
ATOM 2602 C C . ALA A 1 331 ? 38.714 31.264 -14.182 1.00 84.38 331 ALA A C 1
ATOM 2604 O O . ALA A 1 331 ? 38.899 32.476 -14.182 1.00 84.38 331 ALA A O 1
ATOM 2605 N N . PHE A 1 332 ? 38.935 30.504 -15.255 1.00 91.00 332 PHE A N 1
ATOM 2606 C CA . PHE A 1 332 ? 39.510 30.957 -16.516 1.00 91.00 332 PHE A CA 1
ATOM 2607 C C . PHE A 1 332 ? 38.585 30.604 -17.687 1.00 91.00 332 PHE A C 1
ATOM 2609 O O . PHE A 1 332 ? 38.998 29.994 -18.674 1.00 91.00 332 PHE A O 1
ATOM 2616 N N . SER A 1 333 ? 37.310 30.994 -17.582 1.00 89.44 333 SER A N 1
ATOM 2617 C CA . SER A 1 333 ? 36.271 30.712 -18.591 1.00 89.44 333 SER A CA 1
ATOM 2618 C C . SER A 1 333 ? 36.681 31.084 -20.014 1.00 89.44 333 SER A C 1
ATOM 2620 O O . SER A 1 333 ? 36.484 30.300 -20.942 1.00 89.44 333 SER A O 1
ATOM 2622 N N . ARG A 1 334 ? 37.353 32.228 -20.182 1.00 91.81 334 ARG A N 1
ATOM 2623 C CA . ARG A 1 334 ? 37.871 32.661 -21.481 1.00 91.81 334 ARG A CA 1
ATOM 2624 C C . ARG A 1 334 ? 38.906 31.696 -22.064 1.00 91.81 334 ARG A C 1
ATOM 2626 O O . ARG A 1 334 ? 38.864 31.437 -23.264 1.00 91.81 334 ARG A O 1
ATOM 2633 N N . LEU A 1 335 ? 39.806 31.161 -21.239 1.00 91.81 335 LEU A N 1
ATOM 2634 C CA . LEU A 1 335 ? 40.785 30.166 -21.683 1.00 91.81 335 LEU A CA 1
ATOM 2635 C C . LEU A 1 335 ? 40.082 28.858 -22.042 1.00 91.81 335 LEU A C 1
ATOM 2637 O O . LEU A 1 335 ? 40.323 28.306 -23.109 1.00 91.81 335 LEU A O 1
ATOM 2641 N N . TYR A 1 336 ? 39.138 28.405 -21.219 1.00 91.94 336 TYR A N 1
ATOM 2642 C CA . TYR A 1 336 ? 38.377 27.189 -21.501 1.00 91.94 336 TYR A CA 1
ATOM 2643 C C . TYR A 1 336 ? 37.558 27.262 -22.792 1.00 91.94 336 TYR A C 1
ATOM 2645 O O . TYR A 1 336 ? 37.442 26.272 -23.513 1.00 91.94 336 TYR A O 1
ATOM 2653 N N . ASP A 1 337 ? 36.996 28.422 -23.126 1.00 90.69 337 ASP A N 1
ATOM 2654 C CA . ASP A 1 337 ? 36.276 28.609 -24.387 1.00 90.69 337 ASP A CA 1
ATOM 2655 C C . ASP A 1 337 ? 37.186 28.471 -25.612 1.00 90.69 337 ASP A C 1
ATOM 2657 O O . ASP A 1 337 ? 36.743 27.941 -26.642 1.00 90.69 337 ASP A O 1
ATOM 2661 N N . LEU A 1 338 ? 38.441 28.907 -25.471 1.00 91.50 338 LEU A N 1
ATOM 2662 C CA . LEU A 1 338 ? 39.484 28.864 -26.492 1.00 91.50 338 LEU A CA 1
ATOM 2663 C C . LEU A 1 338 ? 40.231 27.527 -26.541 1.00 91.50 338 LEU A C 1
ATOM 2665 O O . LEU A 1 338 ? 40.826 27.235 -27.576 1.00 91.50 338 LEU A O 1
ATOM 2669 N N . ALA A 1 339 ? 40.196 26.728 -25.473 1.00 91.00 339 ALA A N 1
ATOM 2670 C CA . ALA A 1 339 ? 40.880 25.444 -25.394 1.00 91.00 339 ALA A CA 1
ATOM 2671 C C . ALA A 1 339 ? 40.274 24.421 -26.370 1.00 91.00 339 ALA A C 1
ATOM 2673 O O . ALA A 1 339 ? 39.052 24.222 -26.416 1.00 91.00 339 ALA A O 1
ATOM 2674 N N . ASP A 1 340 ? 41.135 23.734 -27.119 1.00 88.81 340 ASP A N 1
ATOM 2675 C CA . ASP A 1 340 ? 40.746 22.606 -27.972 1.00 88.81 340 ASP A CA 1
ATOM 2676 C C . ASP A 1 340 ? 40.656 21.301 -27.180 1.00 88.81 340 ASP A C 1
ATOM 2678 O O . ASP A 1 340 ? 39.742 20.497 -27.369 1.00 88.81 340 ASP A O 1
ATOM 2682 N N . ASN A 1 341 ? 41.545 21.118 -26.210 1.00 87.62 341 ASN A N 1
ATOM 2683 C CA . ASN A 1 341 ? 41.641 19.932 -25.366 1.00 87.62 341 ASN A CA 1
ATOM 2684 C C . ASN A 1 341 ? 40.784 20.043 -24.090 1.00 87.62 341 ASN A C 1
ATOM 2686 O O . ASN A 1 341 ? 41.251 19.841 -22.971 1.00 87.62 341 ASN A O 1
ATOM 2690 N N . LYS A 1 342 ? 39.484 20.318 -24.241 1.00 87.94 342 LYS A N 1
ATOM 2691 C CA . LYS A 1 342 ? 38.561 20.533 -23.102 1.00 87.94 342 LYS A CA 1
ATOM 2692 C C . LYS A 1 342 ? 38.424 19.349 -22.138 1.00 87.94 342 LYS A C 1
ATOM 2694 O O . LYS A 1 342 ? 38.038 19.553 -20.990 1.00 87.94 342 LYS A O 1
ATOM 2699 N N . ASN A 1 343 ? 38.728 18.140 -22.607 1.00 85.50 343 ASN A N 1
ATOM 2700 C CA . ASN A 1 343 ? 38.580 16.891 -21.858 1.00 85.50 343 ASN A CA 1
ATOM 2701 C C . ASN A 1 343 ? 39.925 16.296 -21.400 1.00 85.50 343 ASN A C 1
ATOM 2703 O O . ASN A 1 343 ? 39.960 15.125 -21.033 1.00 85.50 343 ASN A O 1
ATOM 2707 N N . ILE A 1 344 ? 41.025 17.057 -21.460 1.00 90.31 344 ILE A N 1
ATOM 2708 C CA . ILE A 1 344 ? 42.345 16.575 -21.032 1.00 90.31 344 ILE A CA 1
ATOM 2709 C C . ILE A 1 344 ? 42.362 16.255 -19.531 1.00 90.31 344 ILE A C 1
ATOM 2711 O O . ILE A 1 344 ? 41.709 16.942 -18.734 1.00 90.31 344 ILE A O 1
ATOM 2715 N N . SER A 1 345 ? 43.080 15.197 -19.144 1.00 89.94 345 SER A N 1
ATOM 2716 C CA . SER A 1 345 ? 43.275 14.857 -17.734 1.00 89.94 345 SER A CA 1
ATOM 2717 C C . SER A 1 345 ? 44.343 15.750 -17.093 1.00 89.94 345 SER A C 1
ATOM 2719 O O . SER A 1 345 ? 45.157 16.364 -17.782 1.00 89.94 345 SER A O 1
ATOM 2721 N N . VAL A 1 346 ? 44.354 15.834 -15.762 1.00 88.62 346 VAL A N 1
ATOM 2722 C CA . VAL A 1 346 ? 45.414 16.542 -15.024 1.00 88.62 346 VAL A CA 1
ATOM 2723 C C . VAL A 1 346 ? 46.761 15.863 -15.261 1.00 88.62 346 VAL A C 1
ATOM 2725 O O . VAL A 1 346 ? 47.750 16.562 -15.455 1.00 88.62 346 VAL A O 1
ATOM 2728 N N . ALA A 1 347 ? 46.804 14.526 -15.285 1.00 88.00 347 ALA A N 1
ATOM 2729 C CA . ALA A 1 347 ? 48.034 13.782 -15.553 1.00 88.00 347 ALA A CA 1
ATOM 2730 C C . ALA A 1 347 ? 48.645 14.163 -16.905 1.00 88.00 347 ALA A C 1
ATOM 2732 O O . ALA A 1 347 ? 49.812 14.539 -16.960 1.00 88.00 347 ALA A O 1
ATOM 2733 N N . ASP A 1 348 ? 47.841 14.129 -17.969 1.00 86.38 348 ASP A N 1
ATOM 2734 C CA . ASP A 1 348 ? 48.319 14.401 -19.329 1.00 86.38 348 ASP A CA 1
ATOM 2735 C C . ASP A 1 348 ? 48.753 15.867 -19.471 1.00 86.38 348 ASP A C 1
ATOM 2737 O O . ASP A 1 348 ? 49.820 16.162 -20.004 1.00 86.38 348 ASP A O 1
ATOM 2741 N N . MET A 1 349 ? 47.983 16.794 -18.891 1.00 87.94 349 MET A N 1
ATOM 2742 C CA . MET A 1 349 ? 48.330 18.216 -18.891 1.00 87.94 349 MET A CA 1
ATOM 2743 C C . MET A 1 349 ? 49.615 18.510 -18.087 1.00 87.94 349 MET A C 1
ATOM 2745 O O . MET A 1 349 ? 50.368 19.425 -18.419 1.00 87.94 349 MET A O 1
ATOM 2749 N N . CYS A 1 350 ? 49.886 17.741 -17.028 1.00 84.19 350 CYS A N 1
ATOM 2750 C CA . CYS A 1 350 ? 51.081 17.895 -16.200 1.00 84.19 350 CYS A CA 1
ATOM 2751 C C . CYS A 1 350 ? 52.340 17.318 -16.865 1.00 84.19 350 CYS A C 1
ATOM 2753 O O . CYS A 1 350 ? 53.411 17.912 -16.737 1.00 84.19 350 CYS A O 1
ATOM 2755 N N . VAL A 1 351 ? 52.231 16.171 -17.545 1.00 76.81 351 VAL A N 1
ATOM 2756 C CA . VAL A 1 351 ? 53.369 15.469 -18.169 1.00 76.81 351 VAL A CA 1
ATOM 2757 C C . VAL A 1 351 ? 53.883 16.219 -19.396 1.00 76.81 351 VAL A C 1
ATOM 2759 O O . VAL A 1 351 ? 55.089 16.413 -19.534 1.00 76.81 351 VAL A O 1
ATOM 2762 N N . ASP A 1 352 ? 52.974 16.701 -20.241 1.00 66.50 352 ASP A N 1
ATOM 2763 C CA . ASP A 1 352 ? 53.316 17.328 -21.525 1.00 66.50 352 ASP A CA 1
ATOM 2764 C C . ASP A 1 352 ? 53.417 18.874 -21.430 1.00 66.50 352 ASP A C 1
ATOM 2766 O O . ASP A 1 352 ? 53.726 19.581 -22.398 1.00 66.50 352 ASP A O 1
ATOM 2770 N N . GLY A 1 353 ? 53.251 19.396 -20.210 1.00 70.19 353 GLY A N 1
ATOM 2771 C CA . GLY A 1 353 ? 53.630 20.741 -19.798 1.00 70.19 353 GLY A CA 1
ATOM 2772 C C . GLY A 1 353 ? 52.458 21.715 -19.746 1.00 70.19 353 GLY A C 1
ATOM 2773 O O . GLY A 1 353 ? 52.036 22.256 -20.762 1.00 70.19 353 GLY A O 1
ATOM 2774 N N . TRP A 1 354 ? 52.024 22.045 -18.529 1.00 82.25 354 TRP A N 1
ATOM 2775 C CA . TRP A 1 354 ? 51.146 23.185 -18.240 1.00 82.25 354 TRP A CA 1
ATOM 2776 C C . TRP A 1 354 ? 51.900 24.465 -17.873 1.00 82.25 354 TRP A C 1
ATOM 2778 O O . TRP A 1 354 ? 51.304 25.417 -17.385 1.00 82.25 354 TRP A O 1
ATOM 2788 N N . ALA A 1 355 ? 53.221 24.502 -18.065 1.00 81.12 355 ALA A N 1
ATOM 2789 C CA . ALA A 1 355 ? 54.017 25.711 -17.865 1.00 81.12 355 ALA A CA 1
ATOM 2790 C C . ALA A 1 355 ? 53.657 26.792 -18.905 1.00 81.12 355 ALA A C 1
ATOM 2792 O O . ALA A 1 355 ? 52.979 26.509 -19.890 1.00 81.12 355 ALA A O 1
ATOM 2793 N N . LEU A 1 356 ? 54.148 28.022 -18.722 1.00 74.69 356 LEU A N 1
ATOM 2794 C CA . LEU A 1 356 ? 53.890 29.166 -19.618 1.00 74.69 356 LEU A CA 1
ATOM 2795 C C . LEU A 1 356 ? 54.135 28.870 -21.111 1.00 74.69 356 LEU A C 1
ATOM 2797 O O . LEU A 1 356 ? 53.392 29.359 -21.952 1.00 74.69 356 LEU A O 1
ATOM 2801 N N . ASN A 1 357 ? 55.128 28.032 -21.424 1.00 73.69 357 ASN A N 1
ATOM 2802 C CA . ASN A 1 357 ? 55.471 27.607 -22.789 1.00 73.69 357 ASN A CA 1
ATOM 2803 C C . ASN A 1 357 ? 55.210 26.109 -23.019 1.00 73.69 357 ASN A C 1
ATOM 2805 O O . ASN A 1 357 ? 55.882 25.469 -23.823 1.00 73.69 357 ASN A O 1
ATOM 2809 N N . GLY A 1 358 ? 54.312 25.525 -22.232 1.00 78.88 358 GLY A N 1
ATOM 2810 C CA . GLY A 1 358 ? 54.003 24.107 -22.287 1.00 78.88 358 GLY A CA 1
ATOM 2811 C C . GLY A 1 358 ? 53.272 23.710 -23.572 1.00 78.88 358 GLY A C 1
ATOM 2812 O O . GLY A 1 358 ? 52.464 24.477 -24.099 1.00 78.88 358 GLY A O 1
ATOM 2813 N N . ASN A 1 359 ? 53.557 22.511 -24.081 1.00 77.38 359 ASN A N 1
ATOM 2814 C CA . ASN A 1 359 ? 53.094 22.075 -25.402 1.00 77.38 359 ASN A CA 1
ATOM 2815 C C . ASN A 1 359 ? 51.609 21.667 -25.424 1.00 77.38 359 ASN A C 1
ATOM 2817 O O . ASN A 1 359 ? 51.019 21.543 -26.499 1.00 77.38 359 ASN A O 1
ATOM 2821 N N . GLU A 1 360 ? 50.982 21.497 -24.256 1.00 83.38 360 GLU A N 1
ATOM 2822 C CA . GLU A 1 360 ? 49.572 21.097 -24.150 1.00 83.38 360 GLU A CA 1
ATOM 2823 C C . GLU A 1 360 ? 48.576 22.247 -24.091 1.00 83.38 360 GLU A C 1
ATOM 2825 O O . GLU A 1 360 ? 47.363 22.025 -24.107 1.00 83.38 360 GLU A O 1
ATOM 2830 N N . TRP A 1 361 ? 49.041 23.491 -24.101 1.00 86.06 361 TRP A N 1
ATOM 2831 C CA . TRP A 1 361 ? 48.156 24.630 -24.304 1.00 86.06 361 TRP A CA 1
ATOM 2832 C C . TRP A 1 361 ? 47.716 24.707 -25.772 1.00 86.06 361 TRP A C 1
ATOM 2834 O O . TRP A 1 361 ? 48.327 25.381 -26.600 1.00 86.06 361 TRP A O 1
ATOM 2844 N N . LYS A 1 362 ? 46.639 23.987 -26.105 1.00 88.06 362 LYS A N 1
ATOM 2845 C CA . LYS A 1 362 ? 46.075 23.906 -27.460 1.00 88.06 362 LYS A CA 1
ATOM 2846 C C . LYS A 1 362 ? 44.877 24.842 -27.595 1.00 88.06 362 LYS A C 1
ATOM 2848 O O . LYS A 1 362 ? 43.849 24.638 -26.947 1.00 88.06 362 LYS A O 1
ATOM 2853 N N . TRP A 1 363 ? 45.009 25.855 -28.451 1.00 92.00 363 TRP A N 1
ATOM 2854 C CA . TRP A 1 363 ? 44.016 26.914 -28.633 1.00 92.00 363 TRP A CA 1
ATOM 2855 C C . TRP A 1 363 ? 43.438 26.925 -30.048 1.00 92.00 363 TRP A C 1
ATOM 2857 O O . TRP A 1 363 ? 44.180 26.886 -31.027 1.00 92.00 363 TRP A O 1
ATOM 2867 N N . ARG A 1 364 ? 42.125 27.157 -30.151 1.00 90.94 364 ARG A N 1
ATOM 2868 C CA . ARG A 1 364 ? 41.380 27.286 -31.423 1.00 90.94 364 ARG A CA 1
ATOM 2869 C C . ARG A 1 364 ? 41.902 28.373 -32.356 1.00 90.94 364 ARG A C 1
ATOM 2871 O O . ARG A 1 364 ? 41.609 28.375 -33.549 1.00 90.94 364 ARG A O 1
ATOM 2878 N N . ARG A 1 365 ? 42.584 29.367 -31.790 1.00 92.25 365 ARG A N 1
ATOM 2879 C CA . ARG A 1 365 ? 43.233 30.471 -32.497 1.00 92.25 365 ARG A CA 1
ATOM 2880 C C . ARG A 1 365 ? 44.395 31.005 -31.669 1.00 92.25 365 ARG A C 1
ATOM 2882 O O . ARG A 1 365 ? 44.452 30.781 -30.463 1.00 92.25 365 ARG A O 1
ATOM 2889 N N . ARG A 1 366 ? 45.256 31.804 -32.303 1.00 89.75 366 ARG A N 1
ATOM 2890 C CA . ARG A 1 366 ? 46.289 32.576 -31.603 1.00 89.75 366 ARG A CA 1
ATOM 2891 C C . ARG A 1 366 ? 45.652 33.467 -30.535 1.00 89.75 366 ARG A C 1
ATOM 2893 O O . ARG A 1 366 ? 44.658 34.142 -30.821 1.00 89.75 366 ARG A O 1
ATOM 2900 N N . LEU A 1 367 ? 46.216 33.444 -29.331 1.00 89.88 367 LEU A N 1
ATOM 2901 C CA . LEU A 1 367 ? 45.770 34.256 -28.205 1.00 89.88 367 LEU A CA 1
ATOM 2902 C C . LEU A 1 367 ? 46.096 35.736 -28.428 1.00 89.88 367 LEU A C 1
ATOM 2904 O O . LEU A 1 367 ? 47.041 36.084 -29.135 1.00 89.88 367 LEU A O 1
ATOM 2908 N N . PHE A 1 368 ? 45.283 36.609 -27.842 1.00 91.62 368 PHE A N 1
ATOM 2909 C CA . PHE A 1 368 ? 45.622 38.023 -27.717 1.00 91.62 368 PHE A CA 1
ATOM 2910 C C . PHE A 1 368 ? 46.516 38.253 -26.496 1.00 91.62 368 PHE A C 1
ATOM 2912 O O . PHE A 1 368 ? 46.506 37.448 -25.570 1.00 91.62 368 PHE A O 1
ATOM 2919 N N . ALA A 1 369 ? 47.231 39.379 -26.447 1.00 87.56 369 ALA A N 1
ATOM 2920 C CA . ALA A 1 369 ? 48.165 39.683 -25.357 1.00 87.56 369 ALA A CA 1
ATOM 2921 C C . ALA A 1 369 ? 47.528 39.582 -23.950 1.00 87.56 369 ALA A C 1
ATOM 2923 O O . ALA A 1 369 ? 48.128 39.030 -23.035 1.00 87.56 369 ALA A O 1
ATOM 2924 N N . TRP A 1 370 ? 46.276 40.026 -23.781 1.00 85.50 370 TRP A N 1
ATOM 2925 C CA . TRP A 1 370 ? 45.554 39.902 -22.504 1.00 85.50 370 TRP A CA 1
ATOM 2926 C C . TRP A 1 370 ? 45.080 38.468 -22.199 1.00 85.50 370 TRP A C 1
ATOM 2928 O O . TRP A 1 370 ? 44.799 38.134 -21.054 1.00 85.50 370 TRP A O 1
ATOM 2938 N N . GLU A 1 371 ? 44.964 37.601 -23.209 1.00 90.81 371 GLU A N 1
ATOM 2939 C CA . GLU A 1 371 ? 44.678 36.172 -23.023 1.00 90.81 371 GLU A CA 1
ATOM 2940 C C . GLU A 1 371 ? 45.953 35.401 -22.666 1.00 90.81 371 GLU A C 1
ATOM 2942 O O . GLU A 1 371 ? 45.887 34.484 -21.857 1.00 90.81 371 GLU A O 1
ATOM 2947 N N . GLU A 1 372 ? 47.112 35.804 -23.194 1.00 88.12 372 GLU A N 1
ATOM 2948 C CA . GLU A 1 372 ? 48.423 35.293 -22.766 1.00 88.12 372 GLU A CA 1
ATOM 2949 C C . GLU A 1 372 ? 48.704 35.647 -21.294 1.00 88.12 372 GLU A C 1
ATOM 2951 O O . GLU A 1 372 ? 49.186 34.810 -20.530 1.00 88.12 372 GLU A O 1
ATOM 2956 N N . GLU A 1 373 ? 48.305 36.841 -20.849 1.00 89.00 373 GLU A N 1
ATOM 2957 C CA . GLU A 1 373 ? 48.366 37.232 -19.435 1.00 89.00 373 GLU A CA 1
ATOM 2958 C C . GLU A 1 373 ? 47.440 36.375 -18.548 1.00 89.00 373 GLU A C 1
ATOM 2960 O O . GLU A 1 373 ? 47.826 35.964 -17.452 1.00 89.00 373 GLU A O 1
ATOM 2965 N N . LEU A 1 374 ? 46.243 36.021 -19.035 1.00 89.56 374 LEU A N 1
ATOM 2966 C CA . LEU A 1 374 ? 45.353 35.081 -18.341 1.00 89.56 374 LEU A CA 1
ATOM 2967 C C . LEU A 1 374 ? 45.960 33.675 -18.242 1.00 89.56 374 LEU A C 1
ATOM 2969 O O . LEU A 1 374 ? 45.784 33.016 -17.216 1.00 89.56 374 LEU A O 1
ATOM 2973 N N . VAL A 1 375 ? 46.685 33.213 -19.270 1.00 89.88 375 VAL A N 1
ATOM 2974 C CA . VAL A 1 375 ? 47.440 31.950 -19.197 1.00 89.88 375 VAL A CA 1
ATOM 2975 C C . VAL A 1 375 ? 48.493 32.043 -18.096 1.00 89.88 375 VAL A C 1
ATOM 2977 O O . VAL A 1 375 ? 48.556 31.147 -17.261 1.00 89.88 375 VAL A O 1
ATOM 2980 N N . ALA A 1 376 ? 49.250 33.141 -18.012 1.00 89.00 376 ALA A N 1
ATOM 2981 C CA . ALA A 1 376 ? 50.240 33.336 -16.952 1.00 89.00 376 ALA A CA 1
ATOM 2982 C C . ALA A 1 376 ? 49.627 33.268 -15.541 1.00 89.00 376 ALA A C 1
ATOM 2984 O O . ALA A 1 376 ? 50.176 32.609 -14.656 1.00 89.00 376 ALA A O 1
ATOM 2985 N N . GLN A 1 377 ? 48.454 33.877 -15.345 1.00 89.69 377 GLN A N 1
ATOM 2986 C CA . GLN A 1 377 ? 47.705 33.789 -14.088 1.00 89.69 377 GLN A CA 1
ATOM 2987 C C . GLN A 1 377 ? 47.247 32.353 -13.790 1.00 89.69 377 GLN A C 1
ATOM 2989 O O . GLN A 1 377 ? 47.381 31.889 -12.658 1.00 89.69 377 GLN A O 1
ATOM 2994 N N . CYS A 1 378 ? 46.760 31.623 -14.800 1.00 88.88 378 CYS A N 1
ATOM 2995 C CA . CYS A 1 378 ? 46.372 30.218 -14.667 1.00 88.88 378 CYS A CA 1
ATOM 2996 C C . CYS A 1 378 ? 47.566 29.332 -14.282 1.00 88.88 378 CYS A C 1
ATOM 2998 O O . CYS A 1 378 ? 47.451 28.514 -13.372 1.00 88.88 378 CYS A O 1
ATOM 3000 N N . VAL A 1 379 ? 48.726 29.527 -14.915 1.00 89.94 379 VAL A N 1
ATOM 3001 C CA . VAL A 1 379 ? 49.971 28.815 -14.579 1.00 89.94 379 VAL A CA 1
ATOM 3002 C C . VAL A 1 379 ? 50.415 29.116 -13.148 1.00 89.94 379 VAL A C 1
ATOM 3004 O O . VAL A 1 379 ? 50.856 28.209 -12.446 1.00 89.94 379 VAL A O 1
ATOM 3007 N N . GLY A 1 380 ? 50.239 30.352 -12.674 1.00 87.38 380 GLY A N 1
ATOM 3008 C CA . GLY A 1 380 ? 50.525 30.723 -11.285 1.00 87.38 380 GLY A CA 1
ATOM 3009 C C . GLY A 1 380 ? 49.721 29.916 -10.259 1.00 87.38 380 GLY A C 1
ATOM 3010 O O . GLY A 1 380 ? 50.264 29.523 -9.230 1.00 87.38 380 GLY A O 1
ATOM 3011 N N . VAL A 1 381 ? 48.456 29.600 -10.558 1.00 86.81 381 VAL A N 1
ATOM 3012 C CA . VAL A 1 381 ? 47.615 28.740 -9.701 1.00 86.81 381 VAL A CA 1
ATOM 3013 C C . VAL A 1 381 ? 48.095 27.281 -9.717 1.00 86.81 381 VAL A C 1
ATOM 3015 O O . VAL A 1 381 ? 47.995 26.585 -8.709 1.00 86.81 381 VAL A O 1
ATOM 3018 N N . LEU A 1 382 ? 48.645 26.822 -10.844 1.00 86.69 382 LEU A N 1
ATOM 3019 C CA . LEU A 1 382 ? 49.145 25.455 -11.032 1.00 86.69 382 LEU A CA 1
ATOM 3020 C C . LEU A 1 382 ? 50.535 25.224 -10.422 1.00 86.69 382 LEU A C 1
ATOM 3022 O O . LEU A 1 382 ? 50.884 24.090 -10.109 1.00 86.69 382 LEU A O 1
ATOM 3026 N N . ALA A 1 383 ? 51.326 26.285 -10.241 1.00 80.62 383 ALA A N 1
ATOM 3027 C CA . ALA A 1 383 ? 52.746 26.205 -9.891 1.00 80.62 383 ALA A CA 1
ATOM 3028 C C . ALA A 1 383 ? 53.043 25.484 -8.563 1.00 80.62 383 ALA A C 1
ATOM 3030 O O . ALA A 1 383 ? 54.120 24.917 -8.403 1.00 80.62 383 ALA A O 1
ATOM 3031 N N . ASN A 1 384 ? 52.092 25.481 -7.626 1.00 72.88 384 ASN A N 1
ATOM 3032 C CA . ASN A 1 384 ? 52.252 24.852 -6.311 1.00 72.88 384 ASN A CA 1
ATOM 3033 C C . ASN A 1 384 ? 51.741 23.404 -6.255 1.00 72.88 384 ASN A C 1
ATOM 3035 O O . ASN A 1 384 ? 51.737 22.793 -5.186 1.00 72.88 384 ASN A O 1
ATOM 3039 N N . PHE A 1 385 ? 51.274 22.856 -7.377 1.00 79.81 385 PHE A N 1
ATOM 3040 C CA . PHE A 1 385 ? 50.638 21.549 -7.419 1.00 79.81 385 PHE A CA 1
ATOM 3041 C C . PHE A 1 385 ? 51.604 20.455 -7.908 1.00 79.81 385 PHE A C 1
ATOM 3043 O O . PHE A 1 385 ? 52.260 20.608 -8.937 1.00 79.81 385 PHE A O 1
ATOM 3050 N N . VAL A 1 386 ? 51.666 19.325 -7.191 1.00 78.06 386 VAL A N 1
ATOM 3051 C CA . VAL A 1 386 ? 52.531 18.174 -7.513 1.00 78.06 386 VAL A CA 1
ATOM 3052 C C . VAL A 1 386 ? 51.709 16.884 -7.509 1.00 78.06 386 VAL A C 1
ATOM 3054 O O . VAL A 1 386 ? 50.998 16.603 -6.544 1.00 78.06 386 VAL A O 1
ATOM 3057 N N . LEU A 1 387 ? 51.829 16.086 -8.576 1.00 81.56 387 LEU A N 1
ATOM 3058 C CA . LEU A 1 387 ? 51.179 14.777 -8.689 1.00 81.56 387 LEU A CA 1
ATOM 3059 C C . LEU A 1 387 ? 51.828 13.731 -7.774 1.00 81.56 387 LEU A C 1
ATOM 3061 O O . LEU A 1 387 ? 53.049 13.669 -7.638 1.00 81.56 387 LEU A O 1
ATOM 3065 N N . GLN A 1 388 ? 51.003 12.860 -7.193 1.00 79.44 388 GLN A N 1
ATOM 3066 C CA . GLN A 1 388 ? 51.432 11.729 -6.370 1.00 79.44 388 GLN A CA 1
ATOM 3067 C C . GLN A 1 388 ? 51.196 10.428 -7.142 1.00 79.44 388 GLN A C 1
ATOM 3069 O O . GLN A 1 388 ? 50.119 9.840 -7.069 1.00 79.44 388 GLN A O 1
ATOM 3074 N N . GLY A 1 389 ? 52.209 9.980 -7.890 1.00 71.31 389 GLY A N 1
ATOM 3075 C CA . GLY A 1 389 ? 52.086 8.885 -8.866 1.00 71.31 389 GLY A CA 1
ATOM 3076 C C . GLY A 1 389 ? 51.606 7.530 -8.322 1.00 71.31 389 GLY A C 1
ATOM 3077 O O . GLY A 1 389 ? 51.081 6.734 -9.096 1.00 71.31 389 GLY A O 1
ATOM 3078 N N . ASP A 1 390 ? 51.722 7.286 -7.013 1.00 76.38 390 ASP A N 1
ATOM 3079 C CA . ASP A 1 390 ? 51.372 6.004 -6.378 1.00 76.38 390 ASP A CA 1
ATOM 3080 C C . ASP A 1 390 ? 49.978 5.988 -5.720 1.00 76.38 390 ASP A C 1
ATOM 3082 O O . ASP A 1 390 ? 49.577 4.994 -5.110 1.00 76.38 390 ASP A O 1
ATOM 3086 N N . VAL A 1 391 ? 49.215 7.082 -5.817 1.00 79.75 391 VAL A N 1
ATOM 3087 C CA . VAL A 1 391 ? 47.897 7.221 -5.180 1.00 79.75 391 VAL A CA 1
ATOM 3088 C C . VAL A 1 391 ? 46.837 7.450 -6.250 1.00 79.75 391 VAL A C 1
ATOM 3090 O O . VAL A 1 391 ? 46.989 8.300 -7.111 1.00 79.75 391 VAL A O 1
ATOM 3093 N N . SER A 1 392 ? 45.721 6.724 -6.208 1.00 78.19 392 SER A N 1
ATOM 3094 C CA . SER A 1 392 ? 44.608 6.980 -7.133 1.00 78.19 392 SER A CA 1
ATOM 3095 C C . SER A 1 392 ? 43.814 8.221 -6.722 1.00 78.19 392 SER A C 1
ATOM 3097 O O . SER A 1 392 ? 43.505 8.374 -5.534 1.00 78.19 392 SER A O 1
ATOM 3099 N N . ASP A 1 393 ? 43.379 9.027 -7.692 1.00 78.88 393 ASP A N 1
ATOM 3100 C CA . ASP A 1 393 ? 42.480 10.162 -7.446 1.00 78.88 393 ASP A CA 1
ATOM 3101 C C . ASP A 1 393 ? 41.220 9.756 -6.665 1.00 78.88 393 ASP A C 1
ATOM 3103 O O . ASP A 1 393 ? 40.608 8.708 -6.911 1.00 78.88 393 ASP A O 1
ATOM 3107 N N . ARG A 1 394 ? 40.759 10.630 -5.766 1.00 72.69 394 ARG A N 1
ATOM 3108 C CA . ARG A 1 394 ? 39.522 10.413 -5.005 1.00 72.69 394 ARG A CA 1
ATOM 3109 C C . ARG A 1 394 ? 38.726 11.695 -4.812 1.00 72.69 394 ARG A C 1
ATOM 3111 O O . ARG A 1 394 ? 39.273 12.785 -4.721 1.00 72.69 394 ARG A O 1
ATOM 3118 N N . TRP A 1 395 ? 37.410 11.545 -4.726 1.00 59.72 395 TRP A N 1
ATOM 3119 C CA . TRP A 1 395 ? 36.509 12.631 -4.347 1.00 59.72 395 TRP A CA 1
ATOM 3120 C C . TRP A 1 395 ? 36.453 12.728 -2.822 1.00 59.72 395 TRP A C 1
ATOM 3122 O O . TRP A 1 395 ? 36.266 11.694 -2.172 1.00 59.72 395 TRP A O 1
ATOM 3132 N N . VAL A 1 396 ? 36.607 13.938 -2.286 1.00 55.28 396 VAL A N 1
ATOM 3133 C CA . VAL A 1 396 ? 36.561 14.257 -0.852 1.00 55.28 396 VAL A CA 1
ATOM 3134 C C . VAL A 1 396 ? 35.425 15.229 -0.575 1.00 55.28 396 VAL A C 1
ATOM 3136 O O . VAL A 1 396 ? 35.238 16.163 -1.390 1.00 55.28 396 VAL A O 1
#

Secondary structure (DSSP, 8-state):
-GGG--------HHHHHHHHHHHHHHHHHHHHHS-TTB-SS-TT--HHHHHHHHHHHHHHHHHTT--EEEEEE--TTTTTT--HHHHHHHHHHTT--HHHHHHHHHHHHT-EE--EETTEE---EE--S---TT-SSHHHHHHHHHHHHHHHHHHHHHTTSS-BEEE-SSSPEEE-EEEETTEEEEEEES-HHHHHHTHHHHHHTTPPPP-SSEEETTEEES--TTSGGGGHHHHHHHHHHHHTS-GGGS-HHHHHHHHHHHHHHHHHHHHTTS---TT-HHHHHHHHHHHTTT-SSTTHHHHT--EE-SS-TTSBTTTS--STT--HHHHTHHHHHHBS-TT-BHHHHHHS--STT-TT--BSSPPPHHHHHHHHHHHHHHTT----TTS--EE-

Solvent-accessible surface area (backbone atoms only — not comparable to full-atom values): 23064 Å² total; per-residue (Å²): 122,78,85,82,58,82,79,72,53,88,72,57,72,69,54,51,53,53,35,38,55,51,29,59,56,47,60,76,47,46,69,80,78,40,60,87,49,53,29,49,99,33,89,95,47,47,77,62,55,60,52,49,55,53,30,50,53,44,50,53,24,65,75,67,76,47,63,70,33,78,47,78,49,79,57,80,59,56,48,61,64,38,51,59,66,61,39,51,52,49,38,52,76,71,65,53,53,69,70,58,52,51,52,51,48,54,70,56,63,69,44,64,49,57,56,69,58,96,86,40,72,49,76,74,43,73,58,89,52,30,43,56,42,85,45,69,33,32,67,59,55,47,49,56,52,52,38,55,55,57,53,49,52,52,48,33,42,74,71,66,52,30,56,51,30,73,46,66,88,91,65,68,49,74,42,50,53,41,28,46,69,67,54,30,38,36,31,22,40,60,44,73,58,37,54,53,61,44,33,75,62,45,73,76,56,79,70,75,92,81,65,82,51,42,76,51,100,86,42,70,36,66,55,57,62,84,43,72,75,63,47,41,67,57,51,52,51,52,48,54,69,61,66,74,54,69,68,89,79,49,54,72,70,52,50,52,52,48,51,52,50,49,69,63,53,66,54,47,68,56,56,73,76,44,73,74,48,81,85,36,67,66,58,46,49,52,45,34,70,73,67,44,68,94,52,99,48,99,53,56,71,57,78,70,40,37,37,48,68,12,40,19,72,88,41,39,49,31,73,39,28,63,48,96,80,38,25,42,41,64,74,38,38,72,57,46,74,39,36,66,64,64,80,41,26,36,32,59,38,58,74,55,24,59,52,93,84,26,75,59,74,44,55,81,57,87,74,52,77,73,52,52,52,48,47,48,54,52,31,62,71,49,69,85,66,79,78,38,80,93,37,78,59,42,82,83

pLDDT: mean 82.97, std 12.22, range [38.72, 97.5]